Protein AF-A0A1B0AGG6-F1 (afdb_monomer_lite)

Organism: Glossina pallidipes (NCBI:txid7398)

Foldseek 3Di:
DDDDPQVLLLLLLVLCVVPPCLLDPPSPDCPCVLVVSQVSSCVVVVHHGHSVNSNVVSVVVVVVLVCQLVVVDLDDPYLSCLVSSVVVVSVSSNVSSVVVVVVCVVVVPDDDDPDDDDDDDDDDDDDDDDDDDDDDDDDDDDDDDDDDDDPDPPDLCQDPVSVVVVVPDDDPPPVVVVVVPDDDDDDDDDDDDDDDDDDDDDDDDDDDDDDDDDPVVVVVVVVPDDDDDDDDPPPDPPDDDDDDDPDPPDDPPDDDDPVRVVVPDDPDPDPVCVLPAQQEDEDEDQDCVQQVCCCCVLVNKDFQDKHDDVVQQKIKTKIDRDDPVVQDPDRVVSVVVSSSHHYIYIYMYRPPSNVDPPDADDQLPDPVHDHAAAEDADPAQQVSVVSCVVVVWAWPAHQPPDDQHQKTWTAGPRGHIYIYHHPVRRPD

Radius of gyration: 33.26 Å; chains: 1; bounding box: 97×86×109 Å

Structure (mmCIF, N/CA/C/O backbone):
data_AF-A0A1B0AGG6-F1
#
_entry.id   AF-A0A1B0AGG6-F1
#
loop_
_atom_site.group_PDB
_atom_site.id
_atom_site.type_symbol
_atom_site.label_atom_id
_atom_site.label_alt_id
_atom_site.label_comp_id
_atom_site.label_asym_id
_atom_site.label_entity_id
_atom_site.label_seq_id
_atom_site.pdbx_PDB_ins_code
_atom_site.Cartn_x
_atom_site.Cartn_y
_atom_site.Cartn_z
_atom_site.occupancy
_atom_site.B_iso_or_equiv
_atom_site.auth_seq_id
_atom_site.auth_comp_id
_atom_site.auth_asym_id
_atom_site.auth_atom_id
_atom_site.pdbx_PDB_model_num
ATOM 1 N N . MET A 1 1 ? 15.642 47.358 -9.712 1.00 40.03 1 MET A N 1
ATOM 2 C CA . MET A 1 1 ? 15.514 45.887 -9.592 1.00 40.03 1 MET A CA 1
ATOM 3 C C . MET A 1 1 ? 14.879 45.369 -10.872 1.00 40.03 1 MET A C 1
ATOM 5 O O . MET A 1 1 ? 13.995 46.067 -11.358 1.00 40.03 1 MET A O 1
ATOM 9 N N . PRO A 1 2 ? 15.318 44.235 -11.449 1.00 52.66 2 PRO A N 1
ATOM 10 C CA . PRO A 1 2 ? 14.638 43.672 -12.612 1.00 52.66 2 PRO A CA 1
ATOM 11 C C . PRO A 1 2 ? 13.175 43.373 -12.260 1.00 52.66 2 PRO A C 1
ATOM 13 O O . PRO A 1 2 ? 12.877 42.981 -11.128 1.00 52.66 2 PRO A O 1
ATOM 16 N N . ALA A 1 3 ? 12.275 43.624 -13.210 1.00 74.50 3 ALA A N 1
ATOM 17 C CA . ALA A 1 3 ? 10.856 43.334 -13.063 1.00 74.50 3 ALA A CA 1
ATOM 18 C C . ALA A 1 3 ? 10.639 41.835 -12.789 1.00 74.50 3 ALA A C 1
ATOM 20 O O . ALA A 1 3 ? 11.435 40.997 -13.217 1.00 74.50 3 ALA A O 1
ATOM 21 N N . PHE A 1 4 ? 9.586 41.507 -12.039 1.00 83.19 4 PHE A N 1
ATOM 22 C CA . PHE A 1 4 ? 9.207 40.119 -11.801 1.00 83.19 4 PHE A CA 1
ATOM 23 C C . PHE A 1 4 ? 8.742 39.491 -13.122 1.00 83.19 4 PHE A C 1
ATOM 25 O O . PHE A 1 4 ? 7.797 39.975 -13.737 1.00 83.19 4 PHE A O 1
ATOM 32 N N . ASP A 1 5 ? 9.449 38.456 -13.568 1.00 88.94 5 ASP A N 1
ATOM 33 C CA . ASP A 1 5 ? 9.230 37.781 -14.850 1.00 88.94 5 ASP A CA 1
ATOM 34 C C . ASP A 1 5 ? 8.178 36.676 -14.654 1.00 88.94 5 ASP A C 1
ATOM 36 O O . ASP A 1 5 ? 8.517 35.523 -14.390 1.00 88.94 5 ASP A O 1
ATOM 40 N N . GLN A 1 6 ? 6.895 37.061 -14.665 1.00 88.81 6 GLN A N 1
ATOM 41 C CA . GLN A 1 6 ? 5.764 36.153 -14.421 1.00 88.81 6 GLN A CA 1
ATOM 42 C C . GLN A 1 6 ? 5.737 35.008 -15.445 1.00 88.81 6 GLN A C 1
ATOM 44 O O . GLN A 1 6 ? 5.679 33.848 -15.055 1.00 88.81 6 GLN A O 1
ATOM 49 N N . GLU A 1 7 ? 5.895 35.334 -16.729 1.00 91.44 7 GLU A N 1
ATOM 50 C CA . GLU A 1 7 ? 5.899 34.370 -17.835 1.00 91.44 7 GLU A CA 1
ATOM 51 C C . GLU A 1 7 ? 6.987 33.299 -17.661 1.00 91.44 7 GLU A C 1
ATOM 53 O O . GLU A 1 7 ? 6.741 32.110 -17.852 1.00 91.44 7 GLU A O 1
ATOM 58 N N . PHE A 1 8 ? 8.187 33.691 -17.213 1.00 94.56 8 PHE A N 1
ATOM 59 C CA . PHE A 1 8 ? 9.238 32.732 -16.872 1.00 94.56 8 PHE A CA 1
ATOM 60 C C . PHE A 1 8 ? 8.824 31.763 -15.776 1.00 94.56 8 PHE A C 1
ATOM 62 O O . PHE A 1 8 ? 9.141 30.579 -15.861 1.00 94.56 8 PHE A O 1
ATOM 69 N N . HIS A 1 9 ? 8.173 32.264 -14.729 1.00 94.38 9 HIS A N 1
ATOM 70 C CA . HIS A 1 9 ? 7.751 31.435 -13.611 1.00 94.38 9 HIS A CA 1
ATOM 71 C C . HIS A 1 9 ? 6.610 30.494 -13.995 1.00 94.38 9 HIS A C 1
ATOM 73 O O . HIS A 1 9 ? 6.630 29.349 -13.549 1.00 94.38 9 HIS A O 1
ATOM 79 N N . ASP A 1 10 ? 5.696 30.922 -14.861 1.00 93.25 10 ASP A N 1
ATOM 80 C CA . ASP A 1 10 ? 4.604 30.085 -15.364 1.00 93.25 10 ASP A CA 1
ATOM 81 C C . ASP A 1 10 ? 5.150 28.937 -16.228 1.00 93.25 10 ASP A C 1
ATOM 83 O O . ASP A 1 10 ? 4.892 27.764 -15.941 1.00 93.25 10 ASP A O 1
ATOM 87 N N . VAL A 1 11 ? 6.009 29.253 -17.206 1.00 95.31 11 VAL A N 1
ATOM 88 C CA . VAL A 1 11 ? 6.657 28.258 -18.081 1.00 95.31 11 VAL A CA 1
ATOM 89 C C . VAL A 1 11 ? 7.555 27.315 -17.280 1.00 95.31 11 VAL A C 1
ATOM 91 O O . VAL A 1 11 ? 7.462 26.094 -17.416 1.00 95.31 11 VAL A O 1
ATOM 94 N N . LEU A 1 12 ? 8.407 27.856 -16.400 1.00 96.12 12 LEU A N 1
ATOM 95 C CA . LEU A 1 12 ? 9.282 27.040 -15.558 1.00 96.12 12 LEU A CA 1
ATOM 96 C C . LEU A 1 12 ? 8.467 26.132 -14.635 1.00 96.12 12 LEU A C 1
ATOM 98 O O . LEU A 1 12 ? 8.846 24.982 -14.444 1.00 96.12 12 LEU A O 1
ATOM 102 N N . SER A 1 13 ? 7.380 26.632 -14.047 1.00 95.94 13 SER A N 1
ATOM 103 C CA . SER A 1 13 ? 6.543 25.841 -13.148 1.00 95.94 13 SER A CA 1
ATOM 104 C C . SER A 1 13 ? 5.840 24.696 -13.871 1.00 95.94 13 SER A C 1
ATOM 106 O O . SER A 1 13 ? 5.863 23.569 -13.382 1.00 95.94 13 SER A O 1
ATOM 108 N N . ARG A 1 14 ? 5.263 24.950 -15.052 1.00 96.12 14 ARG A N 1
ATOM 109 C CA . ARG A 1 14 ? 4.601 23.905 -15.841 1.00 96.12 14 ARG A CA 1
ATOM 110 C C . ARG A 1 14 ? 5.593 22.832 -16.285 1.00 96.12 14 ARG A C 1
ATOM 112 O O . ARG A 1 14 ? 5.339 21.659 -16.038 1.00 96.12 14 ARG A O 1
ATOM 119 N N . LEU A 1 15 ? 6.739 23.223 -16.851 1.00 96.19 15 LEU A N 1
ATOM 120 C CA . LEU A 1 15 ? 7.756 22.272 -17.317 1.00 96.19 15 LEU A CA 1
ATOM 121 C C . LEU A 1 15 ? 8.426 21.501 -16.171 1.00 96.19 15 LEU A C 1
ATOM 123 O O . LEU A 1 15 ? 8.795 20.350 -16.356 1.00 96.19 15 LEU A O 1
ATOM 127 N N . LEU A 1 16 ? 8.569 22.091 -14.976 1.00 95.50 16 LEU A N 1
ATOM 128 C CA . LEU A 1 16 ? 9.167 21.422 -13.810 1.00 95.50 16 LEU A CA 1
ATOM 129 C C . LEU A 1 16 ? 8.413 20.150 -13.385 1.00 95.50 16 LEU A C 1
ATOM 131 O O . LEU A 1 16 ? 9.027 19.275 -12.769 1.00 95.50 16 LEU A O 1
ATOM 135 N N . ARG A 1 17 ? 7.119 20.025 -13.710 1.00 93.81 17 ARG A N 1
ATOM 136 C CA . ARG A 1 17 ? 6.308 18.832 -13.407 1.00 93.81 17 ARG A CA 1
ATOM 137 C C . ARG A 1 17 ? 6.894 17.559 -14.024 1.00 93.81 17 ARG A C 1
ATOM 139 O O . ARG A 1 17 ? 6.873 16.516 -13.382 1.00 93.81 17 ARG A O 1
ATOM 146 N N . ASP A 1 18 ? 7.531 17.676 -15.186 1.00 94.00 18 ASP A N 1
ATOM 147 C CA . ASP A 1 18 ? 8.141 16.547 -15.899 1.00 94.00 18 ASP A CA 1
ATOM 148 C C . ASP A 1 18 ? 9.527 16.158 -15.345 1.00 94.00 18 ASP A C 1
ATOM 150 O O . ASP A 1 18 ? 10.146 15.199 -15.804 1.00 94.00 18 ASP A O 1
ATOM 154 N N . TYR A 1 19 ? 10.044 16.895 -14.350 1.00 92.00 19 TYR A N 1
ATOM 155 C CA . TYR A 1 19 ? 11.389 16.711 -13.793 1.00 92.00 19 TYR A CA 1
ATOM 156 C C . TYR A 1 19 ? 11.371 16.434 -12.277 1.00 92.00 19 TYR A C 1
ATOM 158 O O . TYR A 1 19 ? 11.959 17.204 -11.507 1.00 92.00 19 TYR A O 1
ATOM 166 N N . PRO A 1 20 ? 10.788 15.312 -11.808 1.00 89.31 20 PRO A N 1
ATOM 167 C CA . PRO A 1 20 ? 10.682 14.991 -10.378 1.00 89.31 20 PRO A CA 1
ATOM 168 C C . PRO A 1 20 ? 12.038 14.883 -9.668 1.00 89.31 20 PRO A C 1
ATOM 170 O O . PRO A 1 20 ? 12.193 15.321 -8.528 1.00 89.31 20 PRO A O 1
ATOM 173 N N . LYS A 1 21 ? 13.081 14.422 -10.372 1.00 87.50 21 LYS A N 1
ATOM 174 C CA . LYS A 1 21 ? 14.466 14.390 -9.858 1.00 87.50 21 LYS A CA 1
ATOM 175 C C . LYS A 1 21 ? 15.012 15.779 -9.505 1.00 87.50 21 LYS A C 1
ATOM 177 O O . LYS A 1 21 ? 15.924 15.900 -8.687 1.00 87.50 21 LYS A O 1
ATOM 182 N N . LEU A 1 22 ? 14.467 16.837 -10.109 1.00 88.31 22 LEU A N 1
ATOM 183 C CA . LEU A 1 22 ? 14.834 18.211 -9.790 1.00 88.31 22 LEU A CA 1
ATOM 184 C C . LEU A 1 22 ? 14.048 18.772 -8.613 1.00 88.31 22 LEU A C 1
ATOM 186 O O . LEU A 1 22 ? 14.459 19.816 -8.123 1.00 88.31 22 LEU A O 1
ATOM 190 N N . TRP A 1 23 ? 12.974 18.137 -8.129 1.00 88.88 23 TRP A N 1
ATOM 191 C CA . TRP A 1 23 ? 12.100 18.705 -7.096 1.00 88.88 23 TRP A CA 1
ATOM 192 C C . TRP A 1 23 ? 12.786 18.863 -5.740 1.00 88.88 23 TRP A C 1
ATOM 194 O O . TRP A 1 23 ? 12.528 19.850 -5.050 1.00 88.88 23 TRP A O 1
ATOM 204 N N . ARG A 1 24 ? 13.697 17.956 -5.363 1.00 81.88 24 ARG A N 1
ATOM 205 C CA . ARG A 1 24 ? 14.401 17.995 -4.070 1.00 81.88 24 ARG A CA 1
ATOM 206 C C . ARG A 1 24 ? 15.924 18.071 -4.265 1.00 81.88 24 ARG A C 1
ATOM 208 O O . ARG A 1 24 ? 16.467 17.377 -5.121 1.00 81.88 24 ARG A O 1
ATOM 215 N N . PRO A 1 25 ? 16.659 18.873 -3.465 1.00 64.25 25 PRO A N 1
ATOM 216 C CA . PRO A 1 25 ? 18.109 19.029 -3.623 1.00 64.25 25 PRO A CA 1
ATOM 217 C C . PRO A 1 25 ? 18.919 17.735 -3.458 1.00 64.25 25 PRO A C 1
ATOM 219 O O . PRO A 1 25 ? 20.012 17.659 -4.006 1.00 64.25 25 PRO A O 1
ATOM 222 N N . ARG A 1 26 ? 18.402 16.749 -2.708 1.00 60.75 26 ARG A N 1
ATOM 223 C CA . ARG A 1 26 ? 19.118 15.526 -2.296 1.00 60.75 26 ARG A CA 1
ATOM 224 C C . ARG A 1 26 ? 18.790 14.274 -3.137 1.00 60.75 26 ARG A C 1
ATOM 226 O O . ARG A 1 26 ? 19.177 13.182 -2.754 1.00 60.75 26 ARG A O 1
ATOM 233 N N . GLY A 1 27 ? 18.095 14.414 -4.270 1.00 52.97 27 GLY A N 1
ATOM 234 C CA . GLY A 1 27 ? 17.582 13.293 -5.082 1.00 52.97 27 GLY A CA 1
ATOM 235 C C . GLY A 1 27 ? 18.577 12.602 -6.033 1.00 52.97 27 GLY A C 1
ATOM 236 O O . GLY A 1 27 ? 18.184 12.239 -7.138 1.00 52.97 27 GLY A O 1
ATOM 237 N N . GLY A 1 28 ? 19.850 12.445 -5.656 1.00 55.69 28 GLY A N 1
ATOM 238 C CA . GLY A 1 28 ? 20.866 11.776 -6.490 1.00 55.69 28 GLY A CA 1
ATOM 239 C C . GLY A 1 28 ? 21.521 12.663 -7.571 1.00 55.69 28 GLY A C 1
ATOM 240 O O . GLY A 1 28 ? 21.377 13.890 -7.536 1.00 55.69 28 GLY A O 1
ATOM 241 N N . PRO A 1 29 ? 22.293 12.083 -8.516 1.00 52.88 29 PRO A N 1
ATOM 242 C CA . PRO A 1 29 ? 23.055 12.838 -9.513 1.00 52.88 29 PRO A CA 1
ATOM 243 C C . PRO A 1 29 ? 22.139 13.645 -10.447 1.00 52.88 29 PRO A C 1
ATOM 245 O O . PRO A 1 29 ? 21.383 13.093 -11.238 1.00 52.88 29 PRO A O 1
ATOM 248 N N . GLN A 1 30 ? 22.234 14.975 -10.392 1.00 66.44 30 GLN A N 1
ATOM 249 C CA . GLN A 1 30 ? 21.437 15.908 -11.212 1.00 66.44 30 GLN A CA 1
ATOM 250 C C . GLN A 1 30 ? 22.134 16.276 -12.538 1.00 66.44 30 GLN A C 1
ATOM 252 O O . GLN A 1 30 ? 21.896 17.355 -13.092 1.00 66.44 30 GLN A O 1
ATOM 257 N N . CYS A 1 31 ? 23.051 15.428 -13.016 1.00 61.78 31 CYS A N 1
ATOM 258 C CA . CYS A 1 31 ? 23.874 15.702 -14.193 1.00 61.78 31 CYS A CA 1
ATOM 259 C C . CYS A 1 31 ? 22.990 15.919 -15.430 1.00 61.78 31 CYS A C 1
ATOM 261 O O . CYS A 1 31 ? 22.188 15.065 -15.784 1.00 61.78 31 CYS A O 1
ATOM 263 N N . GLY A 1 32 ? 23.112 17.085 -16.071 1.00 79.31 32 GLY A N 1
ATOM 264 C CA . GLY A 1 32 ? 22.396 17.425 -17.308 1.00 79.31 32 GLY A CA 1
ATOM 265 C C . GLY A 1 32 ? 20.937 17.880 -17.150 1.00 79.31 32 GLY A C 1
ATOM 266 O O . GLY A 1 32 ? 20.477 18.669 -17.964 1.00 79.31 32 GLY A O 1
ATOM 267 N N . LEU A 1 33 ? 20.223 17.517 -16.080 1.00 88.06 33 LEU A N 1
ATOM 268 C CA . LEU A 1 33 ? 18.780 17.808 -15.961 1.00 88.06 33 LEU A CA 1
ATOM 269 C C . LEU A 1 33 ? 18.439 19.309 -15.914 1.00 88.06 33 LEU A C 1
ATOM 271 O O . LEU A 1 33 ? 17.462 19.750 -16.511 1.00 88.06 33 LEU A O 1
ATOM 275 N N . TYR A 1 34 ? 19.255 20.130 -15.242 1.00 90.00 34 TYR A N 1
ATOM 276 C CA . TYR A 1 34 ? 19.064 21.590 -15.280 1.00 90.00 34 TYR A CA 1
ATOM 277 C C . TYR A 1 34 ? 19.378 22.190 -16.653 1.00 90.00 34 TYR A C 1
ATOM 279 O O . TYR A 1 34 ? 18.872 23.267 -16.961 1.00 90.00 34 TYR A O 1
ATOM 287 N N . GLN A 1 35 ? 20.246 21.539 -17.432 1.00 91.69 35 GLN A N 1
ATOM 288 C CA . GLN A 1 35 ? 20.574 21.947 -18.796 1.00 91.69 35 GLN A CA 1
ATOM 289 C C . GLN A 1 35 ? 19.370 21.684 -19.700 1.00 91.69 35 GLN A C 1
ATOM 291 O O . GLN A 1 35 ? 18.876 22.611 -20.330 1.00 91.69 35 GLN A O 1
ATOM 296 N N . GLU A 1 36 ? 18.833 20.467 -19.647 1.00 94.12 36 GLU A N 1
ATOM 297 C CA . GLU A 1 36 ? 17.669 20.047 -20.426 1.00 94.12 36 GLU A CA 1
ATOM 298 C C . GLU A 1 36 ? 16.425 20.893 -20.109 1.00 94.12 36 GLU A C 1
ATOM 300 O O . GLU A 1 36 ? 15.779 21.429 -21.010 1.00 94.12 36 GLU A O 1
ATOM 305 N N . LEU A 1 37 ? 16.125 21.108 -18.821 1.00 95.44 37 LEU A N 1
ATOM 306 C CA . LEU A 1 37 ? 15.011 21.970 -18.420 1.00 95.44 37 LEU A CA 1
ATOM 307 C C . LEU A 1 37 ? 15.219 23.417 -18.897 1.00 95.44 37 LEU A C 1
ATOM 309 O O . LEU A 1 37 ? 14.274 24.070 -19.333 1.00 95.44 37 LEU A O 1
ATOM 313 N N . ALA A 1 38 ? 16.448 23.934 -18.843 1.00 95.62 38 ALA A N 1
ATOM 314 C CA . ALA A 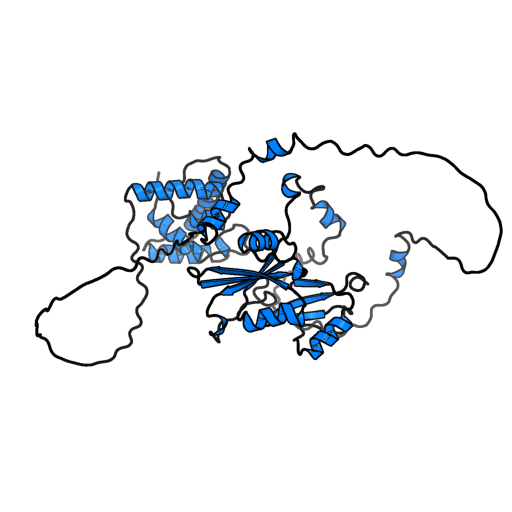1 38 ? 16.742 25.278 -19.334 1.00 95.62 38 ALA A CA 1
ATOM 315 C C . ALA A 1 38 ? 16.611 25.397 -20.858 1.00 95.62 38 ALA A C 1
ATOM 317 O O . ALA A 1 38 ? 16.162 26.438 -21.339 1.00 95.62 38 ALA A O 1
ATOM 318 N N . GLU A 1 39 ? 16.943 24.348 -21.610 1.00 96.25 39 GLU A N 1
ATOM 319 C CA . GLU A 1 39 ? 16.732 24.282 -23.057 1.00 96.25 39 GLU A CA 1
ATOM 320 C C . GLU A 1 39 ? 15.240 24.300 -23.400 1.00 96.25 39 GLU A C 1
ATOM 322 O O . GLU A 1 39 ? 14.829 25.134 -24.207 1.00 96.25 39 GLU A O 1
ATOM 327 N N . LYS A 1 40 ? 14.408 23.494 -22.724 1.00 95.94 40 LYS A N 1
ATOM 328 C CA . LYS A 1 40 ? 12.946 23.510 -22.928 1.00 95.94 40 LYS A CA 1
ATOM 329 C C . LYS A 1 40 ? 12.322 24.860 -22.578 1.00 95.94 40 LYS A C 1
ATOM 331 O O . LYS A 1 40 ? 11.557 25.409 -23.367 1.00 95.94 40 LYS A O 1
ATOM 336 N N . VAL A 1 41 ? 12.708 25.450 -21.442 1.00 95.94 41 VAL A N 1
ATOM 337 C CA . VAL A 1 41 ? 12.257 26.803 -21.068 1.00 95.94 41 VAL A CA 1
ATOM 338 C C . VAL A 1 41 ? 12.710 27.831 -22.113 1.00 95.94 41 VAL A C 1
ATOM 340 O O . VAL A 1 41 ? 11.957 28.744 -22.441 1.00 95.94 41 VAL A O 1
ATOM 343 N N . SER A 1 42 ? 13.921 27.694 -22.665 1.00 96.06 42 SER A N 1
ATOM 344 C CA . SER A 1 42 ? 14.422 28.607 -23.702 1.00 96.06 42 SER A CA 1
ATOM 345 C C . SER A 1 42 ? 13.644 28.501 -25.011 1.00 96.06 42 SER A C 1
ATOM 347 O O . SER A 1 42 ? 13.379 29.524 -25.643 1.00 96.06 42 SER A O 1
ATOM 349 N N . GLN A 1 43 ? 13.298 27.275 -25.415 1.00 95.31 43 GLN A N 1
ATOM 350 C CA . GLN A 1 43 ? 12.511 26.999 -26.616 1.00 95.31 43 GLN A CA 1
ATOM 351 C C . GLN A 1 43 ? 11.121 27.619 -26.506 1.00 95.31 43 GLN A C 1
ATOM 353 O O . GLN A 1 43 ? 10.700 28.338 -27.409 1.00 95.31 43 GLN A O 1
ATOM 358 N N . GLU A 1 44 ? 10.440 27.400 -25.383 1.00 96.12 44 GLU A N 1
ATOM 359 C CA . GLU A 1 44 ? 9.070 27.871 -25.215 1.00 96.12 44 GLU A CA 1
ATOM 360 C C . GLU A 1 44 ? 8.983 29.391 -25.060 1.00 96.12 44 GLU A C 1
ATOM 362 O O . GLU A 1 44 ? 8.139 30.032 -25.677 1.00 96.12 44 GLU A O 1
ATOM 367 N N . MET A 1 45 ? 9.909 29.993 -24.311 1.00 94.19 45 MET A N 1
ATOM 368 C CA . MET A 1 45 ? 9.946 31.449 -24.156 1.00 94.19 45 MET A CA 1
ATOM 369 C C . MET A 1 45 ? 10.566 32.185 -25.353 1.00 94.19 45 MET A C 1
ATOM 371 O O . MET A 1 45 ? 10.689 33.409 -25.315 1.00 94.19 45 MET A O 1
ATOM 375 N N . GLN A 1 46 ? 11.056 31.457 -26.363 1.00 94.69 46 GLN A N 1
ATOM 376 C CA . GLN A 1 46 ? 11.798 32.003 -27.507 1.00 94.69 46 GLN A CA 1
ATOM 377 C C . GLN A 1 46 ? 12.950 32.948 -27.101 1.00 94.69 46 GLN A C 1
ATOM 379 O O . GLN A 1 46 ? 13.305 33.888 -27.814 1.00 94.69 46 GLN A O 1
ATOM 384 N N . ARG A 1 47 ? 13.564 32.705 -25.935 1.00 94.31 47 ARG A N 1
ATOM 385 C CA . ARG A 1 47 ? 14.691 33.487 -25.409 1.00 94.31 47 ARG A CA 1
ATOM 386 C C . ARG A 1 47 ? 15.647 32.600 -24.635 1.00 94.31 47 ARG A C 1
ATOM 388 O O . ARG A 1 47 ? 15.235 31.692 -23.927 1.00 94.31 47 ARG A O 1
ATOM 395 N N . GLN A 1 48 ? 16.935 32.919 -24.696 1.00 93.56 48 GLN A N 1
ATOM 396 C CA . GLN A 1 48 ? 17.962 32.143 -24.002 1.00 93.56 48 GLN A CA 1
ATOM 397 C C . GLN A 1 48 ? 17.789 32.187 -22.472 1.00 93.56 48 GLN A C 1
ATOM 399 O O . GLN A 1 48 ? 17.772 33.255 -21.848 1.00 93.56 48 GLN A O 1
ATOM 404 N N . VAL A 1 49 ? 17.696 31.007 -21.860 1.00 94.62 49 VAL A N 1
ATOM 405 C CA . VAL A 1 49 ? 17.665 30.770 -20.415 1.00 94.62 49 VAL A CA 1
ATOM 406 C C . VAL A 1 49 ? 18.785 29.801 -20.062 1.00 94.62 49 VAL A C 1
ATOM 408 O O . VAL A 1 49 ? 18.851 28.690 -20.563 1.00 94.62 49 VAL A O 1
ATOM 411 N N . SER A 1 50 ? 19.677 30.209 -19.158 1.00 94.56 50 SER A N 1
ATOM 412 C CA . SER A 1 50 ? 20.777 29.346 -18.722 1.00 94.56 50 SER A CA 1
ATOM 413 C C . SER A 1 50 ? 20.350 28.359 -17.633 1.00 94.56 50 SER A C 1
ATOM 415 O O . SER A 1 50 ? 19.552 28.693 -16.751 1.00 94.56 50 SER A O 1
ATOM 417 N N . ALA A 1 51 ? 20.988 27.185 -17.601 1.00 91.38 51 ALA A N 1
ATOM 418 C CA . ALA A 1 51 ? 20.848 26.203 -16.518 1.00 91.38 51 ALA A CA 1
ATOM 419 C C . ALA A 1 51 ? 21.092 26.823 -15.129 1.00 91.38 51 ALA A C 1
ATOM 421 O O . ALA A 1 51 ? 20.387 26.538 -14.160 1.00 91.38 51 ALA A O 1
ATOM 422 N N . LYS A 1 52 ? 22.051 27.757 -15.039 1.00 90.94 52 LYS A N 1
ATOM 423 C CA . LYS A 1 52 ? 22.333 28.528 -13.819 1.00 90.94 52 LYS A CA 1
ATOM 424 C C . LYS A 1 52 ? 21.138 29.389 -13.391 1.00 90.94 52 LYS A C 1
ATOM 426 O O . LYS A 1 52 ? 20.851 29.456 -12.196 1.00 90.94 52 LYS A O 1
ATOM 431 N N . LYS A 1 53 ? 20.430 30.029 -14.335 1.00 92.50 53 LYS A N 1
ATOM 432 C CA . LYS A 1 53 ? 19.218 30.817 -14.048 1.00 92.50 53 LYS A CA 1
ATOM 433 C C . LYS A 1 53 ? 18.106 29.916 -13.509 1.00 92.50 53 LYS A C 1
ATOM 435 O O . LYS A 1 53 ? 17.533 30.257 -12.478 1.00 92.50 53 LYS A O 1
ATOM 440 N N . VAL A 1 54 ? 17.851 28.766 -14.134 1.00 93.44 54 VAL A N 1
ATOM 441 C CA . VAL A 1 54 ? 16.851 27.788 -13.660 1.00 93.44 54 VAL A CA 1
ATOM 442 C C . VAL A 1 54 ? 17.189 27.293 -12.252 1.00 93.44 54 VAL A C 1
ATOM 444 O O . VAL A 1 54 ? 16.378 27.433 -11.338 1.00 93.44 54 VAL A O 1
ATOM 447 N N . LYS A 1 55 ? 18.420 26.815 -12.037 1.00 91.44 55 LYS A N 1
ATOM 448 C CA . LYS A 1 55 ? 18.881 26.300 -10.738 1.00 91.44 55 LYS A CA 1
ATOM 449 C C . LYS A 1 55 ? 18.746 27.328 -9.613 1.00 91.44 55 LYS A C 1
ATOM 451 O O . LYS A 1 55 ? 18.253 27.003 -8.533 1.00 91.44 55 LYS A O 1
ATOM 456 N N . ASN A 1 56 ? 19.161 28.570 -9.858 1.00 91.19 56 ASN A N 1
ATOM 457 C CA . ASN A 1 56 ? 19.075 29.636 -8.859 1.00 91.19 56 ASN A CA 1
ATOM 458 C C . ASN A 1 56 ? 17.623 30.003 -8.527 1.00 91.19 56 ASN A C 1
ATOM 460 O O . ASN A 1 56 ? 17.315 30.227 -7.359 1.00 91.19 56 ASN A O 1
ATOM 464 N N . ASN A 1 57 ? 16.735 30.030 -9.525 1.00 92.56 57 ASN A N 1
ATOM 465 C CA . ASN A 1 57 ? 15.318 30.306 -9.293 1.00 92.56 57 ASN A CA 1
ATOM 466 C C . ASN A 1 57 ? 14.646 29.183 -8.505 1.00 92.56 57 ASN A C 1
ATOM 468 O O . ASN A 1 57 ? 13.974 29.471 -7.524 1.00 92.56 57 ASN A O 1
ATOM 472 N N . LEU A 1 58 ? 14.889 27.916 -8.852 1.00 92.12 58 LEU A N 1
ATOM 473 C CA . LEU A 1 58 ? 14.347 26.780 -8.096 1.00 92.12 58 LEU A CA 1
ATOM 474 C C . LEU A 1 58 ? 14.836 26.769 -6.642 1.00 92.12 58 LEU A C 1
ATOM 476 O O . LEU A 1 58 ? 14.051 26.521 -5.729 1.00 92.12 58 LEU A O 1
ATOM 480 N N . LYS A 1 59 ? 16.111 27.107 -6.406 1.00 90.56 59 LYS A N 1
ATOM 481 C CA . LYS A 1 59 ? 16.649 27.286 -5.049 1.00 90.56 59 LYS A CA 1
ATOM 482 C C . LYS A 1 59 ? 15.912 28.394 -4.287 1.00 90.56 59 LYS A C 1
ATOM 484 O O . LYS A 1 59 ? 15.576 28.210 -3.121 1.00 90.56 59 LYS A O 1
ATOM 489 N N . GLU A 1 60 ? 15.670 29.533 -4.931 1.00 91.00 60 GLU A N 1
ATOM 490 C CA . GLU A 1 60 ? 14.971 30.665 -4.314 1.00 91.00 60 GLU A CA 1
ATOM 491 C C . GLU A 1 60 ? 13.491 30.363 -4.046 1.00 91.00 60 GLU A C 1
ATOM 493 O O . GLU A 1 60 ? 12.986 30.735 -2.990 1.00 91.00 60 GLU A O 1
ATOM 498 N N . ILE A 1 61 ? 12.812 29.658 -4.954 1.00 92.25 61 ILE A N 1
ATOM 499 C CA . ILE A 1 61 ? 11.418 29.228 -4.784 1.00 92.25 61 ILE A CA 1
ATOM 500 C C . ILE A 1 61 ? 11.302 28.302 -3.575 1.00 92.25 61 ILE A C 1
ATOM 502 O O . ILE A 1 61 ? 10.494 28.580 -2.698 1.00 92.25 61 ILE A O 1
ATOM 506 N N . ARG A 1 62 ? 12.159 27.279 -3.457 1.00 90.94 62 ARG A N 1
ATOM 507 C CA . ARG A 1 62 ? 12.166 26.382 -2.284 1.00 90.94 62 ARG A CA 1
ATOM 508 C C . ARG A 1 62 ? 12.357 27.137 -0.981 1.00 90.94 62 ARG A C 1
ATOM 510 O O . ARG A 1 62 ? 11.568 26.973 -0.064 1.00 90.94 62 ARG A O 1
ATOM 517 N N . ARG A 1 63 ? 13.360 28.020 -0.935 1.00 91.06 63 ARG A N 1
ATOM 518 C CA . ARG A 1 63 ? 13.632 28.856 0.241 1.00 91.06 63 ARG A CA 1
ATOM 519 C C . ARG A 1 63 ? 12.424 29.715 0.624 1.00 91.06 63 ARG A C 1
ATOM 521 O O . ARG A 1 63 ? 12.204 29.982 1.799 1.00 91.06 63 ARG A O 1
ATOM 528 N N . ARG A 1 64 ? 11.666 30.201 -0.361 1.00 90.94 64 ARG A N 1
ATOM 529 C CA . ARG A 1 64 ? 10.448 30.986 -0.122 1.00 90.94 64 ARG A CA 1
ATOM 530 C C . ARG A 1 64 ? 9.300 30.127 0.377 1.00 90.94 64 ARG A C 1
ATOM 532 O O . ARG A 1 64 ? 8.662 30.543 1.333 1.00 90.94 64 ARG A O 1
ATOM 539 N N . LEU A 1 65 ? 9.072 28.965 -0.232 1.00 92.12 65 LEU A N 1
ATOM 540 C CA . LEU A 1 65 ? 8.057 28.012 0.215 1.00 92.12 65 LEU A CA 1
ATOM 541 C C . LEU A 1 65 ? 8.316 27.582 1.660 1.00 92.12 65 LEU A C 1
ATOM 543 O O . LEU A 1 65 ? 7.433 27.717 2.489 1.00 92.12 65 LEU A O 1
ATOM 547 N N . GLU A 1 66 ? 9.552 27.216 1.990 1.00 92.00 66 GLU A N 1
ATOM 548 C CA . GLU A 1 66 ? 9.958 26.857 3.352 1.00 92.00 66 GLU A CA 1
ATOM 549 C C . GLU A 1 66 ? 9.715 27.998 4.356 1.00 92.00 66 GLU A C 1
ATOM 551 O O . GLU A 1 66 ? 9.200 27.781 5.447 1.00 92.00 66 GLU A O 1
ATOM 556 N N . ARG A 1 67 ? 10.013 29.248 3.980 1.00 91.06 67 ARG A N 1
ATOM 557 C CA . ARG A 1 67 ? 9.742 30.412 4.840 1.00 91.06 67 ARG A CA 1
ATOM 558 C C . ARG A 1 67 ? 8.260 30.733 5.008 1.00 91.06 67 ARG A C 1
ATOM 560 O O . ARG A 1 67 ? 7.898 31.256 6.059 1.00 91.06 67 ARG A O 1
ATOM 567 N N . LEU A 1 68 ? 7.456 30.532 3.963 1.00 90.38 68 LEU A N 1
ATOM 568 C CA . LEU A 1 68 ? 5.999 30.669 4.033 1.00 90.38 68 LEU A CA 1
ATOM 569 C C . LEU A 1 68 ? 5.430 29.596 4.960 1.00 90.38 68 LEU A C 1
ATOM 571 O O . LEU A 1 68 ? 4.605 29.908 5.807 1.00 90.38 68 LEU A O 1
ATOM 575 N N . ASP A 1 69 ? 5.942 28.372 4.848 1.00 92.19 69 ASP A N 1
ATOM 576 C CA . ASP A 1 69 ? 5.497 27.237 5.647 1.00 92.19 69 ASP A CA 1
ATOM 577 C C . ASP A 1 69 ? 5.845 27.388 7.136 1.00 92.19 69 ASP A C 1
ATOM 579 O O . ASP A 1 69 ? 5.070 27.035 8.012 1.00 92.19 69 ASP A O 1
ATOM 583 N N . GLN A 1 70 ? 6.986 28.014 7.433 1.00 90.81 70 GLN A N 1
ATOM 584 C CA . GLN A 1 70 ? 7.410 28.366 8.794 1.00 90.81 70 GLN A CA 1
ATOM 585 C C . GLN A 1 70 ? 6.730 29.635 9.351 1.00 90.81 70 GLN A C 1
ATOM 587 O O . GLN A 1 70 ? 7.169 30.159 10.376 1.00 90.81 70 GLN A O 1
ATOM 592 N N . GLY A 1 71 ? 5.759 30.229 8.645 1.00 83.94 71 GLY A N 1
ATOM 593 C CA . GLY A 1 71 ? 5.104 31.485 9.048 1.00 83.94 71 GLY A CA 1
ATOM 594 C C . GLY A 1 71 ? 6.032 32.713 9.089 1.00 83.94 71 GLY A C 1
ATOM 595 O O . GLY A 1 71 ? 5.654 33.791 9.541 1.00 83.94 71 GLY A O 1
ATOM 596 N N . SER A 1 72 ? 7.265 32.582 8.590 1.00 77.50 72 SER A N 1
ATOM 597 C CA . SER A 1 72 ? 8.323 33.607 8.614 1.00 77.50 72 SER A CA 1
ATOM 598 C C . SER A 1 72 ? 8.278 34.554 7.402 1.00 77.50 72 SER A C 1
ATOM 600 O O . SER A 1 72 ? 9.187 35.368 7.167 1.00 77.50 72 SER A O 1
ATOM 602 N N . SER A 1 73 ? 7.255 34.412 6.563 1.00 77.44 73 SER A N 1
ATOM 603 C CA . SER A 1 73 ? 6.922 35.283 5.441 1.00 77.44 73 SER A CA 1
ATOM 604 C C . SER A 1 73 ? 5.439 35.131 5.112 1.00 77.44 73 SER A C 1
ATOM 606 O O . SER A 1 73 ? 4.875 34.069 5.326 1.00 77.44 73 SER A O 1
ATOM 608 N N . THR A 1 74 ? 4.820 36.173 4.559 1.00 65.81 74 THR A N 1
ATOM 609 C CA . THR A 1 74 ? 3.392 36.173 4.193 1.00 65.81 74 THR A CA 1
ATOM 610 C C . THR A 1 74 ? 3.153 36.441 2.706 1.00 65.81 74 THR A C 1
ATOM 612 O O . THR A 1 74 ? 2.011 36.586 2.280 1.00 65.81 74 THR A O 1
ATOM 615 N N . GLN A 1 75 ? 4.214 36.564 1.897 1.00 71.19 75 GLN A N 1
ATOM 616 C CA . GLN A 1 75 ? 4.097 37.037 0.515 1.00 71.19 75 GLN A CA 1
ATOM 617 C C . GLN A 1 75 ? 4.884 36.183 -0.485 1.00 71.19 75 GLN A C 1
ATOM 619 O O . GLN A 1 75 ? 6.119 36.162 -0.495 1.00 71.19 75 GLN A O 1
ATOM 624 N N . MET A 1 76 ? 4.141 35.566 -1.405 1.00 79.50 76 MET A N 1
ATOM 625 C CA . MET A 1 76 ? 4.634 34.978 -2.650 1.00 79.50 76 MET A CA 1
ATOM 626 C C . MET A 1 76 ? 4.229 35.879 -3.823 1.00 79.50 76 MET A C 1
ATOM 628 O O . MET A 1 76 ? 3.189 36.528 -3.779 1.00 79.50 76 MET A O 1
ATOM 632 N N . LYS A 1 77 ? 5.058 35.959 -4.869 1.00 79.62 77 LYS A N 1
ATOM 633 C CA . LYS A 1 77 ? 4.793 36.835 -6.030 1.00 79.62 77 LYS A CA 1
ATOM 634 C C . LYS A 1 77 ? 4.023 36.159 -7.164 1.00 79.62 77 LYS A C 1
ATOM 636 O O . LYS A 1 77 ? 3.591 36.845 -8.077 1.00 79.62 77 LYS A O 1
ATOM 641 N N . THR A 1 78 ? 3.893 34.837 -7.127 1.00 83.75 78 THR A N 1
ATOM 642 C CA . THR A 1 78 ? 3.262 34.046 -8.186 1.00 83.75 78 THR A CA 1
ATOM 643 C C . THR A 1 78 ? 2.534 32.845 -7.597 1.00 83.75 78 THR A C 1
ATOM 645 O O . THR A 1 78 ? 3.024 32.225 -6.650 1.00 83.75 78 THR A O 1
ATOM 648 N N . CYS A 1 79 ? 1.386 32.524 -8.186 1.00 88.56 79 CYS A N 1
ATOM 649 C CA . CYS A 1 79 ? 0.600 31.318 -7.954 1.00 88.56 79 CYS A CA 1
ATOM 650 C C . CYS A 1 79 ? 1.164 30.076 -8.655 1.00 88.56 79 CYS A C 1
ATOM 652 O O . CYS A 1 79 ? 0.786 28.960 -8.304 1.00 88.56 79 CYS A O 1
ATOM 654 N N . ALA A 1 80 ? 2.084 30.250 -9.613 1.00 91.81 80 ALA A N 1
ATOM 655 C CA . ALA A 1 80 ? 2.519 29.191 -10.520 1.00 91.81 80 ALA A CA 1
ATOM 656 C C . ALA A 1 80 ? 3.004 27.932 -9.789 1.00 91.81 80 ALA A C 1
ATOM 658 O O . ALA A 1 80 ? 2.838 26.828 -10.296 1.00 91.81 80 ALA A O 1
ATOM 659 N N . TYR A 1 81 ? 3.583 28.081 -8.594 1.00 94.62 81 TYR A N 1
ATOM 660 C CA . TYR A 1 81 ? 4.170 26.993 -7.805 1.00 94.62 81 TYR A CA 1
ATOM 661 C C . TYR A 1 81 ? 3.256 26.453 -6.695 1.00 94.62 81 TYR A C 1
ATOM 663 O O . TYR A 1 81 ? 3.760 25.783 -5.799 1.00 94.62 81 TYR A O 1
ATOM 671 N N . LEU A 1 82 ? 1.943 26.726 -6.720 1.00 93.81 82 LEU A N 1
ATOM 672 C CA . LEU A 1 82 ? 1.010 26.171 -5.727 1.00 93.81 82 LEU A CA 1
ATOM 673 C C . LEU A 1 82 ? 1.062 24.638 -5.721 1.00 93.81 82 LEU A C 1
ATOM 675 O O . LEU A 1 82 ? 1.266 24.038 -4.670 1.00 93.81 82 LEU A O 1
ATOM 679 N N . TRP A 1 83 ? 0.995 24.023 -6.906 1.00 94.69 83 TRP A N 1
ATOM 680 C CA . TRP A 1 83 ? 1.144 22.571 -7.051 1.00 94.69 83 TRP A CA 1
ATOM 681 C C . TRP A 1 83 ? 2.465 22.083 -6.448 1.00 94.69 83 TRP A C 1
ATOM 683 O O . TRP A 1 83 ? 2.515 21.064 -5.780 1.00 94.69 83 TRP A O 1
ATOM 693 N N . TYR A 1 84 ? 3.541 22.848 -6.632 1.00 94.50 84 TYR A N 1
ATOM 694 C CA . TYR A 1 84 ? 4.863 22.466 -6.160 1.00 94.50 84 TYR A CA 1
ATOM 695 C C . TYR A 1 84 ? 4.967 22.543 -4.630 1.00 94.50 84 TYR A C 1
ATOM 697 O O . TYR A 1 84 ? 5.676 21.746 -4.024 1.00 94.50 84 TYR A O 1
ATOM 705 N N . ALA A 1 85 ? 4.242 23.468 -3.994 1.00 93.00 85 ALA A N 1
ATOM 706 C CA . ALA A 1 85 ? 4.108 23.517 -2.541 1.00 93.00 85 ALA A CA 1
ATOM 707 C C . ALA A 1 85 ? 3.334 22.302 -2.003 1.00 93.00 85 ALA A C 1
ATOM 709 O O . ALA A 1 85 ? 3.785 21.684 -1.038 1.00 93.00 85 ALA A O 1
ATOM 710 N N . GLN A 1 86 ? 2.231 21.931 -2.666 1.00 93.00 86 GLN A N 1
ATOM 711 C CA . GLN A 1 86 ? 1.416 20.758 -2.327 1.00 93.00 86 GLN A CA 1
ATOM 712 C C . GLN A 1 86 ? 2.228 19.460 -2.447 1.00 93.00 86 GLN A C 1
ATOM 714 O O . GLN A 1 86 ? 2.311 18.702 -1.486 1.00 93.00 86 GLN A O 1
ATOM 719 N N . GLU A 1 87 ? 2.924 19.262 -3.569 1.00 92.44 87 GLU A N 1
ATOM 720 C CA . GLU A 1 87 ? 3.777 18.085 -3.815 1.00 92.44 87 GLU A CA 1
ATOM 721 C C . GLU A 1 87 ? 4.942 17.957 -2.824 1.00 92.44 87 GLU A C 1
ATOM 723 O O . GLU A 1 87 ? 5.414 16.862 -2.512 1.00 92.44 87 GLU A O 1
ATOM 728 N N . LEU A 1 88 ? 5.460 19.082 -2.321 1.00 89.56 88 LEU A N 1
ATOM 729 C CA . LEU A 1 88 ? 6.545 19.057 -1.343 1.00 89.56 88 LEU A CA 1
ATOM 730 C C . LEU A 1 88 ? 6.068 18.867 0.102 1.00 89.56 88 LEU A C 1
ATOM 732 O O . LEU A 1 88 ? 6.918 18.561 0.944 1.00 89.56 88 LEU A O 1
ATOM 736 N N . GLY A 1 89 ? 4.761 18.979 0.360 1.00 91.19 89 GLY A N 1
ATOM 737 C CA . GLY A 1 89 ? 4.153 18.864 1.686 1.00 91.19 89 GLY A CA 1
ATOM 738 C C . GLY A 1 89 ? 4.196 20.151 2.516 1.00 91.19 89 GLY A C 1
ATOM 739 O O . GLY A 1 89 ? 4.110 20.081 3.736 1.00 91.19 89 GLY A O 1
ATOM 740 N N . TYR A 1 90 ? 4.351 21.322 1.888 1.00 93.31 90 TYR A N 1
ATOM 741 C CA . TYR A 1 90 ? 4.347 22.611 2.590 1.00 93.31 90 TYR A CA 1
ATOM 742 C C . TYR A 1 90 ? 2.908 23.111 2.792 1.00 93.31 90 TYR A C 1
ATOM 744 O O . TYR A 1 90 ? 2.391 23.883 1.979 1.00 93.31 90 TYR A O 1
ATOM 752 N N . VAL A 1 91 ? 2.254 22.628 3.852 1.00 91.19 91 VAL A N 1
ATOM 753 C CA . VAL A 1 91 ? 0.823 22.838 4.140 1.00 91.19 91 VAL A CA 1
ATOM 754 C C . VAL A 1 91 ? 0.477 24.321 4.303 1.00 91.19 91 VAL A C 1
ATOM 756 O O . VAL A 1 91 ? -0.396 24.829 3.597 1.00 91.19 91 VAL A O 1
ATOM 759 N N . GLN A 1 92 ? 1.197 25.045 5.165 1.00 89.25 92 GLN A N 1
ATOM 760 C CA . GLN A 1 92 ? 0.933 26.466 5.416 1.00 89.25 92 GLN A CA 1
ATOM 761 C C . GLN A 1 92 ? 1.285 27.314 4.187 1.00 89.25 92 GLN A C 1
ATOM 763 O O . GLN A 1 92 ? 0.575 28.262 3.843 1.00 89.25 92 GLN A O 1
ATOM 768 N N . ALA A 1 93 ? 2.351 26.958 3.462 1.00 91.00 93 ALA A N 1
ATOM 769 C CA . ALA A 1 93 ? 2.685 27.653 2.220 1.00 91.00 93 ALA A CA 1
ATOM 770 C C . ALA A 1 93 ? 1.604 27.463 1.143 1.00 91.00 93 ALA A C 1
ATOM 772 O O . ALA A 1 93 ? 1.269 28.423 0.446 1.00 91.00 93 ALA A O 1
ATOM 773 N N . ALA A 1 94 ? 1.051 26.253 1.008 1.00 92.00 94 ALA A N 1
ATOM 774 C CA . ALA A 1 94 ? -0.011 25.952 0.053 1.00 92.00 94 ALA A CA 1
ATOM 775 C C . ALA A 1 94 ? -1.305 26.717 0.372 1.00 92.00 94 ALA A C 1
ATOM 777 O O . ALA A 1 94 ? -1.941 27.238 -0.546 1.00 92.00 94 ALA A O 1
ATOM 778 N N . GLU A 1 95 ? -1.662 26.867 1.648 1.00 90.44 95 GLU A N 1
ATOM 779 C CA . GLU A 1 95 ? -2.824 27.653 2.083 1.00 90.44 95 GLU A CA 1
ATOM 780 C C . GLU A 1 95 ? -2.668 29.146 1.738 1.00 90.44 95 GLU A C 1
ATOM 782 O O . GLU A 1 95 ? -3.521 29.750 1.072 1.00 90.44 95 GLU A O 1
ATOM 787 N N . VAL A 1 96 ? -1.519 29.734 2.092 1.00 88.06 96 VAL A N 1
ATOM 788 C CA . VAL A 1 96 ? -1.203 31.137 1.775 1.00 88.06 96 VAL A CA 1
ATOM 789 C C . VAL A 1 96 ? -1.197 31.372 0.261 1.00 88.06 96 VAL A C 1
ATOM 791 O O . VAL A 1 96 ? -1.693 32.395 -0.223 1.00 88.06 96 VAL A O 1
ATOM 794 N N . MET A 1 97 ? -0.653 30.427 -0.508 1.00 90.94 97 MET A N 1
ATOM 795 C CA . MET A 1 97 ? -0.628 30.510 -1.967 1.00 90.94 97 MET A CA 1
ATOM 796 C C . MET A 1 97 ? -2.010 30.312 -2.596 1.00 90.94 97 MET A C 1
ATOM 798 O O . MET A 1 97 ? -2.308 30.995 -3.572 1.00 90.94 97 MET A O 1
ATOM 802 N N . SER A 1 98 ? -2.874 29.467 -2.033 1.00 89.56 98 SER A N 1
ATOM 803 C CA . SER A 1 98 ? -4.255 29.285 -2.511 1.00 89.56 98 SER A CA 1
ATOM 804 C C . SER A 1 98 ? -5.056 30.581 -2.376 1.00 89.56 98 SER A C 1
ATOM 806 O O . SER A 1 98 ? -5.657 31.042 -3.347 1.00 89.56 98 SER A O 1
ATOM 808 N N . THR A 1 99 ? -4.915 31.268 -1.238 1.00 87.44 99 THR A N 1
ATOM 809 C CA . THR A 1 99 ? -5.510 32.599 -1.024 1.00 87.44 99 THR A CA 1
ATOM 810 C C . THR A 1 99 ? -4.998 33.628 -2.045 1.00 87.44 99 THR A C 1
ATOM 812 O O . THR A 1 99 ? -5.734 34.510 -2.494 1.00 87.44 99 THR A O 1
ATOM 815 N N . LEU A 1 100 ? -3.716 33.553 -2.429 1.00 85.50 100 LEU A N 1
ATOM 816 C CA . LEU A 1 100 ? -3.145 34.412 -3.474 1.00 85.50 100 LEU A CA 1
ATOM 817 C C . LEU A 1 100 ? -3.749 34.103 -4.854 1.00 85.50 100 LEU A C 1
ATOM 819 O O . LEU A 1 100 ? -4.080 35.041 -5.579 1.00 85.50 100 LEU A O 1
ATOM 823 N N . CYS A 1 101 ? -3.915 32.823 -5.202 1.00 85.38 101 CYS A N 1
ATOM 824 C CA . CYS A 1 101 ? -4.552 32.394 -6.450 1.00 85.38 101 CYS A CA 1
ATOM 825 C C . CYS A 1 101 ? -5.988 32.922 -6.553 1.00 85.38 101 CYS A C 1
ATOM 827 O O . CYS A 1 101 ? -6.369 33.481 -7.577 1.00 85.38 101 CYS A O 1
ATOM 829 N N . GLU A 1 102 ? -6.774 32.800 -5.485 1.00 86.31 102 GLU A N 1
ATOM 830 C CA . GLU A 1 102 ? -8.157 33.292 -5.426 1.00 86.31 102 GLU A CA 1
ATOM 831 C C . GLU A 1 102 ? -8.236 34.817 -5.583 1.00 86.31 102 GLU A C 1
ATOM 833 O O . GLU A 1 102 ? -9.072 35.348 -6.325 1.00 86.31 102 GLU A O 1
ATOM 838 N N . LYS A 1 103 ? -7.309 35.548 -4.953 1.00 83.56 103 LYS A N 1
ATOM 839 C CA . LYS A 1 103 ? -7.172 37.001 -5.143 1.00 83.56 103 LYS A CA 1
ATOM 840 C C . LYS A 1 103 ? -6.807 37.368 -6.583 1.00 83.56 103 LYS A C 1
ATOM 842 O O . LYS A 1 103 ? -7.308 38.358 -7.100 1.00 83.56 103 LYS A O 1
ATOM 847 N N . GLN A 1 104 ? -5.963 36.587 -7.253 1.00 80.88 104 GLN A N 1
ATOM 848 C CA . GLN A 1 104 ? -5.638 36.818 -8.666 1.00 80.88 104 GLN A CA 1
ATOM 849 C C . GLN A 1 104 ? -6.820 36.508 -9.599 1.00 80.88 104 GLN A C 1
ATOM 851 O O . GLN A 1 104 ? -7.065 37.276 -10.530 1.00 80.88 104 GLN A O 1
ATOM 856 N N . LYS A 1 105 ? -7.597 35.456 -9.302 1.00 79.19 105 LYS A N 1
ATOM 857 C CA . LYS A 1 105 ? -8.832 35.096 -10.022 1.00 79.19 105 LYS A CA 1
ATOM 858 C C . LYS A 1 105 ? -9.897 36.186 -9.926 1.00 79.19 105 LYS A C 1
ATOM 860 O O . LYS A 1 105 ? -10.438 36.621 -10.937 1.00 79.19 105 LYS A O 1
ATOM 865 N N . SER A 1 106 ? -10.147 36.690 -8.718 1.00 77.19 106 SER A N 1
ATOM 866 C CA . SER A 1 106 ? -11.105 37.783 -8.474 1.00 77.19 106 SER A CA 1
ATOM 867 C C . SER A 1 106 ? -10.711 39.123 -9.111 1.00 77.19 106 SER A C 1
ATOM 869 O O . SER A 1 106 ? -11.581 39.952 -9.366 1.00 77.19 106 SER A O 1
ATOM 871 N N . LEU A 1 107 ? -9.427 39.332 -9.418 1.00 72.06 107 LEU A N 1
ATOM 872 C CA . LEU A 1 107 ? -8.926 40.515 -10.128 1.00 72.06 107 LEU A CA 1
ATOM 873 C C . LEU A 1 107 ? -8.974 40.383 -11.665 1.00 72.06 107 LEU A C 1
ATOM 875 O O . LEU A 1 107 ? -8.552 41.309 -12.357 1.00 72.06 107 LEU A O 1
ATOM 879 N N . GLY A 1 108 ? -9.493 39.273 -12.208 1.00 52.97 108 GLY A N 1
ATOM 880 C CA . GLY A 1 108 ? -9.717 39.096 -13.649 1.00 52.97 108 GLY A CA 1
ATOM 881 C C . GLY A 1 108 ? -8.439 38.957 -14.485 1.00 52.97 108 GLY A C 1
ATOM 882 O O . GLY A 1 108 ? -8.426 39.342 -15.651 1.00 52.97 108 GLY A O 1
ATOM 883 N N . LEU A 1 109 ? -7.356 38.437 -13.898 1.00 56.12 109 LEU A N 1
ATOM 884 C CA . LEU A 1 109 ? -6.052 38.251 -14.552 1.00 56.12 109 LEU A CA 1
ATOM 885 C C . LEU A 1 109 ? -5.838 36.825 -15.100 1.00 56.12 109 LEU A C 1
ATOM 887 O O . LEU A 1 109 ? -4.716 36.324 -15.058 1.00 56.12 109 LEU A O 1
ATOM 891 N N . GLU A 1 110 ? -6.870 36.155 -15.617 1.00 50.62 110 GLU A N 1
ATOM 892 C CA . GLU A 1 110 ? -6.677 34.885 -16.335 1.00 50.62 110 GLU A CA 1
ATOM 893 C C . GLU A 1 110 ? -6.570 35.136 -17.848 1.00 50.62 110 GLU A C 1
ATOM 895 O O . GLU A 1 110 ? -7.456 35.727 -18.465 1.00 50.62 110 GLU A O 1
ATOM 900 N N . LYS A 1 111 ? -5.460 34.694 -18.455 1.00 42.00 111 LYS A N 1
ATOM 901 C CA . LYS A 1 111 ? -5.435 34.363 -19.884 1.00 42.00 111 LYS A CA 1
ATOM 902 C C . LYS A 1 111 ? -6.018 32.958 -20.009 1.00 42.00 111 LYS A C 1
ATOM 904 O O . LYS A 1 111 ? -5.539 32.052 -19.337 1.00 42.00 111 LYS A O 1
ATOM 909 N N . GLU A 1 112 ? -7.041 32.810 -20.843 1.00 34.50 112 GLU A N 1
ATOM 910 C CA . GLU A 1 112 ? -7.677 31.531 -21.164 1.00 34.50 112 GLU A CA 1
ATOM 911 C C . GLU A 1 112 ? -6.641 30.511 -21.669 1.00 34.50 112 GLU A C 1
ATOM 913 O O . GLU A 1 112 ? -6.097 30.656 -22.766 1.00 34.50 112 GLU A O 1
ATOM 918 N N . ASP A 1 113 ? -6.402 29.451 -20.896 1.00 35.38 113 ASP A N 1
ATOM 919 C CA . ASP A 1 113 ? -5.797 28.226 -21.412 1.00 35.38 113 ASP A CA 1
ATOM 920 C C . ASP A 1 113 ? -6.871 27.473 -22.206 1.00 35.38 113 ASP A C 1
ATOM 922 O O . ASP A 1 113 ? -7.776 26.836 -21.663 1.00 35.38 113 ASP A O 1
ATOM 926 N N . THR A 1 114 ? -6.781 27.564 -23.531 1.00 30.67 114 THR A N 1
ATOM 927 C CA . THR A 1 114 ? -7.564 26.731 -24.444 1.00 30.67 114 THR A CA 1
ATOM 928 C C . THR A 1 114 ? -7.042 25.299 -24.379 1.00 30.67 114 THR A C 1
ATOM 930 O O . THR A 1 114 ? -6.124 24.897 -25.090 1.00 30.67 114 THR A O 1
ATOM 933 N N . PHE A 1 115 ? -7.659 24.504 -23.511 1.00 30.73 115 PHE A N 1
ATOM 934 C CA . PHE A 1 115 ? -7.591 23.051 -23.547 1.00 30.73 115 PHE A CA 1
ATOM 935 C C . PHE A 1 115 ? -8.215 22.561 -24.864 1.00 30.73 115 PHE A C 1
ATOM 937 O O . PHE A 1 115 ? -9.435 22.548 -25.025 1.00 30.73 115 PHE A O 1
ATOM 944 N N . ARG A 1 116 ? -7.374 22.184 -25.832 1.00 30.20 116 ARG A N 1
ATOM 945 C CA . ARG A 1 116 ? -7.784 21.472 -27.046 1.00 30.20 116 ARG A CA 1
ATOM 946 C C . ARG A 1 116 ? -7.049 20.137 -27.075 1.00 30.20 116 ARG A C 1
ATOM 948 O O . ARG A 1 116 ? -5.851 20.095 -27.338 1.00 30.20 116 ARG A O 1
ATOM 955 N N . MET A 1 117 ? -7.770 19.064 -26.767 1.00 28.77 117 MET A N 1
ATOM 956 C CA . MET A 1 117 ? -7.323 17.702 -27.063 1.00 28.77 117 MET A CA 1
ATOM 957 C C . MET A 1 117 ? -7.436 17.446 -28.579 1.00 28.77 117 MET A C 1
ATOM 959 O O . MET A 1 117 ? -8.273 18.084 -29.228 1.00 28.77 117 MET A O 1
ATOM 963 N N . PRO A 1 118 ? -6.600 16.574 -29.171 1.00 32.03 118 PRO A N 1
ATOM 964 C CA . PRO A 1 118 ? -6.674 16.249 -30.592 1.00 32.03 118 PRO A CA 1
ATOM 965 C C . PRO A 1 118 ? -7.920 15.397 -30.851 1.00 32.03 118 PRO A C 1
ATOM 967 O O . PRO A 1 118 ? -8.125 14.395 -30.173 1.00 32.03 118 PRO A O 1
ATOM 970 N N . GLU A 1 119 ? -8.746 15.789 -31.819 1.00 31.78 119 GLU A N 1
ATOM 971 C CA . GLU A 1 119 ? -9.773 14.900 -32.367 1.00 31.78 119 GLU A CA 1
ATOM 972 C C . GLU A 1 119 ? -9.126 13.967 -33.396 1.00 31.78 119 GLU A C 1
ATOM 974 O O . GLU A 1 119 ? -8.418 14.422 -34.302 1.00 31.78 119 GLU A O 1
ATOM 979 N N . ASP A 1 120 ? -9.380 12.669 -33.242 1.00 31.22 120 ASP A N 1
ATOM 980 C CA . ASP A 1 120 ? -9.036 11.644 -34.217 1.00 31.22 120 ASP A CA 1
ATOM 981 C C . ASP A 1 120 ? -9.780 11.898 -35.534 1.00 31.22 120 ASP A C 1
ATOM 983 O O . ASP A 1 120 ? -11.004 12.029 -35.594 1.00 31.22 120 ASP A O 1
ATOM 987 N N . ASN A 1 121 ? -9.001 11.992 -36.607 1.00 30.17 121 ASN A N 1
ATOM 988 C CA . ASN A 1 121 ? -9.467 12.197 -37.966 1.00 30.17 121 ASN A CA 1
ATOM 989 C C . ASN A 1 121 ? -9.663 10.836 -38.644 1.00 30.17 121 ASN A C 1
ATOM 991 O O . ASN A 1 121 ? -8.754 10.359 -39.320 1.00 30.17 121 ASN A O 1
ATOM 995 N N . ASP A 1 122 ? -10.851 10.251 -38.508 1.00 31.05 122 ASP A N 1
ATOM 996 C CA . ASP A 1 122 ? -11.304 9.184 -39.399 1.00 31.05 122 ASP A CA 1
ATOM 997 C C . ASP A 1 122 ? -12.204 9.783 -40.480 1.00 31.05 122 ASP A C 1
ATOM 999 O O . ASP A 1 122 ? -13.370 10.129 -40.279 1.00 31.05 122 ASP A O 1
ATOM 1003 N N . GLY A 1 123 ? -11.620 9.938 -41.666 1.00 28.50 123 GLY A N 1
ATOM 1004 C CA . GLY A 1 123 ? -12.343 10.344 -42.854 1.00 28.50 123 GLY A CA 1
ATOM 1005 C C . GLY A 1 123 ? -13.292 9.247 -43.324 1.00 28.50 123 GLY A C 1
ATOM 1006 O O . GLY A 1 123 ? -12.882 8.109 -43.523 1.00 28.50 123 GLY A O 1
ATOM 1007 N N . LEU A 1 124 ? -14.529 9.622 -43.648 1.00 27.48 124 LEU A N 1
ATOM 1008 C CA . LEU A 1 124 ? -15.283 8.936 -44.689 1.00 27.48 124 LEU A CA 1
ATOM 1009 C C . LEU A 1 124 ? -16.067 9.951 -45.525 1.00 27.48 124 LEU A C 1
ATOM 1011 O O . LEU A 1 124 ? -16.838 10.768 -45.028 1.00 27.48 124 LEU A O 1
ATOM 1015 N N . SER A 1 125 ? -15.830 9.884 -46.830 1.00 28.75 125 SER A N 1
ATOM 1016 C CA . SER A 1 125 ? -16.518 10.631 -47.873 1.00 28.75 125 SER A CA 1
ATOM 1017 C C . SER A 1 125 ? -18.031 10.407 -47.844 1.00 28.75 125 SER A C 1
ATOM 1019 O O . SER A 1 125 ? -18.467 9.266 -47.728 1.00 28.75 125 SER A O 1
ATOM 1021 N N . THR A 1 126 ? -18.828 11.434 -48.129 1.00 28.31 126 THR A N 1
ATOM 1022 C CA . THR A 1 126 ? -19.722 11.442 -49.303 1.00 28.31 126 THR A CA 1
ATOM 1023 C C . THR A 1 126 ? -20.394 12.803 -49.485 1.00 28.31 126 THR A C 1
ATOM 1025 O O . THR A 1 126 ? -20.566 13.601 -48.572 1.00 28.31 126 THR A O 1
ATOM 1028 N N . SER A 1 127 ? -20.677 13.075 -50.749 1.00 27.02 127 SER A N 1
ATOM 1029 C CA . SER A 1 127 ? -21.157 14.311 -51.342 1.00 27.02 127 SER A CA 1
ATOM 1030 C C . SER A 1 127 ? -22.623 14.649 -51.059 1.00 27.02 127 SER A C 1
ATOM 1032 O O . SER A 1 127 ? -23.459 13.757 -50.976 1.00 27.02 127 SER A O 1
ATOM 1034 N N . ALA A 1 128 ? -22.895 15.949 -51.219 1.00 29.33 128 ALA A N 1
ATOM 1035 C CA . ALA A 1 128 ? -24.082 16.550 -51.836 1.00 29.33 128 ALA A CA 1
ATOM 1036 C C . ALA A 1 128 ? -25.212 17.060 -50.925 1.00 29.33 128 ALA A C 1
ATOM 1038 O O . ALA A 1 128 ? -25.802 16.336 -50.136 1.00 29.33 128 ALA A O 1
ATOM 1039 N N . GLY A 1 129 ? -25.614 18.300 -51.228 1.00 25.33 129 GLY A N 1
ATOM 1040 C CA . GLY A 1 129 ? -27.028 18.604 -51.446 1.00 25.33 129 GLY A CA 1
ATOM 1041 C C . GLY A 1 129 ? -27.734 19.339 -50.319 1.00 25.33 129 GLY A C 1
ATOM 1042 O O . GLY A 1 129 ? -28.232 18.742 -49.377 1.00 25.33 129 GLY A O 1
ATOM 1043 N N . ALA A 1 130 ? -27.835 20.653 -50.477 1.00 24.33 130 ALA A N 1
ATOM 1044 C CA . ALA A 1 130 ? -28.617 21.537 -49.636 1.00 24.33 130 ALA A CA 1
ATOM 1045 C C . ALA A 1 130 ? -30.146 21.329 -49.746 1.00 24.33 130 ALA A C 1
ATOM 1047 O O . ALA A 1 130 ? -30.667 21.000 -50.810 1.00 24.33 130 ALA A O 1
ATOM 1048 N N . ALA A 1 131 ? -30.817 21.792 -48.681 1.00 27.52 131 ALA A N 1
ATOM 1049 C CA . ALA A 1 131 ? -32.099 22.517 -48.678 1.00 27.52 131 ALA A CA 1
ATOM 1050 C C . ALA A 1 131 ? -33.421 21.702 -48.514 1.00 27.52 131 ALA A C 1
ATOM 1052 O O . ALA A 1 131 ? -33.428 20.482 -48.638 1.00 27.52 131 ALA A O 1
ATOM 1053 N N . PRO A 1 132 ? -34.534 22.355 -48.095 1.00 48.25 132 PRO A N 1
ATOM 1054 C CA . PRO A 1 132 ? -35.185 22.045 -46.815 1.00 48.25 132 PRO A CA 1
ATOM 1055 C C . PRO A 1 132 ? -36.707 21.814 -46.940 1.00 48.25 132 PRO A C 1
ATOM 1057 O O . PRO A 1 132 ? -37.322 22.185 -47.936 1.00 48.25 132 PRO A O 1
ATOM 1060 N N . ALA A 1 133 ? -37.372 21.309 -45.896 1.00 25.59 133 ALA A N 1
ATOM 1061 C CA . ALA A 1 133 ? -38.826 21.462 -45.794 1.00 25.59 133 ALA A CA 1
ATOM 1062 C C . ALA A 1 133 ? -39.343 21.396 -44.353 1.00 25.59 133 ALA A C 1
ATOM 1064 O O . ALA A 1 133 ? -39.190 20.413 -43.635 1.00 25.59 133 ALA A O 1
ATOM 1065 N N . GLN A 1 134 ? -40.005 22.488 -43.979 1.00 26.17 134 GLN A N 1
ATOM 1066 C CA . GLN A 1 134 ? -40.928 22.621 -42.860 1.00 26.17 134 GLN A CA 1
ATOM 1067 C C . GLN A 1 134 ? -42.076 21.600 -42.957 1.00 26.17 134 GLN A C 1
ATOM 1069 O O . GLN A 1 134 ? -42.445 21.233 -44.068 1.00 26.17 134 GLN A O 1
ATOM 1074 N N . ILE A 1 135 ? -42.750 21.288 -41.836 1.00 25.14 135 ILE A N 1
ATOM 1075 C CA . ILE A 1 135 ? -44.195 21.561 -41.639 1.00 25.14 135 ILE A CA 1
ATOM 1076 C C . ILE A 1 135 ? -44.738 21.000 -40.303 1.00 25.14 135 ILE A C 1
ATOM 1078 O O . ILE A 1 135 ? -44.736 19.808 -40.036 1.00 25.14 135 ILE A O 1
ATOM 1082 N N . LYS A 1 136 ? -45.277 21.950 -39.523 1.00 26.75 136 LYS A N 1
ATOM 1083 C CA . LYS A 1 136 ? -46.486 21.946 -38.668 1.00 26.75 136 LYS A CA 1
ATOM 1084 C C . LYS A 1 136 ? -46.668 20.909 -37.543 1.00 26.75 136 LYS A C 1
ATOM 1086 O O . LYS A 1 136 ? -47.162 19.809 -37.734 1.00 26.75 136 LYS A O 1
ATOM 1091 N N . ARG A 1 137 ? -46.533 21.454 -36.324 1.00 29.00 137 ARG A N 1
ATOM 1092 C CA . ARG A 1 137 ? -47.564 21.582 -35.265 1.00 29.00 137 ARG A CA 1
ATOM 1093 C C . ARG A 1 137 ? -48.774 20.632 -35.337 1.00 29.00 137 ARG A C 1
ATOM 1095 O O . ARG A 1 137 ? -49.623 20.804 -36.210 1.00 29.00 137 ARG A O 1
ATOM 1102 N N . ARG A 1 138 ? -49.030 19.934 -34.222 1.00 25.11 138 ARG A N 1
ATOM 1103 C CA . ARG A 1 138 ? -50.347 19.967 -33.556 1.00 25.11 138 ARG A CA 1
ATOM 1104 C C . ARG A 1 138 ? -50.257 19.657 -32.055 1.00 25.11 138 ARG A C 1
ATOM 1106 O O . ARG A 1 138 ? -49.549 18.756 -31.634 1.00 25.11 138 ARG A O 1
ATOM 1113 N N . ARG A 1 139 ? -50.972 20.487 -31.289 1.00 27.33 139 ARG A N 1
ATOM 1114 C CA . ARG A 1 139 ? -51.273 20.406 -29.850 1.00 27.33 139 ARG A CA 1
ATOM 1115 C C . ARG A 1 139 ? -52.338 19.343 -29.568 1.00 27.33 139 ARG A C 1
ATOM 1117 O O . ARG A 1 139 ? -53.231 19.196 -30.400 1.00 27.33 139 ARG A O 1
ATOM 1124 N N . ALA A 1 140 ? -52.297 18.820 -28.338 1.00 25.20 140 ALA A N 1
ATOM 1125 C CA . ALA A 1 140 ? -53.385 18.398 -27.427 1.00 25.20 140 ALA A CA 1
ATOM 1126 C C . ALA A 1 140 ? -52.956 17.088 -26.741 1.00 25.20 140 ALA A C 1
ATOM 1128 O O . ALA A 1 140 ? -52.374 16.245 -27.404 1.00 25.20 140 ALA A O 1
ATOM 1129 N N . ALA A 1 141 ? -53.180 16.804 -25.464 1.00 26.44 141 ALA A N 1
ATOM 1130 C CA . ALA A 1 141 ? -53.755 17.502 -24.321 1.00 26.44 141 ALA A CA 1
ATOM 1131 C C . ALA A 1 141 ? -53.244 16.752 -23.068 1.00 26.44 141 ALA A C 1
ATOM 1133 O O . ALA A 1 141 ? -52.924 15.569 -23.154 1.00 26.44 141 ALA A O 1
ATOM 1134 N N . SER A 1 142 ? -53.167 17.433 -21.926 1.00 26.59 142 SER A N 1
ATOM 1135 C CA . SER A 1 142 ? -53.097 16.771 -20.614 1.00 26.59 142 SER A CA 1
ATOM 1136 C C . SER A 1 142 ? -54.494 16.234 -20.260 1.00 26.59 142 SER A C 1
ATOM 1138 O O . SER A 1 142 ? -55.480 16.805 -20.742 1.00 26.59 142 SER A O 1
ATOM 1140 N N . PRO A 1 143 ? -54.601 15.169 -19.451 1.00 34.81 143 PRO A N 1
ATOM 1141 C CA . PRO A 1 143 ? -54.826 15.441 -18.034 1.00 34.81 143 PRO A CA 1
ATOM 1142 C C . PRO A 1 143 ? -54.161 14.456 -17.055 1.00 34.81 143 PRO A C 1
ATOM 1144 O O . PRO A 1 143 ? -53.810 13.330 -17.388 1.00 34.81 143 PRO A O 1
ATOM 1147 N N . GLU A 1 144 ? -54.126 14.945 -15.818 1.00 26.70 144 GLU A N 1
ATOM 1148 C CA . GLU A 1 144 ? -54.170 14.230 -14.542 1.00 26.70 144 GLU A CA 1
ATOM 1149 C C . GLU A 1 144 ? -52.882 13.712 -13.893 1.00 26.70 144 GLU A C 1
ATOM 1151 O O . GLU A 1 144 ? -52.016 13.059 -14.467 1.00 26.70 144 GLU A O 1
ATOM 1156 N N . ALA A 1 145 ? -52.804 14.104 -12.623 1.00 25.42 145 ALA A N 1
ATOM 1157 C CA . ALA A 1 145 ? -51.719 13.962 -11.689 1.00 25.42 145 ALA A CA 1
ATOM 1158 C C . ALA A 1 145 ? -51.800 12.624 -10.956 1.00 25.42 145 ALA A C 1
ATOM 1160 O O . ALA A 1 145 ? -52.870 12.227 -10.499 1.00 25.42 145 ALA A O 1
ATOM 1161 N N . VAL A 1 146 ? -50.639 12.015 -10.723 1.00 23.98 146 VAL A N 1
ATOM 1162 C CA . VAL A 1 146 ? -50.409 11.165 -9.554 1.00 23.98 146 VAL A CA 1
ATOM 1163 C C . VAL A 1 146 ? -49.081 11.589 -8.948 1.00 23.98 146 VAL A C 1
ATOM 1165 O O . VAL A 1 146 ? -48.019 11.464 -9.553 1.00 23.98 146 VAL A O 1
ATOM 1168 N N . SER A 1 147 ? -49.181 12.156 -7.754 1.00 26.62 147 SER A N 1
ATOM 1169 C CA . SER A 1 147 ? -48.073 12.554 -6.903 1.00 26.62 147 SER A CA 1
ATOM 1170 C C . SER A 1 147 ? -47.390 11.309 -6.338 1.00 26.62 147 SER A C 1
ATOM 1172 O O . SER A 1 147 ? -48.016 10.558 -5.593 1.00 26.62 147 SER A O 1
ATOM 1174 N N . ILE A 1 148 ? -46.103 11.124 -6.625 1.00 25.39 148 ILE A N 1
ATOM 1175 C CA . ILE A 1 148 ? -45.213 10.292 -5.810 1.00 25.39 148 ILE A CA 1
ATOM 1176 C C . ILE A 1 148 ? -44.032 11.179 -5.432 1.00 25.39 148 ILE A C 1
ATOM 1178 O O . ILE A 1 148 ? -43.255 11.599 -6.285 1.00 25.39 148 ILE A O 1
ATOM 1182 N N . LYS A 1 149 ? -43.950 11.509 -4.142 1.00 25.94 149 LYS A N 1
ATOM 1183 C CA . LYS A 1 149 ? -42.734 12.033 -3.530 1.00 25.94 149 LYS A CA 1
ATOM 1184 C C . LYS A 1 149 ? -41.714 10.893 -3.517 1.00 25.94 149 LYS A C 1
ATOM 1186 O O . LYS A 1 149 ? -41.978 9.868 -2.897 1.00 25.94 149 LYS A O 1
ATOM 1191 N N . GLN A 1 150 ? -40.583 11.069 -4.187 1.00 26.31 150 GLN A N 1
ATOM 1192 C CA . GLN A 1 150 ? -39.338 10.438 -3.764 1.00 26.31 150 GLN A CA 1
ATOM 1193 C C . GLN A 1 150 ? -38.559 11.522 -3.029 1.00 26.31 150 GLN A C 1
ATOM 1195 O O . GLN A 1 150 ? -38.131 12.506 -3.630 1.00 26.31 150 GLN A O 1
ATOM 1200 N N . GLU A 1 151 ? -38.492 11.378 -1.710 1.00 26.81 151 GLU A N 1
ATOM 1201 C CA . GLU A 1 151 ? -37.468 12.015 -0.893 1.00 26.81 151 GLU A CA 1
ATOM 1202 C C . GLU A 1 151 ? -36.136 11.388 -1.324 1.00 26.81 151 GLU A C 1
ATOM 1204 O O . GLU A 1 151 ? -35.968 10.171 -1.268 1.00 26.81 151 GLU A O 1
ATOM 1209 N N . ALA A 1 152 ? -35.252 12.210 -1.885 1.00 29.66 152 ALA A N 1
ATOM 1210 C CA . ALA A 1 152 ? -33.846 11.878 -2.015 1.00 29.66 152 ALA A CA 1
ATOM 1211 C C . ALA A 1 152 ? -33.197 12.335 -0.709 1.00 29.66 152 ALA A C 1
ATOM 1213 O O . ALA A 1 152 ? -33.069 13.535 -0.465 1.00 29.66 152 ALA A O 1
ATOM 1214 N N . ASP A 1 153 ? -32.886 11.374 0.155 1.00 28.03 153 ASP A N 1
ATOM 1215 C CA . ASP A 1 153 ? -31.994 11.589 1.285 1.00 28.03 153 ASP A CA 1
ATOM 1216 C C . ASP A 1 153 ? -30.576 11.745 0.718 1.00 28.03 153 ASP A C 1
ATOM 1218 O O . ASP A 1 153 ? -29.870 10.766 0.476 1.00 28.03 153 ASP A O 1
ATOM 1222 N N . ASP A 1 154 ? -30.185 12.988 0.439 1.00 30.23 154 ASP A N 1
ATOM 1223 C CA . ASP A 1 154 ? -28.797 13.343 0.154 1.00 30.23 154 ASP A CA 1
ATOM 1224 C C . ASP A 1 154 ? -27.998 13.235 1.466 1.00 30.23 154 ASP A C 1
ATOM 1226 O O . ASP A 1 154 ? -27.914 14.185 2.248 1.00 30.23 154 ASP A O 1
ATOM 1230 N N . ASP A 1 155 ? -27.451 12.046 1.737 1.00 38.47 155 ASP A N 1
ATOM 1231 C CA . ASP A 1 155 ? -26.521 11.815 2.844 1.00 38.47 155 ASP A CA 1
ATOM 1232 C C . ASP A 1 155 ? -25.155 12.447 2.497 1.00 38.47 155 ASP A C 1
ATOM 1234 O O . ASP A 1 155 ? -24.499 12.016 1.533 1.00 38.47 155 ASP A O 1
ATOM 1238 N N . PRO A 1 156 ? -24.689 13.462 3.255 1.00 37.06 156 PRO A N 1
ATOM 1239 C CA . PRO A 1 156 ? -23.450 14.179 2.964 1.00 37.06 156 PRO A CA 1
ATOM 1240 C C . PRO A 1 156 ? -22.190 13.302 3.022 1.00 37.06 156 PRO A C 1
ATOM 1242 O O . PRO A 1 156 ? -21.131 13.772 2.629 1.00 37.06 156 PRO A O 1
ATOM 1245 N N . LEU A 1 157 ? -22.263 12.042 3.465 1.00 41.50 157 LEU A N 1
ATOM 1246 C CA . LEU A 1 157 ? -21.124 11.112 3.527 1.00 41.50 157 LEU A CA 1
ATOM 1247 C C . LEU A 1 157 ? -20.763 10.438 2.189 1.00 41.50 157 LEU A C 1
ATOM 1249 O O . LEU A 1 157 ? -19.775 9.707 2.126 1.00 41.50 157 LEU A O 1
ATOM 1253 N N . THR A 1 158 ? -21.538 10.663 1.126 1.00 38.75 158 THR A N 1
ATOM 1254 C CA . THR A 1 158 ? -21.359 9.993 -0.179 1.00 38.75 158 THR A CA 1
ATOM 1255 C C . THR A 1 158 ? -20.495 10.765 -1.178 1.00 38.75 158 THR A C 1
ATOM 1257 O O . THR A 1 158 ? -20.128 10.223 -2.219 1.00 38.75 158 THR A O 1
ATOM 1260 N N . THR A 1 159 ? -20.121 12.009 -0.870 1.00 39.78 159 THR A N 1
ATOM 1261 C CA . THR A 1 159 ? -19.261 12.831 -1.730 1.00 39.78 159 THR A CA 1
ATOM 1262 C C . THR A 1 159 ? -17.825 12.859 -1.203 1.00 39.78 159 THR A C 1
ATOM 1264 O O . THR A 1 159 ? -17.580 12.861 0.006 1.00 39.78 159 THR A O 1
ATOM 1267 N N . ALA A 1 160 ? -16.845 12.934 -2.110 1.00 37.47 160 ALA A N 1
ATOM 1268 C CA . ALA A 1 160 ? -15.434 13.113 -1.744 1.00 37.47 160 ALA A CA 1
ATOM 1269 C C . ALA A 1 160 ? -15.204 14.377 -0.881 1.00 37.47 160 ALA A C 1
ATOM 1271 O O . ALA A 1 160 ? -14.287 14.417 -0.063 1.00 37.47 160 ALA A O 1
ATOM 1272 N N . GLU A 1 161 ? -16.069 15.387 -1.022 1.00 33.12 161 GLU A N 1
ATOM 1273 C CA . GLU A 1 161 ? -16.085 16.602 -0.199 1.00 33.12 161 GLU A CA 1
ATOM 1274 C C . GLU A 1 161 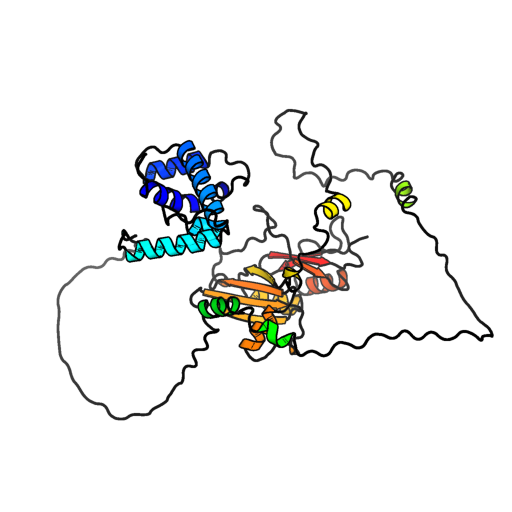? -16.601 16.341 1.228 1.00 33.12 161 GLU A C 1
ATOM 1276 O O . GLU A 1 161 ? -16.041 16.872 2.189 1.00 33.12 161 GLU A O 1
ATOM 1281 N N . GLY A 1 162 ? -17.601 15.471 1.394 1.00 37.53 162 GLY A N 1
ATOM 1282 C CA . GLY A 1 162 ? -18.162 15.095 2.691 1.00 37.53 162 GLY A CA 1
ATOM 1283 C C . GLY A 1 162 ? -17.211 14.309 3.589 1.00 37.53 162 GLY A C 1
ATOM 1284 O O . GLY A 1 162 ? -17.127 14.569 4.791 1.00 37.53 162 GLY A O 1
ATOM 1285 N N . MET A 1 163 ? -16.421 13.400 3.009 1.00 38.09 163 MET A N 1
ATOM 1286 C CA . MET A 1 163 ? -15.372 12.690 3.754 1.00 38.09 163 MET A CA 1
ATOM 1287 C C . MET A 1 163 ? -14.237 13.632 4.183 1.00 38.09 163 MET A C 1
ATOM 1289 O O . MET A 1 163 ? -13.730 13.508 5.298 1.00 38.09 163 MET A O 1
ATOM 1293 N N . ASN A 1 164 ? -13.872 14.613 3.347 1.00 35.44 164 ASN A N 1
ATOM 1294 C CA . ASN A 1 164 ? -12.809 15.570 3.670 1.00 35.44 164 ASN A CA 1
ATOM 1295 C C . ASN A 1 164 ? -13.230 16.552 4.780 1.00 35.44 164 ASN A C 1
ATOM 1297 O O . ASN A 1 164 ? -12.415 16.895 5.638 1.00 35.44 164 ASN A O 1
ATOM 1301 N N . ALA A 1 165 ? -14.511 16.945 4.812 1.00 33.22 165 ALA A N 1
ATOM 1302 C CA . ALA A 1 165 ? -15.085 17.779 5.869 1.00 33.22 165 ALA A CA 1
ATOM 1303 C C . ALA A 1 165 ? -15.217 17.040 7.218 1.00 33.22 165 ALA A C 1
ATOM 1305 O O . ALA A 1 165 ? -14.970 17.635 8.264 1.00 33.22 165 ALA A O 1
ATOM 1306 N N . TYR A 1 166 ? -15.540 15.738 7.218 1.00 35.91 166 TYR A N 1
ATOM 1307 C CA . TYR A 1 166 ? -15.692 14.958 8.458 1.00 35.91 166 TYR A CA 1
ATOM 1308 C C . TYR A 1 166 ? -14.349 14.612 9.127 1.00 35.91 166 TYR A C 1
ATOM 1310 O O . TYR A 1 166 ? -14.268 14.539 10.351 1.00 35.91 166 TYR A O 1
ATOM 1318 N N . ILE A 1 167 ? -13.271 14.462 8.347 1.00 33.66 167 ILE A N 1
ATOM 1319 C CA . ILE A 1 167 ? -11.910 14.234 8.871 1.00 33.66 167 ILE A CA 1
ATOM 1320 C C . ILE A 1 167 ? -11.336 15.498 9.544 1.00 33.66 167 ILE A C 1
ATOM 1322 O O . ILE A 1 167 ? -10.455 15.395 10.395 1.00 33.66 167 ILE A O 1
ATOM 1326 N N . THR A 1 168 ? -11.849 16.690 9.217 1.00 33.09 168 THR A N 1
ATOM 1327 C CA . THR A 1 168 ? -11.315 17.973 9.712 1.00 33.09 168 THR A CA 1
ATOM 1328 C C . THR A 1 168 ? -12.155 18.669 10.790 1.00 33.09 168 THR A C 1
ATOM 1330 O O . THR A 1 168 ? -11.730 19.712 11.284 1.00 33.09 168 THR A O 1
ATOM 1333 N N . SER A 1 169 ? -13.286 18.107 11.240 1.00 33.31 169 SER A N 1
ATOM 1334 C CA . SER A 1 169 ? -14.133 18.729 12.275 1.00 33.31 169 SER A CA 1
ATOM 1335 C C . SER A 1 169 ? -14.286 17.885 13.549 1.00 33.31 169 SER A C 1
ATOM 1337 O O . SER A 1 169 ? -15.383 17.466 13.909 1.00 33.31 169 SER A O 1
ATOM 1339 N N . LEU A 1 170 ? -13.192 17.685 14.282 1.00 29.97 170 LEU A N 1
ATOM 1340 C CA . LEU A 1 170 ? -13.268 17.512 15.734 1.00 29.97 170 LEU A CA 1
ATOM 1341 C C . LEU A 1 170 ? -12.580 18.718 16.364 1.00 29.97 170 LEU A C 1
ATOM 1343 O O . LEU A 1 170 ? -11.357 18.810 16.424 1.00 29.97 170 LEU A O 1
ATOM 1347 N N . THR A 1 171 ? -13.378 19.701 16.769 1.00 37.19 171 THR A N 1
ATOM 1348 C CA . THR A 1 171 ? -12.886 20.839 17.539 1.00 37.19 171 THR A CA 1
ATOM 1349 C C . THR A 1 171 ? -12.591 20.388 18.965 1.00 37.19 171 THR A C 1
ATOM 1351 O O . THR A 1 171 ? -13.424 19.745 19.599 1.00 37.19 171 THR A O 1
ATOM 1354 N N . ASN A 1 172 ? -11.433 20.790 19.491 1.00 39.78 172 ASN A N 1
ATOM 1355 C CA . ASN A 1 172 ? -10.942 20.495 20.845 1.00 39.78 172 ASN A CA 1
ATOM 1356 C C . ASN A 1 172 ? -11.869 20.927 22.009 1.00 39.78 172 ASN A C 1
ATOM 1358 O O . ASN A 1 172 ? -11.497 20.753 23.161 1.00 39.78 172 ASN A O 1
ATOM 1362 N N . SER A 1 173 ? -13.062 21.473 21.756 1.00 34.28 173 SER A N 1
ATOM 1363 C CA . SER A 1 173 ? -13.969 21.978 22.795 1.00 34.28 173 SER A CA 1
ATOM 1364 C C . SER A 1 173 ? -14.995 20.967 23.324 1.00 34.28 173 SER A C 1
ATOM 1366 O O . SER A 1 173 ? -15.676 21.285 24.288 1.00 34.28 173 SER A O 1
ATOM 1368 N N . GLU A 1 174 ? -15.121 19.768 22.744 1.00 35.88 174 GLU A N 1
ATOM 1369 C CA . GLU A 1 174 ? -16.046 18.722 23.244 1.00 35.88 174 GLU A CA 1
ATOM 1370 C C . GLU A 1 174 ? -15.318 17.550 23.934 1.00 35.88 174 GLU A C 1
ATOM 1372 O O . GLU A 1 174 ? -15.923 16.784 24.682 1.00 35.88 174 GLU A O 1
ATOM 1377 N N . ALA A 1 175 ? -13.996 17.439 23.753 1.00 34.25 175 ALA A N 1
ATOM 1378 C CA . ALA A 1 175 ? -13.164 16.439 24.425 1.00 34.25 175 ALA A CA 1
ATOM 1379 C C . ALA A 1 175 ? -12.874 16.785 25.902 1.00 34.25 175 ALA A C 1
ATOM 1381 O O . ALA A 1 175 ? -12.593 15.890 26.698 1.00 34.25 175 ALA A O 1
ATOM 1382 N N . GLU A 1 176 ? -12.977 18.061 26.293 1.00 36.31 176 GLU A N 1
ATOM 1383 C CA . GLU A 1 176 ? -12.722 18.503 27.672 1.00 36.31 176 GLU A CA 1
ATOM 1384 C C . GLU A 1 176 ? -13.911 18.237 28.620 1.00 36.31 176 GLU A C 1
ATOM 1386 O O . GLU A 1 176 ? -13.694 17.957 29.796 1.00 36.31 176 GLU A O 1
ATOM 1391 N N . GLU A 1 177 ? -15.157 18.190 28.127 1.00 32.41 177 GLU A N 1
ATOM 1392 C CA . GLU A 1 177 ? -16.347 17.968 28.976 1.00 32.41 177 GLU A CA 1
ATOM 1393 C C . GLU A 1 177 ? -16.578 16.480 29.338 1.00 32.41 177 GLU A C 1
ATOM 1395 O O . GLU A 1 177 ? -17.270 16.159 30.307 1.00 32.41 177 GLU A O 1
ATOM 1400 N N . LEU A 1 178 ? -15.945 15.546 28.615 1.00 32.50 178 LEU A N 1
ATOM 1401 C CA . LEU A 1 178 ? -16.004 14.102 28.899 1.00 32.50 178 LEU A CA 1
ATOM 1402 C C . LEU A 1 178 ? -14.921 13.622 29.885 1.00 32.50 178 LEU A C 1
ATOM 1404 O O . L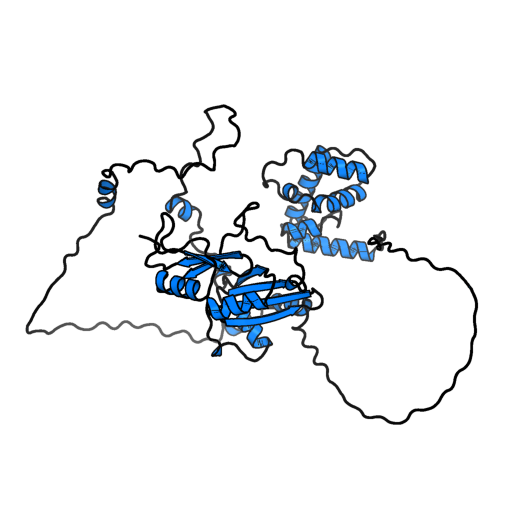EU A 1 178 ? -15.078 12.559 30.490 1.00 32.50 178 LEU A O 1
ATOM 1408 N N . CYS A 1 179 ? -13.864 14.411 30.106 1.00 31.17 179 CYS A N 1
ATOM 1409 C CA . CYS A 1 179 ? -12.810 14.104 31.081 1.00 31.17 179 CYS A CA 1
ATOM 1410 C C . CYS A 1 179 ? -13.190 14.449 32.534 1.00 31.17 179 CYS A C 1
ATOM 1412 O O . CYS A 1 179 ? -12.609 13.883 33.455 1.00 31.17 179 CYS A O 1
ATOM 1414 N N . GLU A 1 180 ? -14.190 15.305 32.775 1.00 32.41 180 GLU A N 1
ATOM 1415 C CA . GLU A 1 180 ? -14.571 15.746 34.133 1.00 32.41 180 GLU A CA 1
ATOM 1416 C C . GLU A 1 180 ? -15.623 14.865 34.844 1.00 32.41 180 GLU A C 1
ATOM 1418 O O . GLU A 1 180 ? -16.028 15.173 35.966 1.00 32.41 180 GLU A O 1
ATOM 1423 N N . LYS A 1 181 ? -16.081 13.754 34.242 1.00 32.97 181 LYS A N 1
ATOM 1424 C CA . LYS A 1 181 ? -17.151 12.907 34.825 1.00 32.97 181 LYS A CA 1
ATOM 1425 C C . LYS A 1 181 ? -16.856 11.408 34.936 1.00 32.97 181 LYS A C 1
ATOM 1427 O O . LYS A 1 181 ? -17.785 10.634 35.169 1.00 32.97 181 LYS A O 1
ATOM 1432 N N . SER A 1 182 ? -15.600 10.980 34.839 1.00 26.69 182 SER A N 1
ATOM 1433 C CA . SER A 1 182 ? -15.243 9.581 35.131 1.00 26.69 182 SER A CA 1
ATOM 1434 C C . SER A 1 182 ? -14.779 9.426 36.587 1.00 26.69 182 SER A C 1
ATOM 1436 O O . SER A 1 182 ? -13.878 10.153 36.996 1.00 26.69 182 SER A O 1
ATOM 1438 N N . PRO A 1 183 ? -15.372 8.522 37.393 1.00 30.12 183 PRO A N 1
ATOM 1439 C CA . PRO A 1 183 ? -14.886 8.244 38.740 1.00 30.12 183 PRO A CA 1
ATOM 1440 C C . PRO A 1 183 ? -13.554 7.482 38.687 1.00 30.12 183 PRO A C 1
ATOM 1442 O O . PRO A 1 183 ? -13.394 6.565 37.878 1.00 30.12 183 PRO A O 1
ATOM 1445 N N . ASP A 1 184 ? -12.620 7.863 39.561 1.00 31.19 184 ASP A N 1
ATOM 1446 C CA . ASP A 1 184 ? -11.297 7.245 39.683 1.00 31.19 184 ASP A CA 1
ATOM 1447 C C . ASP A 1 184 ? -11.376 5.714 39.875 1.00 31.19 184 ASP A C 1
ATOM 1449 O O . ASP A 1 184 ? -12.257 5.217 40.589 1.00 31.19 184 ASP A O 1
ATOM 1453 N N . PRO A 1 185 ? -10.446 4.937 39.285 1.00 31.11 185 PRO A N 1
ATOM 1454 C CA . PRO A 1 185 ? -10.355 3.504 39.533 1.00 31.11 185 PRO A CA 1
ATOM 1455 C C . PRO A 1 185 ? -9.860 3.229 40.967 1.00 31.11 185 PRO A C 1
ATOM 1457 O O . PRO A 1 185 ? -9.009 3.962 41.476 1.00 31.11 185 PRO A O 1
ATOM 1460 N N . PRO A 1 186 ? -10.346 2.169 41.642 1.00 29.03 186 PRO A N 1
ATOM 1461 C CA . PRO A 1 186 ? -9.970 1.906 43.024 1.00 29.03 186 PRO A CA 1
ATOM 1462 C C . PRO A 1 186 ? -8.511 1.442 43.133 1.00 29.03 186 PRO A C 1
ATOM 1464 O O . PRO A 1 186 ? -8.047 0.592 42.371 1.00 29.03 186 PRO A O 1
ATOM 1467 N N . GLU A 1 187 ? -7.814 1.988 44.131 1.00 29.81 187 GLU A N 1
ATOM 1468 C CA . GLU A 1 187 ? -6.460 1.604 44.532 1.00 29.81 187 GLU A CA 1
ATOM 1469 C C . GLU A 1 187 ? -6.365 0.098 44.831 1.00 29.81 187 GLU A C 1
ATOM 1471 O O . GLU A 1 187 ? -7.113 -0.455 45.642 1.00 29.81 187 GLU A O 1
ATOM 1476 N N . ALA A 1 188 ? -5.400 -0.576 44.202 1.00 27.50 188 ALA A N 1
ATOM 1477 C CA . ALA A 1 188 ? -5.070 -1.962 44.503 1.00 27.50 188 ALA A CA 1
ATOM 1478 C C . ALA A 1 188 ? -4.363 -2.056 45.868 1.00 27.50 188 ALA A C 1
ATOM 1480 O O . ALA A 1 188 ? -3.157 -1.834 45.992 1.00 27.50 188 ALA A O 1
ATOM 1481 N N . VAL A 1 189 ? -5.127 -2.414 46.899 1.00 26.03 189 VAL A N 1
ATOM 1482 C CA . VAL A 1 189 ? -4.619 -2.771 48.228 1.00 26.03 189 VAL A CA 1
ATOM 1483 C C . VAL A 1 189 ? -3.966 -4.156 48.168 1.00 26.03 189 VAL A C 1
ATOM 1485 O O . VAL A 1 189 ? -4.636 -5.169 47.983 1.00 26.03 189 VAL A O 1
ATOM 1488 N N . TYR A 1 190 ? -2.649 -4.211 48.367 1.00 25.56 190 TYR A N 1
ATOM 1489 C CA . TYR A 1 190 ? -1.924 -5.447 48.670 1.00 25.56 190 TYR A CA 1
ATOM 1490 C C . TYR A 1 190 ? -2.164 -5.853 50.133 1.00 25.56 190 TYR A C 1
ATOM 1492 O O . TYR A 1 190 ? -1.765 -5.129 51.046 1.00 25.56 190 TYR A O 1
ATOM 1500 N N . SER A 1 191 ? -2.728 -7.041 50.374 1.00 26.30 191 SER A N 1
ATOM 1501 C CA . SER A 1 191 ? -2.700 -7.692 51.692 1.00 26.30 191 SER A CA 1
ATOM 1502 C C . SER A 1 191 ? -1.663 -8.819 51.722 1.00 26.30 191 SER A C 1
ATOM 1504 O O . SER A 1 191 ? -1.758 -9.787 50.969 1.00 26.30 191 SER A O 1
ATOM 1506 N N . LYS A 1 192 ? -0.682 -8.693 52.623 1.00 32.59 192 LYS A N 1
ATOM 1507 C CA . LYS A 1 192 ? 0.173 -9.788 53.108 1.00 32.59 192 LYS A CA 1
ATOM 1508 C C . LYS A 1 192 ? -0.591 -10.652 54.122 1.00 32.59 192 LYS A C 1
ATOM 1510 O O . LYS A 1 192 ? -1.416 -10.092 54.834 1.00 32.59 192 LYS A O 1
ATOM 1515 N N . GLN A 1 193 ? -0.195 -11.931 54.214 1.00 26.95 193 GLN A N 1
ATOM 1516 C CA . GLN A 1 193 ? -0.331 -12.947 55.294 1.00 26.95 193 GLN A CA 1
ATOM 1517 C C . GLN A 1 193 ? -0.785 -14.287 54.676 1.00 26.95 193 GLN A C 1
ATOM 1519 O O . GLN A 1 193 ? -1.662 -14.288 53.826 1.00 26.95 193 GLN A O 1
ATOM 1524 N N . ASP A 1 194 ? -0.272 -15.472 55.003 1.00 25.44 194 ASP A N 1
ATOM 1525 C CA . ASP A 1 194 ? 0.798 -15.908 55.900 1.00 25.44 194 ASP A CA 1
ATOM 1526 C C . ASP A 1 194 ? 1.232 -17.334 55.496 1.00 25.44 194 ASP A C 1
ATOM 1528 O O . ASP A 1 194 ? 0.550 -18.038 54.752 1.00 25.44 194 ASP A O 1
ATOM 1532 N N . ALA A 1 195 ? 2.406 -17.722 55.983 1.00 26.58 195 ALA A N 1
ATOM 1533 C CA . ALA A 1 195 ? 3.129 -18.950 55.691 1.00 26.58 195 ALA A CA 1
ATOM 1534 C C . ALA A 1 195 ? 2.628 -20.213 56.432 1.00 26.58 195 ALA A C 1
ATOM 1536 O O . ALA A 1 195 ? 1.981 -20.131 57.471 1.00 26.58 195 ALA A O 1
ATOM 1537 N N . ASN A 1 196 ? 3.144 -21.356 55.952 1.00 25.19 196 ASN A N 1
ATOM 1538 C CA . ASN A 1 196 ? 3.338 -22.656 56.619 1.00 25.19 196 ASN A CA 1
ATOM 1539 C C . ASN A 1 196 ? 2.116 -23.563 56.855 1.00 25.19 196 ASN A C 1
ATOM 1541 O O . ASN A 1 196 ? 1.201 -23.229 57.594 1.00 25.19 196 ASN A O 1
ATOM 1545 N N . VAL A 1 197 ? 2.181 -24.793 56.325 1.00 26.84 197 VAL A N 1
ATOM 1546 C CA . VAL A 1 197 ? 2.617 -26.025 57.031 1.00 26.84 197 VAL A CA 1
ATOM 1547 C C . VAL A 1 197 ? 2.507 -27.209 56.037 1.00 26.84 197 VAL A C 1
ATOM 1549 O O . VAL A 1 197 ? 1.425 -27.503 55.541 1.00 26.84 197 VAL A O 1
ATOM 1552 N N . GLY A 1 198 ? 3.630 -27.872 55.712 1.00 21.16 198 GLY A N 1
ATOM 1553 C CA . GLY A 1 198 ? 3.654 -29.212 55.074 1.00 21.16 198 GLY A CA 1
ATOM 1554 C C . GLY A 1 198 ? 3.494 -30.334 56.123 1.00 21.16 198 GLY A C 1
ATOM 1555 O O . GLY A 1 198 ? 3.059 -30.028 57.229 1.00 21.16 198 GLY A O 1
ATOM 1556 N N . PRO A 1 199 ? 3.942 -31.593 55.915 1.00 43.06 199 PRO A N 1
ATOM 1557 C CA . PRO A 1 199 ? 4.392 -32.281 54.694 1.00 43.06 199 PRO A CA 1
ATOM 1558 C C . PRO A 1 199 ? 3.752 -33.693 54.519 1.00 43.06 199 PRO A C 1
ATOM 1560 O O . PRO A 1 199 ? 3.060 -34.164 55.412 1.00 43.06 199 PRO A O 1
ATOM 1563 N N . PHE A 1 200 ? 3.994 -34.372 53.385 1.00 22.03 200 PHE A N 1
ATOM 1564 C CA . PHE A 1 200 ? 4.497 -35.767 53.256 1.00 22.03 200 PHE A CA 1
ATOM 1565 C C . PHE A 1 200 ? 4.282 -36.320 51.822 1.00 22.03 200 PHE A C 1
ATOM 1567 O O . PHE A 1 200 ? 3.147 -36.484 51.395 1.00 22.03 200 PHE A O 1
ATOM 1574 N N . THR A 1 201 ? 5.411 -36.587 51.133 1.00 24.55 201 THR A N 1
ATOM 1575 C CA . THR A 1 201 ? 5.800 -37.797 50.344 1.00 24.55 201 THR A CA 1
ATOM 1576 C C . THR A 1 201 ? 4.802 -38.434 49.360 1.00 24.55 201 THR A C 1
ATOM 1578 O O . THR A 1 201 ? 3.656 -38.654 49.710 1.00 24.55 201 THR A O 1
ATOM 1581 N N . THR A 1 202 ? 5.134 -38.944 48.170 1.00 24.91 202 THR A N 1
ATOM 1582 C CA . THR A 1 202 ? 6.367 -39.235 47.403 1.00 24.91 202 THR A CA 1
ATOM 1583 C C . THR A 1 202 ? 5.881 -39.795 46.056 1.00 24.91 202 THR A C 1
ATOM 1585 O O . THR A 1 202 ? 4.909 -40.549 46.078 1.00 24.91 202 THR A O 1
ATOM 1588 N N . ALA A 1 203 ? 6.576 -39.502 44.949 1.00 24.11 203 ALA A N 1
ATOM 1589 C CA . ALA A 1 203 ? 7.063 -40.465 43.938 1.00 24.11 203 ALA A CA 1
ATOM 1590 C C . ALA A 1 203 ? 7.170 -39.835 42.529 1.00 24.11 203 ALA A C 1
ATOM 1592 O O . ALA A 1 203 ? 6.159 -39.572 41.892 1.00 24.11 203 ALA A O 1
ATOM 1593 N N . GLU A 1 204 ? 8.429 -39.628 42.109 1.00 24.56 204 GLU A N 1
ATOM 1594 C CA . GLU A 1 204 ? 9.027 -39.993 40.802 1.00 24.56 204 GLU A CA 1
ATOM 1595 C C . GLU A 1 204 ? 8.408 -39.407 39.503 1.00 24.56 204 GLU A C 1
ATOM 1597 O O . GLU A 1 204 ? 7.264 -39.674 39.171 1.00 24.56 204 GLU A O 1
ATOM 1602 N N . GLY A 1 205 ? 9.122 -38.653 38.653 1.00 24.22 205 GLY A N 1
ATOM 1603 C CA . GLY A 1 205 ? 10.544 -38.315 38.639 1.00 24.22 205 GLY A CA 1
ATOM 1604 C C . GLY A 1 205 ? 10.961 -37.359 37.501 1.00 24.22 205 GLY A C 1
ATOM 1605 O O . GLY A 1 205 ? 10.179 -37.063 36.600 1.00 24.22 205 GLY A O 1
ATOM 1606 N N . MET A 1 206 ? 12.241 -36.963 37.585 1.00 25.09 206 MET A N 1
ATOM 1607 C CA . MET A 1 206 ? 13.121 -36.280 36.612 1.00 25.09 206 MET A CA 1
ATOM 1608 C C . MET A 1 206 ? 13.074 -34.737 36.509 1.00 25.09 206 MET A C 1
ATOM 1610 O O . MET A 1 206 ? 12.521 -34.162 35.577 1.00 25.09 206 MET A O 1
ATOM 1614 N N . ASP A 1 207 ? 13.798 -34.111 37.451 1.00 23.91 207 ASP A N 1
ATOM 1615 C CA . ASP A 1 207 ? 14.510 -32.820 37.347 1.00 23.91 207 ASP A CA 1
ATOM 1616 C C . ASP A 1 207 ? 15.525 -32.844 36.179 1.00 23.91 207 ASP A C 1
ATOM 1618 O O . ASP A 1 207 ? 16.186 -33.856 35.946 1.00 23.91 207 ASP A O 1
ATOM 1622 N N . ALA A 1 208 ? 15.560 -31.849 35.288 1.00 27.62 208 ALA A N 1
ATOM 1623 C CA . ALA A 1 208 ? 16.145 -30.507 35.418 1.00 27.62 208 ALA A CA 1
ATOM 1624 C C . ALA A 1 208 ? 17.686 -30.493 35.464 1.00 27.62 208 ALA A C 1
ATOM 1626 O O . ALA A 1 208 ? 18.310 -30.897 36.439 1.00 27.62 208 ALA A O 1
ATOM 1627 N N . CYS A 1 209 ? 18.294 -29.915 34.424 1.00 24.03 209 CYS A N 1
ATOM 1628 C CA . CYS A 1 209 ? 19.595 -29.270 34.547 1.00 24.03 209 CYS A CA 1
ATOM 1629 C C . CYS A 1 209 ? 19.575 -27.962 33.750 1.00 24.03 209 CYS A C 1
ATOM 1631 O O . CYS A 1 209 ? 19.751 -27.925 32.536 1.00 24.03 209 CYS A O 1
ATOM 1633 N N . THR A 1 210 ? 19.298 -26.886 34.475 1.00 28.88 210 THR A N 1
ATOM 1634 C CA . THR A 1 210 ? 19.596 -25.504 34.113 1.00 28.88 210 THR A CA 1
ATOM 1635 C C . THR A 1 210 ? 21.099 -25.255 34.213 1.00 28.88 210 THR A C 1
ATOM 1637 O O . THR A 1 210 ? 21.669 -25.356 35.297 1.00 28.88 210 THR A O 1
ATOM 1640 N N . THR A 1 211 ? 21.707 -24.839 33.109 1.00 29.39 211 THR A N 1
ATOM 1641 C CA . THR A 1 211 ? 22.918 -24.003 33.042 1.00 29.39 211 THR A CA 1
ATOM 1642 C C . THR A 1 211 ? 22.643 -23.072 31.855 1.00 29.39 211 THR A C 1
ATOM 1644 O O . THR A 1 211 ? 22.444 -23.562 30.753 1.00 29.39 211 THR A O 1
ATOM 1647 N N . GLY A 1 212 ? 22.391 -21.772 32.000 1.00 27.89 212 GLY A N 1
ATOM 1648 C CA . GLY A 1 212 ? 23.287 -20.805 32.620 1.00 27.89 212 GLY A CA 1
ATOM 1649 C C . GLY A 1 212 ? 24.414 -20.464 31.645 1.00 27.89 212 GLY A C 1
ATOM 1650 O O . GLY A 1 212 ? 25.552 -20.762 31.962 1.00 27.89 212 GLY A O 1
ATOM 1651 N N . TRP A 1 213 ? 24.095 -19.934 30.458 1.00 26.83 213 TRP A N 1
ATOM 1652 C CA . TRP A 1 213 ? 25.101 -19.451 29.506 1.00 26.83 213 TRP A CA 1
ATOM 1653 C C . TRP A 1 213 ? 25.211 -17.937 29.653 1.00 26.83 213 TRP A C 1
ATOM 1655 O O . TRP A 1 213 ? 24.219 -17.217 29.526 1.00 26.83 213 TRP A O 1
ATOM 1665 N N . THR A 1 214 ? 26.410 -17.452 29.949 1.00 40.38 214 THR A N 1
ATOM 1666 C CA . THR A 1 214 ? 26.751 -16.036 29.800 1.00 40.38 214 THR A CA 1
ATOM 1667 C C . THR A 1 214 ? 27.139 -15.768 28.346 1.00 40.38 214 THR A C 1
ATOM 1669 O O . THR A 1 214 ? 27.728 -16.632 27.701 1.00 40.38 214 THR A O 1
ATOM 1672 N N . ASN A 1 215 ? 26.869 -14.559 27.836 1.00 39.25 215 ASN A N 1
ATOM 1673 C CA . ASN A 1 215 ? 27.166 -14.149 26.450 1.00 39.25 215 ASN A CA 1
ATOM 1674 C C . ASN A 1 215 ? 28.634 -14.345 26.007 1.00 39.25 215 ASN A C 1
ATOM 1676 O O . ASN A 1 215 ? 28.914 -14.265 24.820 1.00 39.25 215 ASN A O 1
ATOM 1680 N N . SER A 1 216 ? 29.563 -14.638 26.918 1.00 38.22 216 SER A N 1
ATOM 1681 C CA . SER A 1 216 ? 30.968 -14.908 26.604 1.00 38.22 216 SER A CA 1
ATOM 1682 C C . SER A 1 216 ? 31.263 -16.328 26.095 1.00 38.22 216 SER A C 1
ATOM 1684 O O . SER A 1 216 ? 32.347 -16.547 25.573 1.00 38.22 216 SER A O 1
ATOM 1686 N N . GLU A 1 217 ? 30.353 -17.300 26.238 1.00 37.00 217 GLU A N 1
ATOM 1687 C CA . GLU A 1 217 ? 30.606 -18.704 25.837 1.00 37.00 217 GLU A CA 1
ATOM 1688 C C . GLU A 1 217 ? 30.016 -19.062 24.458 1.00 37.00 217 GLU A C 1
ATOM 1690 O O . GLU A 1 217 ? 30.424 -20.044 23.839 1.00 37.00 217 GLU A O 1
ATOM 1695 N N . ALA A 1 218 ? 29.100 -18.242 23.931 1.00 38.91 218 ALA A N 1
ATOM 1696 C CA . ALA A 1 218 ? 28.560 -18.397 22.577 1.00 38.91 218 ALA A CA 1
ATOM 1697 C C . ALA A 1 218 ? 29.520 -17.874 21.486 1.00 38.91 218 ALA A C 1
ATOM 1699 O O . ALA A 1 218 ? 29.494 -18.368 20.360 1.00 38.91 218 ALA A O 1
ATOM 1700 N N . GLU A 1 219 ? 30.399 -16.920 21.816 1.00 37.84 219 GLU A N 1
ATOM 1701 C CA . GLU A 1 219 ? 31.343 -16.325 20.857 1.00 37.84 219 GLU A CA 1
ATOM 1702 C C . GLU A 1 219 ? 32.550 -17.238 20.554 1.00 37.84 219 GLU A C 1
ATOM 1704 O O . GLU A 1 219 ? 33.045 -17.236 19.430 1.00 37.84 219 GLU A O 1
ATOM 1709 N N . GLU A 1 220 ? 32.969 -18.112 21.480 1.00 35.47 220 GLU A N 1
ATOM 1710 C CA . GLU A 1 220 ? 34.140 -18.992 21.279 1.00 35.47 220 GLU A CA 1
ATOM 1711 C C . GLU A 1 220 ? 33.841 -20.238 20.407 1.00 35.47 220 GLU A C 1
ATOM 1713 O O . GLU A 1 220 ? 34.754 -20.889 19.889 1.00 35.47 220 GLU A O 1
ATOM 1718 N N . LEU A 1 221 ? 32.562 -20.574 20.189 1.00 34.03 221 LEU A N 1
ATOM 1719 C CA . LEU A 1 221 ? 32.140 -21.704 19.343 1.00 34.03 221 LEU A CA 1
ATOM 1720 C C . LEU A 1 221 ? 31.939 -21.327 17.863 1.00 34.03 221 LEU A C 1
ATOM 1722 O O . LEU A 1 221 ? 32.023 -22.206 17.003 1.00 34.03 221 LEU A O 1
ATOM 1726 N N . CYS A 1 222 ? 31.753 -20.040 17.548 1.00 36.47 222 CYS A N 1
ATOM 1727 C CA . CYS A 1 222 ? 31.704 -19.547 16.165 1.00 36.47 222 CYS A CA 1
ATOM 1728 C C . CYS A 1 222 ? 33.089 -19.489 15.495 1.00 36.47 222 CYS A C 1
ATOM 1730 O O . CYS A 1 222 ? 33.174 -19.550 14.273 1.00 36.47 222 CYS A O 1
ATOM 1732 N N . GLU A 1 223 ? 34.183 -19.441 16.262 1.00 35.09 223 GLU A N 1
ATOM 1733 C CA . GLU A 1 223 ? 35.547 -19.287 15.723 1.00 35.09 223 GLU A CA 1
ATOM 1734 C C . GLU A 1 223 ? 36.216 -20.598 15.253 1.00 35.09 223 GLU A C 1
ATOM 1736 O O . GLU A 1 223 ? 37.355 -20.577 14.786 1.00 35.09 223 GLU A O 1
ATOM 1741 N N . LYS A 1 224 ? 35.549 -21.759 15.363 1.00 33.47 224 LYS A N 1
ATOM 1742 C CA . LYS A 1 224 ? 36.172 -23.077 15.090 1.00 33.47 224 LYS A CA 1
ATOM 1743 C C . LYS A 1 224 ? 35.469 -23.961 14.056 1.00 33.47 224 LYS A C 1
ATOM 1745 O O . LYS A 1 224 ? 35.753 -25.158 14.004 1.00 33.47 224 LYS A O 1
ATOM 1750 N N . SER A 1 225 ? 34.614 -23.406 13.199 1.00 28.47 225 SER A N 1
ATOM 1751 C CA . SER A 1 225 ? 34.066 -24.163 12.061 1.00 28.47 225 SER A CA 1
ATOM 1752 C C . SER A 1 225 ? 34.833 -23.846 10.771 1.00 28.47 225 SER A C 1
ATOM 1754 O O . SER A 1 225 ? 34.950 -22.674 10.429 1.00 28.47 225 SER A O 1
ATOM 1756 N N . PRO A 1 226 ? 35.382 -24.845 10.052 1.00 34.03 226 PRO A N 1
ATOM 1757 C CA . PRO A 1 226 ? 36.025 -24.612 8.763 1.00 34.03 226 PRO A CA 1
ATOM 1758 C C . PRO A 1 226 ? 34.977 -24.286 7.689 1.00 34.03 226 PRO A C 1
ATOM 1760 O O . PRO A 1 226 ? 33.964 -24.981 7.584 1.00 34.03 226 PRO A O 1
ATOM 1763 N N . ASP A 1 227 ? 35.243 -23.252 6.891 1.00 33.75 227 ASP A N 1
ATOM 1764 C CA . ASP A 1 227 ? 34.364 -22.806 5.807 1.00 33.75 227 ASP A CA 1
ATOM 1765 C C . ASP A 1 227 ? 34.104 -23.929 4.777 1.00 33.75 227 ASP A C 1
ATOM 1767 O O . ASP A 1 227 ? 35.052 -24.588 4.328 1.00 33.75 227 ASP A O 1
ATOM 1771 N N . PRO A 1 228 ? 32.842 -24.169 4.369 1.00 36.16 228 PRO A N 1
ATOM 1772 C CA . PRO A 1 228 ? 32.531 -25.070 3.266 1.00 36.16 228 PRO A CA 1
ATOM 1773 C C . PRO A 1 228 ? 32.910 -24.437 1.910 1.00 36.16 228 PRO A C 1
ATOM 1775 O O . PRO A 1 228 ? 32.915 -23.212 1.778 1.00 36.16 228 PRO A O 1
ATOM 1778 N N . PRO A 1 229 ? 33.227 -25.253 0.888 1.00 33.84 229 PRO A N 1
ATOM 1779 C CA . PRO A 1 229 ? 33.729 -24.764 -0.393 1.00 33.84 229 PRO A CA 1
ATOM 1780 C C . PRO A 1 229 ? 32.676 -23.934 -1.147 1.00 33.84 229 PRO A C 1
ATOM 1782 O O . PRO A 1 229 ? 31.487 -24.248 -1.133 1.00 33.84 229 PRO A O 1
ATOM 1785 N N . GLU A 1 230 ? 33.136 -22.865 -1.801 1.00 34.97 230 GLU A N 1
ATOM 1786 C CA . GLU A 1 230 ? 32.322 -21.922 -2.574 1.00 34.97 230 GLU A CA 1
ATOM 1787 C C . GLU A 1 230 ? 31.634 -22.591 -3.781 1.00 34.97 230 GLU A C 1
ATOM 1789 O O . GLU A 1 230 ? 32.236 -22.758 -4.841 1.00 34.97 230 GLU A O 1
ATOM 1794 N N . ASP A 1 231 ? 30.344 -22.914 -3.652 1.00 36.34 231 ASP A N 1
ATOM 1795 C CA . ASP A 1 231 ? 29.510 -23.359 -4.775 1.00 36.34 231 ASP A CA 1
ATOM 1796 C C . ASP A 1 231 ? 28.836 -22.167 -5.495 1.00 36.34 231 ASP A C 1
ATOM 1798 O O . ASP A 1 231 ? 27.845 -21.581 -5.053 1.00 36.34 231 ASP A O 1
ATOM 1802 N N . GLU A 1 232 ? 29.457 -21.790 -6.613 1.00 35.53 232 GLU A N 1
ATOM 1803 C CA . GLU A 1 232 ? 28.956 -21.341 -7.929 1.00 35.53 232 GLU A CA 1
ATOM 1804 C C . GLU A 1 232 ? 27.532 -20.741 -8.131 1.00 35.53 232 GLU A C 1
ATOM 1806 O O . GLU A 1 232 ? 26.948 -20.913 -9.198 1.00 35.53 232 GLU A O 1
ATOM 1811 N N . TYR A 1 233 ? 26.976 -19.962 -7.194 1.00 35.47 233 TYR A N 1
ATOM 1812 C CA . TYR A 1 233 ? 25.737 -19.173 -7.423 1.00 35.47 233 TYR A CA 1
ATOM 1813 C C . TYR A 1 233 ? 25.906 -17.642 -7.370 1.00 35.47 233 TYR A C 1
ATOM 1815 O O . TYR A 1 233 ? 24.925 -16.907 -7.466 1.00 35.47 233 TYR A O 1
ATOM 1823 N N . ILE A 1 234 ? 27.144 -17.137 -7.304 1.00 36.81 234 ILE A N 1
ATOM 1824 C CA . ILE A 1 234 ? 27.464 -15.704 -7.457 1.00 36.81 234 ILE A CA 1
ATOM 1825 C C . ILE A 1 234 ? 28.072 -15.467 -8.846 1.00 36.81 234 ILE A C 1
ATOM 1827 O O . ILE A 1 234 ? 29.251 -15.163 -8.993 1.00 36.81 234 ILE A O 1
ATOM 1831 N N . LYS A 1 235 ? 27.278 -15.647 -9.903 1.00 32.00 235 LYS A N 1
ATOM 1832 C CA . LYS A 1 235 ? 27.618 -15.167 -11.253 1.00 32.00 235 LYS A CA 1
ATOM 1833 C C . LYS A 1 235 ? 26.365 -14.677 -11.968 1.00 32.00 235 LYS A C 1
ATOM 1835 O O . LYS A 1 235 ? 25.902 -15.303 -12.913 1.00 32.00 235 LYS A O 1
ATOM 1840 N N . GLN A 1 236 ? 25.827 -13.547 -11.516 1.00 32.66 236 GLN A N 1
ATOM 1841 C CA . GLN A 1 236 ? 24.991 -12.686 -12.365 1.00 32.66 236 GLN A CA 1
ATOM 1842 C C . GLN A 1 236 ? 24.985 -11.196 -11.963 1.00 32.66 236 GLN A C 1
ATOM 1844 O O . GLN A 1 236 ? 24.183 -10.438 -12.491 1.00 32.66 236 GLN A O 1
ATOM 1849 N N . GLU A 1 237 ? 25.924 -10.745 -11.118 1.00 37.59 237 GLU A N 1
ATOM 1850 C CA . GLU A 1 237 ? 26.121 -9.317 -10.788 1.00 37.59 237 GLU A CA 1
ATOM 1851 C C . GLU A 1 237 ? 27.562 -8.831 -11.032 1.00 37.59 237 GLU A C 1
ATOM 1853 O O . GLU A 1 237 ? 28.119 -8.036 -10.281 1.00 37.59 237 GLU A O 1
ATOM 1858 N N . ALA A 1 238 ? 28.205 -9.300 -12.098 1.00 35.03 238 ALA A N 1
ATOM 1859 C CA . ALA A 1 238 ? 29.533 -8.816 -12.466 1.00 35.03 238 ALA A CA 1
ATOM 1860 C C . ALA A 1 238 ? 29.639 -8.615 -13.976 1.00 35.03 238 ALA A C 1
ATOM 1862 O O . ALA A 1 238 ? 30.361 -9.335 -14.653 1.00 35.03 238 ALA A O 1
ATOM 1863 N N . ASP A 1 239 ? 28.904 -7.634 -14.502 1.00 31.19 239 ASP A N 1
ATOM 1864 C CA . ASP A 1 239 ? 29.253 -7.030 -15.789 1.00 31.19 239 ASP A CA 1
ATOM 1865 C C . ASP A 1 239 ? 28.809 -5.559 -15.837 1.00 31.19 239 ASP A C 1
ATOM 1867 O O . ASP A 1 239 ? 27.904 -5.143 -16.556 1.00 31.19 239 ASP A O 1
ATOM 1871 N N . ALA A 1 240 ? 29.463 -4.745 -15.008 1.00 36.22 240 ALA A N 1
ATOM 1872 C CA . ALA A 1 240 ? 29.455 -3.294 -15.133 1.00 36.22 240 ALA A CA 1
ATOM 1873 C C . ALA A 1 240 ? 30.887 -2.767 -14.959 1.00 36.22 240 ALA A C 1
ATOM 1875 O O . ALA A 1 240 ? 31.328 -2.441 -13.863 1.00 36.22 240 ALA A O 1
ATOM 1876 N N . GLY A 1 241 ? 31.619 -2.737 -16.075 1.00 30.69 241 GLY A N 1
ATOM 1877 C CA . GLY A 1 241 ? 32.662 -1.757 -16.396 1.00 30.69 241 GLY A CA 1
ATOM 1878 C C . GLY A 1 241 ? 33.676 -1.385 -15.309 1.00 30.69 241 GLY A C 1
ATOM 1879 O O . GLY A 1 241 ? 33.510 -0.407 -14.588 1.00 30.69 241 GLY A O 1
ATOM 1880 N N . SER A 1 242 ? 34.811 -2.083 -15.321 1.00 37.81 242 SER A N 1
ATOM 1881 C CA . SER A 1 242 ? 36.074 -1.678 -14.694 1.00 37.81 242 SER A CA 1
ATOM 1882 C C . SER A 1 242 ? 36.501 -0.249 -15.078 1.00 37.81 242 SER A C 1
ATOM 1884 O O . SER A 1 242 ? 36.841 -0.009 -16.236 1.00 37.81 242 SER A O 1
ATOM 1886 N N . LEU A 1 243 ? 36.607 0.651 -14.091 1.00 30.52 243 LEU A N 1
ATOM 1887 C CA . LEU A 1 243 ? 37.404 1.889 -14.138 1.00 30.52 243 LEU A CA 1
ATOM 1888 C C . LEU A 1 243 ? 37.960 2.229 -12.734 1.00 30.52 243 LEU A C 1
ATOM 1890 O O . LEU A 1 243 ? 37.333 2.896 -11.923 1.00 30.52 243 LEU A O 1
ATOM 1894 N N . THR A 1 244 ? 39.157 1.701 -12.467 1.00 34.56 244 THR A N 1
ATOM 1895 C CA . THR A 1 244 ? 40.287 2.267 -11.695 1.00 34.56 244 THR A CA 1
ATOM 1896 C C . THR A 1 244 ? 40.027 3.370 -10.644 1.00 34.56 244 THR A C 1
ATOM 1898 O O . THR A 1 244 ? 39.829 4.532 -10.991 1.00 34.56 244 THR A O 1
ATOM 1901 N N . THR A 1 245 ? 40.221 3.067 -9.355 1.00 32.41 245 THR A N 1
ATOM 1902 C CA . THR A 1 245 ? 41.362 3.484 -8.490 1.00 32.41 245 THR A CA 1
ATOM 1903 C C . THR A 1 245 ? 41.057 3.136 -7.023 1.00 32.41 245 THR A C 1
ATOM 1905 O O . THR A 1 245 ? 39.957 3.343 -6.523 1.00 32.41 245 THR A O 1
ATOM 1908 N N . ALA A 1 246 ? 42.036 2.533 -6.349 1.00 41.41 246 ALA A N 1
ATOM 1909 C CA . ALA A 1 246 ? 41.875 1.697 -5.160 1.00 41.41 246 ALA A CA 1
ATOM 1910 C C . ALA A 1 246 ? 41.876 2.438 -3.800 1.00 41.41 246 ALA A C 1
ATOM 1912 O O . ALA A 1 246 ? 42.439 1.928 -2.840 1.00 41.41 246 ALA A O 1
ATOM 1913 N N . GLU A 1 247 ? 41.242 3.609 -3.675 1.00 36.03 247 GLU A N 1
ATOM 1914 C CA . GLU A 1 247 ? 41.242 4.365 -2.398 1.00 36.03 247 GLU A CA 1
ATOM 1915 C C . GLU A 1 247 ? 39.853 4.826 -1.907 1.00 36.03 247 GLU A C 1
ATOM 1917 O O . GLU A 1 247 ? 39.757 5.641 -0.995 1.00 36.03 247 GLU A O 1
ATOM 1922 N N . GLY A 1 248 ? 38.753 4.292 -2.454 1.00 35.69 248 GLY A N 1
ATOM 1923 C CA . GLY A 1 248 ? 37.393 4.756 -2.114 1.00 35.69 248 GLY A CA 1
ATOM 1924 C C . GLY A 1 248 ? 36.341 3.687 -1.810 1.00 35.69 248 GLY A C 1
ATOM 1925 O O . GLY A 1 248 ? 35.172 4.029 -1.659 1.00 35.69 248 GLY A O 1
ATOM 1926 N N . MET A 1 249 ? 36.706 2.406 -1.735 1.00 40.25 249 MET A N 1
ATOM 1927 C CA . MET A 1 249 ? 35.754 1.299 -1.567 1.00 40.25 249 MET A CA 1
ATOM 1928 C C . MET A 1 249 ? 36.036 0.529 -0.277 1.00 40.25 249 MET A C 1
ATOM 1930 O O . MET A 1 249 ? 36.709 -0.492 -0.325 1.00 40.25 249 MET A O 1
ATOM 1934 N N . ASN A 1 250 ? 35.568 1.028 0.877 1.00 42.97 250 ASN A N 1
ATOM 1935 C CA . ASN A 1 250 ? 35.431 0.195 2.087 1.00 42.97 250 ASN A CA 1
ATOM 1936 C C . ASN A 1 250 ? 34.585 0.815 3.223 1.00 42.97 250 ASN A C 1
ATOM 1938 O O . ASN A 1 250 ? 34.905 0.647 4.393 1.00 42.97 250 ASN A O 1
ATOM 1942 N N . ALA A 1 251 ? 33.509 1.549 2.913 1.00 41.38 251 ALA A N 1
ATOM 1943 C CA . ALA A 1 251 ? 32.677 2.178 3.955 1.00 41.38 251 ALA A CA 1
ATOM 1944 C C . ALA A 1 251 ? 31.286 1.546 4.165 1.00 41.38 251 ALA A C 1
ATOM 1946 O O . ALA A 1 251 ? 30.576 1.976 5.066 1.00 41.38 251 ALA A O 1
ATOM 1947 N N . TYR A 1 252 ? 30.875 0.550 3.369 1.00 44.31 252 TYR A N 1
ATOM 1948 C CA . TYR A 1 252 ? 29.502 0.009 3.422 1.00 44.31 252 TYR A CA 1
ATOM 1949 C C . TYR A 1 252 ? 29.431 -1.521 3.307 1.00 44.31 252 TYR A C 1
ATOM 1951 O O . TYR A 1 252 ? 28.506 -2.055 2.704 1.00 44.31 252 TYR A O 1
ATOM 1959 N N . THR A 1 253 ? 30.420 -2.247 3.828 1.00 58.91 253 THR A N 1
ATOM 1960 C CA . THR A 1 253 ? 30.464 -3.720 3.735 1.00 58.91 253 THR A CA 1
ATOM 1961 C C . THR A 1 253 ? 29.714 -4.440 4.857 1.00 58.91 253 THR A C 1
ATOM 1963 O O . THR A 1 253 ? 29.547 -5.654 4.783 1.00 58.91 253 THR A O 1
ATOM 1966 N N . THR A 1 254 ? 29.211 -3.725 5.866 1.00 79.19 254 THR A N 1
ATOM 1967 C CA . THR A 1 254 ? 28.456 -4.306 6.984 1.00 79.19 254 THR A CA 1
ATOM 1968 C C . THR A 1 254 ? 27.199 -3.490 7.271 1.00 79.19 254 THR A C 1
ATOM 1970 O O . THR A 1 254 ? 27.237 -2.259 7.273 1.00 79.19 254 THR A O 1
ATOM 1973 N N . GLY A 1 255 ? 26.078 -4.180 7.503 1.00 80.94 255 GLY A N 1
ATOM 1974 C CA . GLY A 1 255 ? 24.851 -3.556 8.000 1.00 80.94 255 GLY A CA 1
ATOM 1975 C C . GLY A 1 255 ? 25.062 -2.926 9.379 1.00 80.94 255 GLY A C 1
ATOM 1976 O O . GLY A 1 255 ? 26.030 -3.240 10.070 1.00 80.94 255 GLY A O 1
ATOM 1977 N N . TRP A 1 256 ? 24.160 -2.026 9.764 1.00 89.00 256 TRP A N 1
ATOM 1978 C CA . TRP A 1 256 ? 24.216 -1.372 11.070 1.00 89.00 256 TRP A CA 1
ATOM 1979 C C . TRP A 1 256 ? 23.937 -2.381 12.183 1.00 89.00 256 TRP A C 1
ATOM 1981 O O . TRP A 1 256 ? 23.120 -3.291 12.026 1.00 89.00 256 TRP A O 1
ATOM 1991 N N . THR A 1 257 ? 24.597 -2.205 13.320 1.00 91.94 257 THR A N 1
ATOM 1992 C CA . THR A 1 257 ? 24.343 -2.992 14.524 1.00 91.94 257 THR A CA 1
ATOM 1993 C C . THR A 1 257 ? 22.999 -2.622 15.155 1.00 91.94 257 THR A C 1
ATOM 1995 O O . THR A 1 257 ? 22.473 -1.522 14.974 1.00 91.94 257 THR A O 1
ATOM 1998 N N . ASN A 1 258 ? 22.464 -3.523 15.982 1.00 90.81 258 ASN A N 1
ATOM 1999 C CA . ASN A 1 258 ? 21.246 -3.251 16.751 1.00 90.81 258 ASN A CA 1
ATOM 2000 C C . ASN A 1 258 ? 21.402 -2.044 17.695 1.00 90.81 258 ASN A C 1
ATOM 2002 O O . ASN A 1 258 ? 20.427 -1.334 17.930 1.00 90.81 258 ASN A O 1
ATOM 2006 N N . SER A 1 259 ? 22.611 -1.799 18.220 1.00 93.25 259 SER A N 1
ATOM 2007 C CA . SER A 1 259 ? 22.883 -0.628 19.068 1.00 93.25 259 SER A CA 1
ATOM 2008 C C . SER A 1 259 ? 22.797 0.660 18.261 1.00 93.25 259 SER A C 1
ATOM 2010 O O . SER A 1 259 ? 22.066 1.562 18.648 1.00 93.25 259 SER A O 1
ATOM 2012 N N . GLU A 1 260 ? 23.463 0.720 17.104 1.00 93.56 260 GLU A N 1
ATOM 2013 C CA . GLU A 1 260 ? 23.432 1.897 16.225 1.00 93.56 260 GLU A CA 1
ATOM 2014 C C . GLU A 1 260 ? 22.008 2.215 15.756 1.00 93.56 260 GLU A C 1
ATOM 2016 O O . GLU A 1 260 ? 21.600 3.375 15.745 1.00 93.56 260 GLU A O 1
ATOM 2021 N N . ALA A 1 261 ? 21.224 1.188 15.413 1.00 92.69 261 ALA A N 1
ATOM 2022 C CA . ALA A 1 261 ? 19.815 1.365 15.078 1.00 92.69 261 ALA A CA 1
ATOM 2023 C C . ALA A 1 261 ? 19.006 1.899 16.274 1.00 92.69 261 ALA A C 1
ATOM 2025 O O . ALA A 1 261 ? 18.195 2.809 16.114 1.00 92.69 261 ALA A O 1
ATOM 2026 N N . GLY A 1 262 ? 19.243 1.365 17.476 1.00 91.94 262 GLY A N 1
ATOM 2027 C CA . GLY A 1 262 ? 18.577 1.807 18.702 1.00 91.94 262 GLY A CA 1
ATOM 2028 C C . GLY A 1 262 ? 18.933 3.237 19.113 1.00 91.94 262 GLY A C 1
ATOM 2029 O O . GLY A 1 262 ? 18.065 3.965 19.583 1.00 91.94 262 GLY A O 1
ATOM 2030 N N . GLU A 1 263 ? 20.178 3.663 18.902 1.00 94.19 263 GLU A N 1
ATOM 2031 C CA . GLU A 1 263 ? 20.663 5.012 19.225 1.00 94.19 263 GLU A CA 1
ATO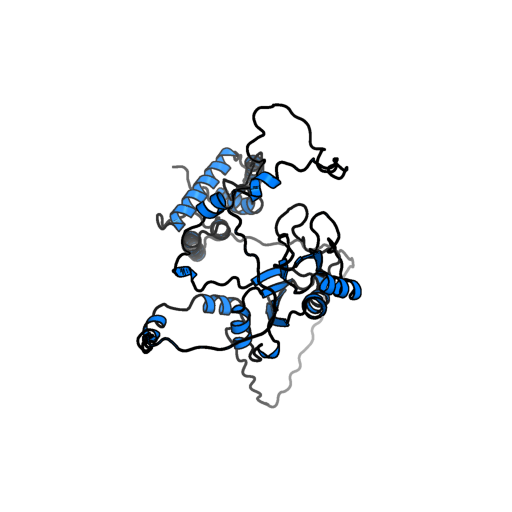M 2032 C C . GLU A 1 263 ? 20.050 6.106 18.340 1.00 94.19 263 GLU A C 1
ATOM 2034 O O . GLU A 1 263 ? 19.966 7.258 18.767 1.00 94.19 263 GLU A O 1
ATOM 2039 N N . LEU A 1 264 ? 19.592 5.765 17.131 1.00 92.81 264 LEU A N 1
ATOM 2040 C CA . LEU A 1 264 ? 18.840 6.689 16.277 1.00 92.81 264 LEU A CA 1
ATOM 2041 C C . LEU A 1 264 ? 17.383 6.878 16.707 1.00 92.81 264 LEU A C 1
ATOM 2043 O O . LEU A 1 264 ? 16.745 7.846 16.286 1.00 92.81 264 LEU A O 1
ATOM 2047 N N . CYS A 1 265 ? 16.830 5.937 17.468 1.00 92.25 265 CYS A N 1
ATOM 2048 C CA . CYS A 1 265 ? 15.435 5.979 17.863 1.00 92.25 265 CYS A CA 1
ATOM 2049 C C . CYS A 1 265 ? 15.236 6.972 19.009 1.00 92.25 265 CYS A C 1
ATOM 2051 O O . CYS A 1 265 ? 15.948 6.948 20.015 1.00 92.25 265 CYS A O 1
ATOM 2053 N N . GLU A 1 266 ? 14.198 7.800 18.898 1.00 92.56 266 GLU A N 1
ATOM 2054 C CA . GLU A 1 266 ? 13.710 8.557 20.045 1.00 92.56 266 GLU A CA 1
ATOM 2055 C C . GLU A 1 266 ? 13.328 7.589 21.168 1.00 92.56 266 GLU A C 1
ATOM 2057 O O . GLU A 1 266 ? 12.675 6.566 20.944 1.00 92.56 266 GLU A O 1
ATOM 2062 N N . LYS A 1 267 ? 13.735 7.911 22.400 1.00 89.88 267 LYS A N 1
ATOM 2063 C CA . LYS A 1 267 ? 13.576 7.003 23.547 1.00 89.88 267 LYS A CA 1
ATOM 2064 C C . LYS A 1 267 ? 12.112 6.655 23.828 1.00 89.88 267 LYS A C 1
ATOM 2066 O O . LYS A 1 267 ? 11.821 5.568 24.322 1.00 89.88 267 LYS A O 1
ATOM 2071 N N . TYR A 1 268 ? 11.210 7.588 23.536 1.00 91.88 268 TYR A N 1
ATOM 2072 C CA . TYR A 1 268 ? 9.772 7.414 23.665 1.00 91.88 268 TYR A CA 1
ATOM 2073 C C . TYR A 1 268 ? 9.082 8.038 22.450 1.00 91.88 268 TYR A C 1
ATOM 2075 O O . TYR A 1 268 ? 9.495 9.120 22.027 1.00 91.88 268 TYR A O 1
ATOM 2083 N N . PRO A 1 269 ? 8.023 7.411 21.910 1.00 93.56 269 PRO A N 1
ATOM 2084 C CA . PRO A 1 269 ? 7.152 8.069 20.945 1.00 93.56 269 PRO A CA 1
ATOM 2085 C C . PRO A 1 269 ? 6.579 9.369 21.522 1.00 93.56 269 PRO A C 1
ATOM 2087 O O . PRO A 1 269 ? 6.300 9.449 22.722 1.00 93.56 269 PRO A O 1
ATOM 2090 N N . ASP A 1 270 ? 6.371 10.373 20.670 1.00 96.00 270 ASP A N 1
ATOM 2091 C CA . ASP A 1 270 ? 5.716 11.614 21.082 1.00 96.00 270 ASP A CA 1
ATOM 2092 C C . ASP A 1 270 ? 4.296 11.304 21.610 1.00 96.00 270 ASP A C 1
ATOM 2094 O O . ASP A 1 270 ? 3.529 10.633 20.905 1.00 96.00 270 ASP A O 1
ATOM 2098 N N . PRO A 1 271 ? 3.907 11.776 22.815 1.00 97.06 271 PRO A N 1
ATOM 2099 C CA . PRO A 1 271 ? 2.602 11.477 23.406 1.00 97.06 271 PRO A CA 1
ATOM 2100 C C . PRO A 1 271 ? 1.401 11.839 22.524 1.00 97.06 271 PRO A C 1
ATOM 2102 O O . PRO A 1 271 ? 0.352 11.207 22.649 1.00 97.06 271 PRO A O 1
ATOM 2105 N N . SER A 1 272 ? 1.540 12.817 21.623 1.00 97.62 272 SER A N 1
ATOM 2106 C CA . SER A 1 272 ? 0.484 13.201 20.674 1.00 97.62 272 SER A CA 1
ATOM 2107 C C . SER A 1 272 ? 0.148 12.104 19.656 1.00 97.62 272 SER A C 1
ATOM 2109 O O . SER A 1 272 ? -0.937 12.109 19.083 1.00 97.62 272 SER A O 1
ATOM 2111 N N . THR A 1 273 ? 1.040 11.128 19.468 1.00 97.25 273 THR A N 1
ATOM 2112 C CA . THR A 1 273 ? 0.871 10.013 18.520 1.00 97.25 273 THR A CA 1
ATOM 2113 C C . THR A 1 273 ? 0.375 8.724 19.178 1.00 97.25 273 THR A C 1
ATOM 2115 O O . THR A 1 273 ? 0.229 7.710 18.500 1.00 97.25 273 THR A O 1
ATOM 2118 N N . LYS A 1 274 ? 0.087 8.741 20.491 1.00 97.12 274 LYS A N 1
ATOM 2119 C CA . LYS A 1 274 ? -0.240 7.537 21.282 1.00 97.12 274 LYS A CA 1
ATOM 2120 C C . LYS A 1 274 ? -1.423 6.720 20.743 1.00 97.12 274 LYS A C 1
ATOM 2122 O O . LYS A 1 274 ? -1.472 5.514 20.966 1.00 97.12 274 LYS A O 1
ATOM 2127 N N . ASP A 1 275 ? -2.352 7.375 20.045 1.00 97.31 275 ASP A N 1
ATOM 2128 C CA . ASP A 1 275 ? -3.566 6.757 19.499 1.00 97.31 275 ASP A CA 1
ATOM 2129 C C . ASP A 1 275 ? -3.475 6.499 17.980 1.00 97.31 275 ASP A C 1
ATOM 2131 O O . ASP A 1 275 ? -4.439 6.029 17.374 1.00 97.31 275 ASP A O 1
ATOM 2135 N N . PHE A 1 276 ? -2.334 6.787 17.338 1.00 98.25 276 PHE A N 1
ATOM 2136 C CA . PHE A 1 276 ? -2.139 6.488 15.917 1.00 98.25 276 PHE A CA 1
ATOM 2137 C C . PHE A 1 276 ? -2.084 4.975 15.692 1.00 98.25 276 PHE A C 1
ATOM 2139 O O . PHE A 1 276 ? -1.528 4.216 16.489 1.00 98.25 276 PHE A O 1
ATOM 2146 N N . ILE A 1 277 ? -2.636 4.526 14.563 1.00 97.69 277 ILE A N 1
ATOM 2147 C CA . ILE A 1 277 ? -2.630 3.116 14.172 1.00 97.69 277 ILE A CA 1
ATOM 2148 C C . ILE A 1 277 ? -2.090 2.945 12.755 1.00 97.69 277 ILE A C 1
ATOM 2150 O O . ILE A 1 277 ? -2.369 3.744 11.864 1.00 97.69 277 ILE A O 1
ATOM 2154 N N . PHE A 1 278 ? -1.358 1.855 12.528 1.00 98.06 278 PHE A N 1
ATOM 2155 C CA . PHE A 1 278 ? -1.067 1.393 11.176 1.00 98.06 278 PHE A CA 1
ATOM 2156 C C . PHE A 1 278 ? -2.319 0.709 10.612 1.00 98.06 278 PHE A C 1
ATOM 2158 O O . PHE A 1 278 ? -2.603 -0.455 10.914 1.00 98.06 278 PHE A O 1
ATOM 2165 N N . GLN A 1 279 ? -3.119 1.485 9.882 1.00 98.44 279 GLN A N 1
ATOM 2166 C CA . GLN A 1 279 ? -4.475 1.103 9.491 1.00 98.44 279 GLN A CA 1
ATOM 2167 C C . GLN A 1 279 ? -4.487 0.216 8.244 1.00 98.44 279 GLN A C 1
ATOM 2169 O O . GLN A 1 279 ? -4.982 -0.909 8.311 1.00 98.44 279 GLN A O 1
ATOM 2174 N N . HIS A 1 280 ? -3.924 0.685 7.129 1.00 98.50 280 HIS A N 1
ATOM 2175 C CA . HIS A 1 280 ? -3.932 -0.048 5.867 1.00 98.50 280 HIS A CA 1
ATOM 2176 C C . HIS A 1 280 ? -2.586 -0.018 5.144 1.00 98.50 280 HIS A C 1
ATOM 2178 O O . HIS A 1 280 ? -1.783 0.901 5.291 1.00 98.50 280 HIS A O 1
ATOM 2184 N N . THR A 1 281 ? -2.380 -1.032 4.309 1.00 98.75 281 THR A N 1
ATOM 2185 C CA . THR A 1 281 ? -1.453 -0.996 3.174 1.00 98.75 281 THR A CA 1
ATOM 2186 C C . THR A 1 281 ? -2.275 -0.998 1.895 1.00 98.75 281 THR A C 1
ATOM 2188 O O . THR A 1 281 ? -3.112 -1.880 1.711 1.00 98.75 281 THR A O 1
ATOM 2191 N N . MET A 1 282 ? -2.043 -0.024 1.018 1.00 98.62 282 MET A N 1
ATOM 2192 C CA . MET A 1 282 ? -2.758 0.091 -0.250 1.00 98.62 282 MET A CA 1
ATOM 2193 C C . MET A 1 282 ? -1.896 -0.397 -1.413 1.00 98.62 282 MET A C 1
ATOM 2195 O O . MET A 1 282 ? -0.726 -0.023 -1.531 1.00 98.62 282 MET A O 1
ATOM 2199 N N . TYR A 1 283 ? -2.489 -1.186 -2.304 1.00 97.25 283 TYR A N 1
ATOM 2200 C CA . TYR A 1 283 ? -1.962 -1.390 -3.652 1.00 97.25 283 TYR A CA 1
ATOM 2201 C C . TYR A 1 283 ? -3.092 -1.572 -4.663 1.00 97.25 283 TYR A C 1
ATOM 2203 O O . TYR A 1 283 ? -4.241 -1.873 -4.336 1.00 97.25 283 TYR A O 1
ATOM 2211 N N . ARG A 1 284 ? -2.766 -1.305 -5.929 1.00 98.81 284 ARG A N 1
ATOM 2212 C CA . ARG A 1 284 ? -3.738 -1.342 -7.021 1.00 98.81 284 ARG A CA 1
ATOM 2213 C C . ARG A 1 284 ? -3.869 -2.760 -7.555 1.00 98.81 284 ARG A C 1
ATOM 2215 O O . ARG A 1 284 ? -2.868 -3.448 -7.697 1.00 98.81 284 ARG A O 1
ATOM 2222 N N . ILE A 1 285 ? -5.087 -3.148 -7.904 1.00 98.75 285 ILE A N 1
ATOM 2223 C CA . ILE A 1 285 ? -5.401 -4.446 -8.507 1.00 98.75 285 ILE A CA 1
ATOM 2224 C C . ILE A 1 285 ? -6.043 -4.259 -9.876 1.00 98.75 285 ILE A C 1
ATOM 2226 O O . ILE A 1 285 ? -6.785 -3.296 -10.109 1.00 98.75 285 ILE A O 1
ATOM 2230 N N . LYS A 1 286 ? -5.745 -5.170 -10.801 1.00 98.69 286 LYS A N 1
ATOM 2231 C CA . LYS A 1 286 ? -6.261 -5.128 -12.171 1.00 98.69 286 LYS A CA 1
ATOM 2232 C C . LYS A 1 286 ? -7.692 -5.625 -12.255 1.00 98.69 286 LYS A C 1
ATOM 2234 O O . LYS A 1 286 ? -8.504 -5.035 -12.954 1.00 98.69 286 LYS A O 1
ATOM 2239 N N . ASP A 1 287 ? -7.999 -6.733 -11.586 1.00 98.69 287 ASP A N 1
ATOM 2240 C CA . ASP A 1 287 ? -9.305 -7.381 -11.701 1.00 98.69 287 ASP A CA 1
ATOM 2241 C C . ASP A 1 287 ? -9.821 -7.856 -10.333 1.00 98.69 287 ASP A C 1
ATOM 2243 O O . ASP A 1 287 ? -9.415 -8.926 -9.862 1.00 98.69 287 ASP A O 1
ATOM 2247 N N . PRO A 1 288 ? -10.771 -7.135 -9.703 1.00 98.62 288 PRO A N 1
ATOM 2248 C CA . PRO A 1 288 ? -11.317 -7.525 -8.403 1.00 98.62 288 PRO A CA 1
ATOM 2249 C C . PRO A 1 288 ? -11.999 -8.896 -8.427 1.00 98.62 288 PRO A C 1
ATOM 2251 O O . PRO A 1 288 ? -12.078 -9.557 -7.392 1.00 98.62 288 PRO A O 1
ATOM 2254 N N . ARG A 1 289 ? -12.432 -9.389 -9.596 1.00 98.62 289 ARG A N 1
ATOM 2255 C CA . ARG A 1 289 ? -13.022 -10.731 -9.733 1.00 98.62 289 ARG A CA 1
ATOM 2256 C C . ARG A 1 289 ? -11.989 -11.840 -9.534 1.00 98.62 289 ARG A C 1
ATOM 2258 O O . ARG A 1 289 ? -12.381 -12.970 -9.265 1.00 98.62 289 ARG A O 1
ATOM 2265 N N . LYS A 1 290 ? -10.693 -11.537 -9.664 1.00 98.44 290 LYS A N 1
ATOM 2266 C CA . LYS A 1 290 ? -9.584 -12.459 -9.372 1.00 98.44 290 LYS A CA 1
ATOM 2267 C C . LYS A 1 290 ? -9.002 -12.202 -7.988 1.00 98.44 290 LYS A C 1
ATOM 2269 O O . LYS A 1 290 ? -8.790 -13.152 -7.236 1.00 98.44 290 LYS A O 1
ATOM 2274 N N . SER A 1 291 ? -8.794 -10.935 -7.634 1.00 98.75 291 SER A N 1
ATOM 2275 C CA . SER A 1 291 ? -8.167 -10.563 -6.364 1.00 98.75 291 SER A CA 1
ATOM 2276 C C . SER A 1 291 ? -9.062 -10.913 -5.172 1.00 98.75 291 SER A C 1
ATOM 2278 O O . SER A 1 291 ? -8.597 -11.567 -4.243 1.00 98.75 291 SER A O 1
ATOM 2280 N N . LEU A 1 292 ? -10.364 -10.595 -5.194 1.00 98.75 292 LEU A N 1
ATOM 2281 C CA . LEU A 1 292 ? -11.231 -10.860 -4.036 1.00 98.75 292 LEU A CA 1
ATOM 2282 C C . LEU A 1 292 ? -11.336 -12.358 -3.690 1.00 98.75 292 LEU A C 1
ATOM 2284 O O . LEU A 1 292 ? -11.153 -12.686 -2.515 1.00 98.75 292 LEU A O 1
ATOM 2288 N N . PRO A 1 293 ? -11.551 -13.295 -4.641 1.00 98.69 293 PRO A N 1
ATOM 2289 C CA . PRO A 1 293 ? -11.506 -14.728 -4.334 1.00 98.69 293 PRO A CA 1
ATOM 2290 C C . PRO A 1 293 ? -10.142 -15.215 -3.844 1.00 98.69 293 PRO A C 1
ATOM 2292 O O . PRO A 1 293 ? -10.090 -16.138 -3.035 1.00 98.69 293 PRO A O 1
ATOM 2295 N N . PHE A 1 294 ? -9.042 -14.606 -4.293 1.00 98.81 294 PHE A N 1
ATOM 2296 C CA . PHE A 1 294 ? -7.714 -14.930 -3.781 1.00 98.81 294 PHE A CA 1
ATOM 2297 C C . PHE A 1 294 ? -7.581 -14.526 -2.304 1.00 98.81 294 PHE A C 1
ATOM 2299 O O . PHE A 1 294 ? -7.358 -15.382 -1.448 1.00 98.81 294 PHE A O 1
ATOM 2306 N N . TYR A 1 295 ? -7.811 -13.257 -1.962 1.00 98.75 295 TYR A N 1
ATOM 2307 C CA . TYR A 1 295 ? -7.662 -12.794 -0.576 1.00 98.75 295 TYR A CA 1
ATOM 2308 C C . TYR A 1 295 ? -8.665 -13.449 0.380 1.00 98.75 295 TYR A C 1
ATOM 2310 O O . TYR A 1 295 ? -8.314 -13.762 1.514 1.00 98.75 295 TYR A O 1
ATOM 2318 N N . THR A 1 296 ? -9.887 -13.734 -0.075 1.00 98.25 296 THR A N 1
ATOM 2319 C CA . THR A 1 296 ? -10.899 -14.401 0.762 1.00 98.25 296 THR A CA 1
ATOM 2320 C C . THR A 1 296 ? -10.731 -15.919 0.804 1.00 98.25 296 THR A C 1
ATOM 2322 O O . THR A 1 296 ? -10.608 -16.503 1.874 1.00 98.25 296 THR A O 1
ATOM 2325 N N . GLY A 1 297 ? -10.695 -16.587 -0.348 1.00 97.56 297 GLY A N 1
ATOM 2326 C CA . GLY A 1 297 ? -10.690 -18.046 -0.443 1.00 97.56 297 GLY A CA 1
ATOM 2327 C C . GLY A 1 297 ? -9.311 -18.674 -0.260 1.00 97.56 297 GLY A C 1
ATOM 2328 O O . GLY A 1 297 ? -9.192 -19.724 0.377 1.00 97.56 297 GLY A O 1
ATOM 2329 N N . VAL A 1 298 ? -8.252 -18.053 -0.786 1.00 98.50 298 VAL A N 1
ATOM 2330 C CA . VAL A 1 298 ? -6.880 -18.562 -0.629 1.00 98.50 298 VAL A CA 1
ATOM 2331 C C . VAL A 1 298 ? -6.308 -18.116 0.708 1.00 98.50 298 VAL A C 1
ATOM 2333 O O . VAL A 1 298 ? -5.858 -18.972 1.465 1.00 98.50 298 VAL A O 1
ATOM 2336 N N . LEU A 1 299 ? -6.359 -16.826 1.037 1.00 98.56 299 LEU A N 1
ATOM 2337 C CA . LEU A 1 299 ? -5.726 -16.312 2.257 1.00 98.56 299 LEU A CA 1
ATOM 2338 C C . LEU A 1 299 ? -6.639 -16.295 3.487 1.00 98.56 299 LEU A C 1
ATOM 2340 O O . LEU A 1 299 ? -6.126 -16.272 4.597 1.00 98.56 299 LEU A O 1
ATOM 2344 N N . GLY A 1 300 ? -7.961 -16.390 3.329 1.00 98.44 300 GLY A N 1
ATOM 2345 C CA . GLY A 1 300 ? -8.885 -16.436 4.469 1.00 98.44 300 GLY A CA 1
ATOM 2346 C C . GLY A 1 300 ? -9.233 -15.067 5.057 1.00 98.44 300 GLY A C 1
ATOM 2347 O O . GLY A 1 300 ? -9.684 -15.003 6.197 1.00 98.44 300 GLY A O 1
ATOM 2348 N N . MET A 1 301 ? -9.020 -13.976 4.317 1.00 98.62 301 MET A N 1
ATOM 2349 C CA . MET A 1 301 ? -9.431 -12.635 4.741 1.00 98.62 301 MET A CA 1
ATOM 2350 C C . MET A 1 301 ? -10.935 -12.408 4.546 1.00 98.62 301 MET A C 1
ATOM 2352 O O . MET A 1 301 ? -11.593 -13.055 3.730 1.00 98.62 301 MET A O 1
ATOM 2356 N N . THR A 1 302 ? -11.466 -11.411 5.243 1.00 98.69 302 THR A N 1
ATOM 2357 C CA . THR A 1 302 ? -12.847 -10.937 5.130 1.00 98.69 302 THR A CA 1
ATOM 2358 C C . THR A 1 302 ? -12.882 -9.609 4.369 1.00 98.69 302 THR A C 1
ATOM 2360 O O . THR A 1 302 ? -12.034 -8.745 4.593 1.00 98.69 302 THR A O 1
ATOM 2363 N N . LEU A 1 303 ? -13.872 -9.422 3.485 1.00 98.50 303 LEU A N 1
ATOM 2364 C CA . LEU A 1 303 ? -14.173 -8.111 2.893 1.00 98.50 303 LEU A CA 1
ATOM 2365 C C . LEU A 1 303 ? -14.856 -7.227 3.942 1.00 98.50 303 LEU A C 1
ATOM 2367 O O . LEU A 1 303 ? -16.031 -7.417 4.267 1.00 98.50 303 LEU A O 1
ATOM 2371 N N . LEU A 1 304 ? -14.120 -6.244 4.444 1.00 98.56 304 LEU A N 1
ATOM 2372 C CA . LEU A 1 304 ? -14.552 -5.351 5.512 1.00 98.56 304 LEU A CA 1
ATOM 2373 C C . LEU A 1 304 ? -15.409 -4.218 4.971 1.00 98.56 304 LEU A C 1
ATOM 2375 O O . LEU A 1 304 ? -16.471 -3.961 5.523 1.00 98.56 304 LEU A O 1
ATOM 2379 N N . GLN A 1 305 ? -15.008 -3.588 3.865 1.00 98.25 305 GLN A N 1
ATOM 2380 C CA . GLN A 1 305 ? -15.774 -2.509 3.241 1.00 98.25 305 GLN A CA 1
ATOM 2381 C C . GLN A 1 305 ? -15.498 -2.414 1.741 1.00 98.25 305 GLN A C 1
ATOM 2383 O O . GLN A 1 305 ? -14.377 -2.654 1.294 1.00 98.25 305 GLN A O 1
ATOM 2388 N N . LYS A 1 306 ? -16.526 -2.038 0.975 1.00 98.12 306 LYS A N 1
ATOM 2389 C CA . LYS A 1 306 ? -16.403 -1.651 -0.433 1.00 98.12 306 LYS A CA 1
ATOM 2390 C C . LYS A 1 306 ? -16.902 -0.224 -0.600 1.00 98.12 306 LYS A C 1
ATOM 2392 O O . LYS A 1 306 ? -18.008 0.079 -0.167 1.00 98.12 306 LYS A O 1
ATOM 2397 N N . LEU A 1 307 ? -16.105 0.614 -1.252 1.00 97.50 307 LEU A N 1
ATOM 2398 C CA . LEU A 1 307 ? -16.459 1.994 -1.583 1.00 97.50 307 LEU A CA 1
ATOM 2399 C C . LEU A 1 307 ? -16.326 2.198 -3.091 1.00 97.50 307 LEU A C 1
ATOM 2401 O O . LEU A 1 307 ? -15.380 1.694 -3.694 1.00 97.50 307 LEU A O 1
ATOM 2405 N N . ASP A 1 308 ? -17.261 2.931 -3.688 1.00 98.31 308 ASP A N 1
ATOM 2406 C CA . ASP A 1 308 ? -17.240 3.295 -5.104 1.00 98.31 308 ASP A CA 1
ATOM 2407 C C . ASP A 1 308 ? -17.156 4.808 -5.248 1.00 98.31 308 ASP A C 1
ATOM 2409 O O . ASP A 1 308 ? -17.859 5.534 -4.550 1.00 98.31 308 ASP A O 1
ATOM 2413 N N . PHE A 1 309 ? -16.341 5.264 -6.196 1.00 97.44 309 PHE A N 1
ATOM 2414 C CA . PHE A 1 309 ? -16.170 6.677 -6.520 1.00 97.44 309 PHE A CA 1
ATOM 2415 C C . PHE A 1 309 ? -16.441 6.880 -8.017 1.00 97.44 309 PHE A C 1
ATOM 2417 O O . PHE A 1 309 ? -15.500 6.878 -8.818 1.00 97.44 309 PHE A O 1
ATOM 2424 N N . PRO A 1 310 ? -17.718 7.000 -8.436 1.00 97.69 310 PRO A N 1
ATOM 2425 C CA . PRO A 1 310 ? -18.091 7.007 -9.849 1.00 97.69 310 PRO A CA 1
ATOM 2426 C C . PRO A 1 310 ? -17.516 8.172 -10.650 1.00 97.69 310 PRO A C 1
ATOM 2428 O O . PRO A 1 310 ? -17.119 7.968 -11.800 1.00 97.69 310 PRO A O 1
ATOM 2431 N N . GLU A 1 311 ? -17.417 9.370 -10.065 1.00 96.81 311 GLU A N 1
ATOM 2432 C CA . GLU A 1 311 ? -16.848 10.530 -10.762 1.00 96.81 311 GLU A CA 1
ATOM 2433 C C . GLU A 1 311 ? -15.364 10.318 -11.086 1.00 96.81 311 GLU A C 1
ATOM 2435 O O . GLU A 1 311 ? -14.891 10.718 -12.150 1.00 96.81 311 GLU A O 1
ATOM 2440 N N . ALA A 1 312 ? -14.643 9.642 -10.187 1.00 96.31 312 ALA A N 1
ATOM 2441 C CA . ALA A 1 312 ? -13.220 9.343 -10.321 1.00 96.31 312 ALA A CA 1
ATOM 2442 C C . ALA A 1 312 ? -12.930 7.958 -10.933 1.00 96.31 312 ALA A C 1
ATOM 2444 O O . ALA A 1 312 ? -11.775 7.643 -11.214 1.00 96.31 312 ALA A O 1
ATOM 2445 N N . LYS A 1 313 ? -13.969 7.150 -11.178 1.00 97.88 313 LYS A N 1
ATOM 2446 C CA . LYS A 1 313 ? -13.919 5.822 -11.809 1.00 97.88 313 LYS A CA 1
ATOM 2447 C C . LYS A 1 313 ? -12.981 4.827 -11.115 1.00 97.88 313 LYS A C 1
ATOM 2449 O O . LYS A 1 313 ? -12.184 4.150 -11.772 1.00 97.88 313 LYS A O 1
ATOM 2454 N N . PHE A 1 314 ? -13.097 4.705 -9.796 1.00 98.31 314 PHE A N 1
ATOM 2455 C CA . PHE A 1 314 ? -12.421 3.646 -9.051 1.00 98.31 314 PHE A CA 1
ATOM 2456 C C . PHE A 1 314 ? -13.273 3.098 -7.903 1.00 98.31 314 PHE A C 1
ATOM 2458 O O . PHE A 1 314 ? -14.217 3.737 -7.435 1.00 98.31 314 PHE A O 1
ATOM 2465 N N . SER A 1 315 ? -12.917 1.900 -7.446 1.00 98.81 315 SER A N 1
ATOM 2466 C CA . SER A 1 315 ? -13.469 1.268 -6.246 1.00 98.81 315 SER A CA 1
ATOM 2467 C C . SER A 1 315 ? -12.353 0.898 -5.277 1.00 98.81 315 SER A C 1
ATOM 2469 O O . SER A 1 315 ? -11.253 0.535 -5.701 1.00 98.81 315 SER A O 1
ATOM 2471 N N . LEU A 1 316 ? -12.655 0.934 -3.983 1.00 98.81 316 LEU A N 1
ATOM 2472 C CA . LEU A 1 316 ? -11.782 0.468 -2.907 1.00 98.81 316 LEU A CA 1
ATOM 2473 C C . LEU A 1 316 ? -12.385 -0.770 -2.251 1.00 98.81 316 LEU A C 1
ATOM 2475 O O . LEU A 1 316 ? -13.587 -0.802 -1.976 1.00 98.81 316 LEU A O 1
ATOM 2479 N N . TYR A 1 317 ? -11.547 -1.762 -1.965 1.00 98.81 317 TYR A N 1
ATOM 2480 C CA . TYR A 1 317 ? -11.924 -2.971 -1.239 1.00 98.81 317 TYR A CA 1
ATOM 2481 C C . TYR A 1 317 ? -10.995 -3.144 -0.041 1.00 98.81 317 TYR A C 1
ATOM 2483 O O . TYR A 1 317 ? -9.817 -3.452 -0.203 1.00 98.81 317 TYR A O 1
ATOM 2491 N N . PHE A 1 318 ? -11.531 -2.949 1.160 1.00 98.69 318 PHE A N 1
ATOM 2492 C CA . PHE A 1 318 ? -10.794 -3.126 2.406 1.00 98.69 318 PHE A CA 1
ATOM 2493 C C . PHE A 1 318 ? -10.906 -4.574 2.868 1.00 98.69 318 PHE A C 1
ATOM 2495 O O . PHE A 1 318 ? -12.008 -5.062 3.125 1.00 98.69 318 PHE A O 1
ATOM 2502 N N . MET A 1 319 ? -9.768 -5.250 2.987 1.00 98.56 319 MET A N 1
ATOM 2503 C CA . MET A 1 319 ? -9.644 -6.653 3.377 1.00 98.56 319 MET A CA 1
ATOM 2504 C C . MET A 1 319 ? -8.891 -6.772 4.705 1.00 98.56 319 MET A C 1
ATOM 2506 O O . MET A 1 319 ? -7.964 -6.007 4.964 1.00 98.56 319 MET A O 1
ATOM 2510 N N . GLY A 1 320 ? -9.238 -7.750 5.539 1.00 98.19 320 GLY A N 1
ATOM 2511 C CA . GLY A 1 320 ? -8.491 -8.023 6.770 1.00 98.19 320 GLY A CA 1
ATOM 2512 C C . GLY A 1 320 ? -8.893 -9.328 7.450 1.00 98.19 320 GLY A C 1
ATOM 2513 O O . GLY A 1 320 ? -9.883 -9.955 7.073 1.00 98.19 320 GLY A O 1
ATOM 2514 N N . TYR A 1 321 ? -8.123 -9.742 8.456 1.00 98.44 321 TYR A N 1
ATOM 2515 C CA . TYR A 1 321 ? -8.424 -10.918 9.279 1.00 98.44 321 TYR A CA 1
ATOM 2516 C C . TYR A 1 321 ? -9.345 -10.549 10.445 1.00 98.44 321 TYR A C 1
ATOM 2518 O O . TYR A 1 321 ? -8.921 -10.476 11.593 1.00 98.44 321 TYR A O 1
ATOM 2526 N N . GLU A 1 322 ? -10.613 -10.312 10.126 1.00 98.12 322 GLU A N 1
ATOM 2527 C CA . GLU A 1 322 ? -11.678 -10.028 11.094 1.00 98.12 322 GLU A CA 1
ATOM 2528 C C . GLU A 1 322 ? -12.800 -11.063 10.960 1.00 98.12 322 GLU A C 1
ATOM 2530 O O . GLU A 1 322 ? -13.003 -11.641 9.881 1.00 98.12 322 GLU A O 1
ATOM 2535 N N . ASN A 1 323 ? -13.572 -11.274 12.028 1.00 96.38 323 ASN A N 1
ATOM 2536 C CA . ASN A 1 323 ? -14.750 -12.130 11.941 1.00 96.38 323 ASN A CA 1
ATOM 2537 C C . ASN A 1 323 ? -15.823 -11.452 11.090 1.00 96.38 323 ASN A C 1
ATOM 2539 O O . ASN A 1 323 ? -16.215 -10.313 11.335 1.00 96.38 323 ASN A O 1
ATOM 2543 N N . SER A 1 324 ? -16.365 -12.190 10.124 1.00 94.44 324 SER A N 1
ATOM 2544 C CA . SER A 1 324 ? -17.451 -11.692 9.271 1.00 94.44 324 SER A CA 1
ATOM 2545 C C . SER A 1 324 ? -18.714 -11.291 10.047 1.00 94.44 324 SER A C 1
ATOM 2547 O O . SER A 1 324 ? -19.452 -10.432 9.576 1.00 94.44 324 SER A O 1
ATOM 2549 N N . SER A 1 325 ? -18.946 -11.863 11.235 1.00 96.44 325 SER A N 1
ATOM 2550 C CA . SER A 1 325 ? -20.054 -11.499 12.130 1.00 96.44 325 SER A CA 1
ATOM 2551 C C . SER A 1 325 ? -19.921 -10.115 12.757 1.00 96.44 325 SER A C 1
ATOM 2553 O O . SER A 1 325 ? -20.927 -9.551 13.178 1.00 96.44 325 SER A O 1
ATOM 2555 N N . ASP A 1 326 ? -18.698 -9.590 12.839 1.00 97.38 326 ASP A N 1
ATOM 2556 C CA . ASP A 1 326 ? -18.402 -8.329 13.522 1.00 97.38 326 ASP A CA 1
ATOM 2557 C C . ASP A 1 326 ? -18.503 -7.137 12.560 1.00 97.38 326 ASP A C 1
ATOM 2559 O O . ASP A 1 326 ? -18.477 -5.987 12.993 1.00 97.38 326 ASP A O 1
ATOM 2563 N N . VAL A 1 327 ? -18.640 -7.410 11.256 1.00 97.62 327 VAL A N 1
ATOM 2564 C CA . VAL A 1 327 ? -18.811 -6.400 10.211 1.00 97.62 327 VAL A CA 1
ATOM 2565 C C . VAL A 1 327 ? -20.220 -5.801 10.321 1.00 97.62 327 VAL A C 1
ATOM 2567 O O . VAL A 1 327 ? -21.199 -6.523 10.109 1.00 97.62 327 VAL A O 1
ATOM 2570 N N . PRO A 1 328 ? -20.362 -4.493 10.609 1.00 97.88 328 PRO A N 1
ATOM 2571 C CA . PRO A 1 328 ? -21.676 -3.866 10.708 1.00 97.88 328 PRO A CA 1
ATOM 2572 C C . PRO A 1 328 ? -22.447 -3.917 9.383 1.00 97.88 328 PRO A C 1
ATOM 2574 O O . PRO A 1 328 ? -21.861 -3.867 8.299 1.00 97.88 328 PRO A O 1
ATOM 2577 N N . ASN A 1 329 ? -23.777 -3.988 9.470 1.00 95.12 329 ASN A N 1
ATOM 2578 C CA . ASN A 1 329 ? -24.650 -3.961 8.291 1.00 95.12 329 ASN A CA 1
ATOM 2579 C C . ASN A 1 329 ? -24.965 -2.536 7.824 1.00 95.12 329 ASN A C 1
ATOM 2581 O O . ASN A 1 329 ? -25.168 -2.325 6.629 1.00 95.12 329 ASN A O 1
ATOM 2585 N N . ASP A 1 330 ? -25.020 -1.575 8.751 1.00 96.81 330 ASP A N 1
ATOM 2586 C CA . ASP A 1 330 ? -25.201 -0.167 8.408 1.00 96.81 330 ASP A CA 1
ATOM 2587 C C . ASP A 1 330 ? -23.956 0.376 7.697 1.00 96.81 330 ASP A C 1
ATOM 2589 O O . ASP A 1 330 ? -22.829 0.136 8.127 1.00 96.81 330 ASP A O 1
ATOM 2593 N N . SER A 1 331 ? -24.151 1.114 6.605 1.00 92.56 331 SER A N 1
ATOM 2594 C CA . SER A 1 331 ? -23.052 1.571 5.745 1.00 92.56 331 SER A CA 1
ATOM 2595 C C . SER A 1 331 ? -22.111 2.558 6.448 1.00 92.56 331 SER A C 1
ATOM 2597 O O . SER A 1 331 ? -20.883 2.481 6.295 1.00 92.56 331 SER A O 1
ATOM 2599 N N . SER A 1 332 ? -22.668 3.474 7.246 1.00 93.56 332 SER A N 1
ATOM 2600 C CA . SER A 1 332 ? -21.903 4.506 7.952 1.00 93.56 332 SER A CA 1
ATOM 2601 C C . SER A 1 332 ? -21.099 3.888 9.094 1.00 93.56 332 SER A C 1
ATOM 2603 O O . SER A 1 332 ? -19.888 4.113 9.211 1.00 93.56 332 SER A O 1
ATOM 2605 N N . GLU A 1 333 ? -21.739 3.029 9.887 1.00 97.00 333 GLU A N 1
ATOM 2606 C CA . GLU A 1 333 ? -21.078 2.274 10.953 1.00 97.00 333 GLU A CA 1
ATOM 2607 C C . GLU A 1 333 ? -20.004 1.342 10.399 1.00 97.00 333 GLU A C 1
ATOM 2609 O O . GLU A 1 333 ? -18.892 1.305 10.927 1.00 97.00 333 GLU A O 1
ATOM 2614 N N . ARG A 1 334 ? -20.292 0.638 9.300 1.00 97.94 334 ARG A N 1
ATOM 2615 C CA . ARG A 1 334 ? -19.346 -0.268 8.644 1.00 97.94 334 ARG A CA 1
ATOM 2616 C C . ARG A 1 334 ? -18.104 0.466 8.161 1.00 97.94 334 ARG A C 1
ATOM 2618 O O . ARG A 1 334 ? -16.998 -0.030 8.362 1.00 97.94 334 ARG A O 1
ATOM 2625 N N . THR A 1 335 ? -18.268 1.657 7.585 1.00 96.00 335 THR A N 1
ATOM 2626 C CA . THR A 1 335 ? -17.139 2.489 7.143 1.00 96.00 335 THR A CA 1
ATOM 2627 C C . THR A 1 335 ? -16.273 2.907 8.328 1.00 96.00 335 THR A C 1
ATOM 2629 O O . THR A 1 335 ? -15.067 2.664 8.317 1.00 96.00 335 THR A O 1
ATOM 2632 N N . LYS A 1 336 ? -16.874 3.460 9.390 1.00 96.69 336 LYS A N 1
ATOM 2633 C CA . LYS A 1 336 ? -16.141 3.856 10.608 1.00 96.69 336 LYS A CA 1
ATOM 2634 C C . LYS A 1 336 ? -15.427 2.668 11.250 1.00 96.69 336 LYS A C 1
ATOM 2636 O O . LYS A 1 336 ? -14.264 2.767 11.635 1.00 96.69 336 LYS A O 1
ATOM 2641 N N . TRP A 1 337 ? -16.111 1.531 11.334 1.00 98.31 337 TRP A N 1
ATOM 2642 C CA . TRP A 1 337 ? -15.565 0.305 11.895 1.00 98.31 337 TRP A CA 1
ATOM 2643 C C . TRP A 1 337 ? -14.374 -0.208 11.079 1.00 98.31 337 TRP A C 1
ATOM 2645 O O . TRP A 1 337 ? -13.301 -0.407 11.653 1.00 98.31 337 TRP A O 1
ATOM 2655 N N . ALA A 1 338 ? -14.515 -0.335 9.755 1.00 97.88 338 ALA A N 1
ATOM 2656 C CA . ALA A 1 338 ? -13.455 -0.820 8.869 1.00 97.88 338 ALA A CA 1
ATOM 2657 C C . ALA A 1 338 ? -12.214 0.087 8.911 1.00 97.88 338 ALA A C 1
ATOM 2659 O O . ALA A 1 338 ? -11.100 -0.412 9.060 1.00 97.88 338 ALA A O 1
ATOM 2660 N N . MET A 1 339 ? -12.408 1.412 8.898 1.00 97.31 339 MET A N 1
ATOM 2661 C CA . MET A 1 339 ? -11.325 2.407 8.969 1.00 97.31 339 MET A CA 1
ATOM 2662 C C . MET A 1 339 ? -10.638 2.477 10.344 1.00 97.31 339 MET A C 1
ATOM 2664 O O . MET A 1 339 ? -9.612 3.131 10.489 1.00 97.31 339 MET A O 1
ATOM 2668 N N . SER A 1 340 ? -11.172 1.790 11.360 1.00 97.31 340 SER A N 1
ATOM 2669 C CA . SER A 1 340 ? -10.546 1.665 12.686 1.00 97.31 340 SER A CA 1
ATOM 2670 C C . SER A 1 340 ? -9.774 0.355 12.882 1.00 97.31 340 SER A C 1
ATOM 2672 O O . SER A 1 340 ? -9.151 0.156 13.927 1.00 97.31 340 SER A O 1
ATOM 2674 N N . ARG A 1 341 ? -9.836 -0.575 11.917 1.00 98.38 341 ARG A N 1
ATOM 2675 C CA . ARG A 1 341 ? -9.117 -1.855 11.995 1.00 98.38 341 ARG A CA 1
ATOM 2676 C C . ARG A 1 341 ? -7.640 -1.653 11.673 1.00 98.38 341 ARG A C 1
ATOM 2678 O O . ARG A 1 341 ? -7.293 -0.878 10.784 1.00 98.38 341 ARG A O 1
ATOM 2685 N N . LYS A 1 342 ? -6.769 -2.356 12.395 1.00 98.44 342 LYS A N 1
ATOM 2686 C CA . LYS A 1 342 ? -5.321 -2.365 12.142 1.00 98.44 342 LYS A CA 1
ATOM 2687 C C . LYS A 1 342 ? -4.993 -3.322 10.996 1.00 98.44 342 LYS A C 1
ATOM 2689 O O . LYS A 1 342 ? -5.708 -4.299 10.801 1.00 98.44 342 LYS A O 1
ATOM 2694 N N . ALA A 1 343 ? -3.871 -3.086 10.319 1.00 98.12 343 ALA A N 1
ATOM 2695 C CA . ALA A 1 343 ? -3.265 -4.028 9.370 1.00 98.12 343 ALA A CA 1
ATOM 2696 C C . ALA A 1 343 ? -4.218 -4.548 8.271 1.00 98.12 343 ALA A C 1
ATOM 2698 O O . ALA A 1 343 ? -4.175 -5.718 7.889 1.00 98.12 343 ALA A O 1
ATOM 2699 N N . THR A 1 344 ? -5.086 -3.677 7.763 1.00 98.56 344 THR A N 1
ATOM 2700 C CA . THR A 1 344 ? -5.948 -3.983 6.619 1.00 98.56 344 THR A CA 1
ATOM 2701 C C . THR A 1 344 ? -5.190 -3.838 5.299 1.00 98.56 344 THR A C 1
ATOM 2703 O O . THR A 1 344 ? -4.128 -3.214 5.220 1.00 98.56 344 THR A O 1
ATOM 2706 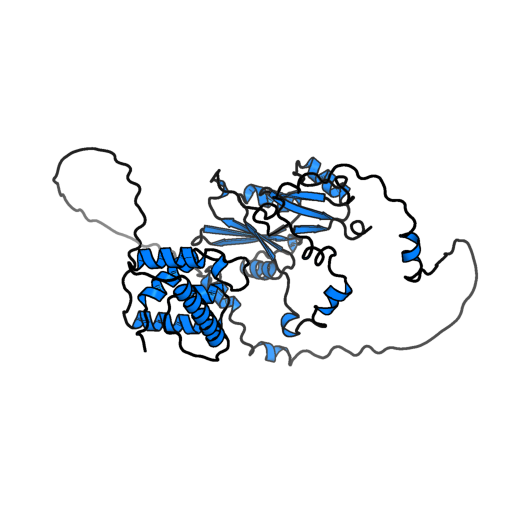N N . ILE A 1 345 ? -5.742 -4.420 4.242 1.00 98.69 345 ILE A N 1
ATOM 2707 C CA . ILE A 1 345 ? -5.283 -4.218 2.871 1.00 98.69 345 ILE A CA 1
ATOM 2708 C C . ILE A 1 345 ? -6.359 -3.436 2.132 1.00 98.69 345 ILE A C 1
ATOM 2710 O O . ILE A 1 345 ? -7.502 -3.882 2.053 1.00 98.69 345 ILE A O 1
ATOM 2714 N N . GLU A 1 346 ? -5.985 -2.294 1.571 1.00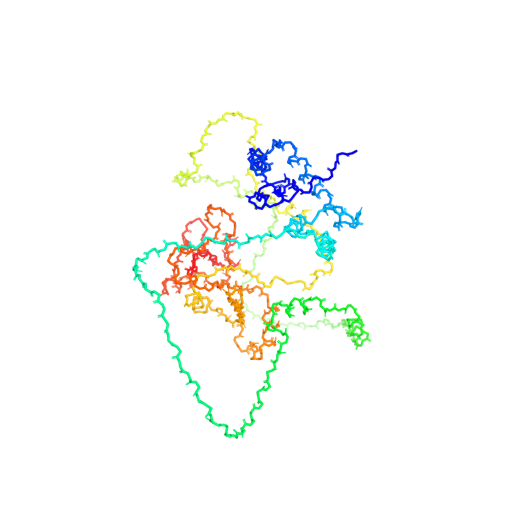 98.81 346 GLU A N 1
ATOM 2715 C CA . GLU A 1 346 ? -6.823 -1.538 0.648 1.00 98.81 346 GLU A CA 1
ATOM 2716 C C . GLU A 1 346 ? -6.460 -1.933 -0.786 1.00 98.81 346 GLU A C 1
ATOM 2718 O O . GLU A 1 346 ? -5.389 -1.597 -1.294 1.00 98.81 346 GLU A O 1
ATOM 2723 N N . LEU A 1 347 ? -7.357 -2.660 -1.450 1.00 98.88 347 LEU A N 1
ATOM 2724 C CA . LEU A 1 347 ? -7.218 -2.988 -2.864 1.00 98.88 347 LEU A CA 1
ATOM 2725 C C . LEU A 1 347 ? -7.954 -1.936 -3.691 1.00 98.88 347 LEU A C 1
ATOM 2727 O O . LEU A 1 347 ? -9.180 -1.828 -3.618 1.00 98.88 347 LEU A O 1
ATOM 2731 N N . THR A 1 348 ? -7.224 -1.180 -4.505 1.00 98.81 348 THR A N 1
ATOM 2732 C CA . THR A 1 348 ? -7.823 -0.156 -5.373 1.00 98.81 348 THR A CA 1
ATOM 2733 C C . THR A 1 348 ? -7.970 -0.671 -6.792 1.00 98.81 348 THR A C 1
ATOM 2735 O O . THR A 1 348 ? -6.990 -1.018 -7.453 1.00 98.81 348 THR A O 1
ATOM 2738 N N . HIS A 1 349 ? -9.196 -0.652 -7.297 1.00 98.88 349 HIS A N 1
ATOM 2739 C CA . HIS A 1 349 ? -9.517 -1.010 -8.672 1.00 98.88 349 HIS A CA 1
ATOM 2740 C C . HIS A 1 349 ? -9.855 0.246 -9.470 1.00 98.88 349 HIS A C 1
ATOM 2742 O O . HIS A 1 349 ? -10.885 0.872 -9.232 1.00 98.88 349 HIS A O 1
ATOM 2748 N N . ASN A 1 350 ? -9.011 0.592 -10.442 1.00 98.69 350 ASN A N 1
ATOM 2749 C CA . ASN A 1 350 ? -9.355 1.600 -11.446 1.00 98.69 350 ASN A CA 1
ATOM 2750 C C . ASN A 1 350 ? -10.217 0.941 -12.526 1.00 98.69 350 ASN A C 1
ATOM 2752 O O . ASN A 1 350 ? -9.816 -0.074 -13.107 1.00 98.69 350 ASN A O 1
ATOM 2756 N N . TRP A 1 351 ? -11.394 1.497 -12.795 1.00 98.50 351 TRP A N 1
ATOM 2757 C CA . TRP A 1 351 ? -12.382 0.841 -13.649 1.00 98.50 351 TRP A CA 1
ATOM 2758 C C . TRP A 1 351 ? -11.898 0.703 -15.093 1.00 98.50 351 TRP A C 1
ATOM 2760 O O . TRP A 1 351 ? -11.356 1.643 -15.674 1.00 98.50 351 TRP A O 1
ATOM 2770 N N . GLY A 1 352 ? -12.119 -0.474 -15.682 1.00 98.19 352 GLY A N 1
ATOM 2771 C CA . GLY A 1 352 ? -11.728 -0.798 -17.054 1.00 98.19 352 GLY A CA 1
ATOM 2772 C C . GLY A 1 352 ? -10.348 -1.445 -17.172 1.00 98.19 352 GLY A C 1
ATOM 2773 O O . GLY A 1 352 ? -10.064 -2.058 -18.202 1.00 98.19 352 GLY A O 1
ATOM 2774 N N . THR A 1 353 ? -9.514 -1.394 -16.126 1.00 98.44 353 THR A N 1
ATOM 2775 C CA . THR A 1 353 ? -8.187 -2.036 -16.144 1.00 98.44 353 THR A CA 1
ATOM 2776 C C . THR A 1 353 ? -8.266 -3.548 -16.346 1.00 98.44 353 THR A C 1
ATOM 2778 O O . THR A 1 353 ? -7.389 -4.124 -16.981 1.00 98.44 353 THR A O 1
ATOM 2781 N N . GLU A 1 354 ? -9.346 -4.196 -15.924 1.00 98.19 354 GLU A N 1
ATOM 2782 C CA . GLU A 1 354 ? -9.616 -5.617 -16.133 1.00 98.19 354 GLU A CA 1
ATOM 2783 C C . GLU A 1 354 ? -9.866 -5.996 -17.602 1.00 98.19 354 GLU A C 1
ATOM 2785 O O . GLU A 1 354 ? -9.742 -7.169 -17.957 1.00 98.19 354 GLU A O 1
ATOM 2790 N N . SER A 1 355 ? -10.235 -5.023 -18.441 1.00 98.06 355 SER A N 1
ATOM 2791 C CA . SER A 1 355 ? -10.558 -5.226 -19.862 1.00 98.06 355 SER A CA 1
ATOM 2792 C C . SER A 1 355 ? -9.427 -4.803 -20.803 1.00 98.06 355 SER A C 1
ATOM 2794 O O . SER A 1 355 ? -9.432 -5.189 -21.969 1.00 98.06 355 SER A O 1
ATOM 2796 N N . ASP A 1 356 ? -8.458 -4.034 -20.310 1.00 97.38 356 ASP A N 1
ATOM 2797 C CA . ASP A 1 356 ? -7.275 -3.618 -21.063 1.00 97.38 356 ASP A CA 1
ATOM 2798 C C . ASP A 1 356 ? -6.202 -4.729 -21.017 1.00 97.38 356 ASP A C 1
ATOM 2800 O O . ASP A 1 356 ? -5.715 -5.047 -19.931 1.00 97.38 356 ASP A O 1
ATOM 2804 N N . PRO A 1 357 ? -5.812 -5.358 -22.139 1.00 95.00 357 PRO A N 1
ATOM 2805 C CA . PRO A 1 357 ? -4.818 -6.435 -22.136 1.00 95.00 357 PRO A CA 1
ATOM 2806 C C . PRO A 1 357 ? -3.386 -5.967 -21.825 1.00 95.00 357 PRO A C 1
ATOM 2808 O O . PRO A 1 357 ? -2.580 -6.772 -21.347 1.00 95.00 357 PRO A O 1
ATOM 2811 N N . ASP A 1 358 ? -3.073 -4.694 -22.065 1.00 95.88 358 ASP A N 1
ATOM 2812 C CA . ASP A 1 358 ? -1.726 -4.133 -21.926 1.00 95.88 358 ASP A CA 1
ATOM 2813 C C . ASP A 1 358 ? -1.492 -3.539 -20.535 1.00 95.88 358 ASP A C 1
ATOM 2815 O O . ASP A 1 358 ? -0.354 -3.460 -20.062 1.00 95.88 358 ASP A O 1
ATOM 2819 N N . GLN A 1 359 ? -2.567 -3.178 -19.833 1.00 96.31 359 GLN A N 1
ATOM 2820 C CA . GLN A 1 359 ? -2.471 -2.664 -18.474 1.00 96.31 359 GLN A CA 1
ATOM 2821 C C . GLN A 1 359 ? -1.937 -3.735 -17.510 1.00 96.31 359 GLN A C 1
ATOM 2823 O O . GLN A 1 359 ? -2.495 -4.829 -17.389 1.00 96.31 359 GLN A O 1
ATOM 2828 N N . LYS A 1 360 ? -0.873 -3.399 -16.774 1.00 94.81 360 LYS A N 1
ATOM 2829 C CA . LYS A 1 360 ? -0.322 -4.191 -15.666 1.00 94.81 360 LYS A CA 1
ATOM 2830 C C . LYS A 1 360 ? 0.189 -3.253 -14.582 1.00 94.81 360 LYS A C 1
ATOM 2832 O O . LYS A 1 360 ? 0.692 -2.172 -14.892 1.00 94.81 360 LYS A O 1
ATOM 2837 N N . TYR A 1 361 ? 0.091 -3.668 -13.325 1.00 97.44 361 TYR A N 1
ATOM 2838 C CA . TYR A 1 361 ? 0.752 -2.966 -12.230 1.00 97.44 361 TYR A CA 1
ATOM 2839 C C . TYR A 1 361 ? 2.166 -3.510 -12.019 1.00 97.44 361 TYR A C 1
ATOM 2841 O O . TYR A 1 361 ? 2.454 -4.673 -12.293 1.00 97.44 361 TYR A O 1
ATOM 2849 N N . HIS A 1 362 ? 3.066 -2.636 -11.573 1.00 96.50 362 HIS A N 1
ATOM 2850 C CA . HIS A 1 362 ? 4.428 -3.007 -11.203 1.00 96.50 362 HIS A CA 1
ATOM 2851 C C . HIS A 1 362 ? 4.461 -3.349 -9.712 1.00 96.50 362 HIS A C 1
ATOM 2853 O O . HIS A 1 362 ? 3.860 -2.648 -8.894 1.00 96.50 362 HIS A O 1
ATOM 2859 N N . THR A 1 363 ? 5.133 -4.445 -9.366 1.00 96.44 363 THR A N 1
ATOM 2860 C CA . THR A 1 363 ? 5.104 -5.004 -8.007 1.00 96.44 363 THR A CA 1
ATOM 2861 C C . THR A 1 363 ? 6.170 -4.412 -7.090 1.00 96.44 363 THR A C 1
ATOM 2863 O O . THR A 1 363 ? 6.137 -4.673 -5.897 1.00 96.44 363 THR A O 1
ATOM 2866 N N . GLY A 1 364 ? 7.129 -3.664 -7.644 1.00 96.50 364 GLY A N 1
ATOM 2867 C CA . GLY A 1 364 ? 8.288 -3.096 -6.950 1.00 96.50 364 GLY A CA 1
ATOM 2868 C C . GLY A 1 364 ? 9.494 -4.038 -6.800 1.00 96.50 364 GLY A C 1
ATOM 2869 O O . GLY A 1 364 ? 10.561 -3.581 -6.396 1.00 96.50 364 GLY A O 1
ATOM 2870 N N . ASN A 1 365 ? 9.371 -5.310 -7.210 1.00 95.69 365 ASN A N 1
ATOM 2871 C CA . ASN A 1 365 ? 10.425 -6.345 -7.121 1.00 95.69 365 ASN A CA 1
ATOM 2872 C C . ASN A 1 365 ? 11.270 -6.494 -8.404 1.00 95.69 365 ASN A C 1
ATOM 2874 O O . ASN A 1 365 ? 11.835 -7.553 -8.674 1.00 95.69 365 ASN A O 1
ATOM 2878 N N . ALA A 1 366 ? 11.306 -5.452 -9.228 1.00 93.81 366 ALA A N 1
ATOM 2879 C CA . ALA A 1 366 ? 12.173 -5.310 -10.393 1.00 93.81 366 ALA A CA 1
ATOM 2880 C C . ALA A 1 366 ? 12.440 -3.814 -10.606 1.00 93.81 366 ALA A C 1
ATOM 2882 O O . ALA A 1 366 ? 11.747 -2.991 -10.019 1.00 93.81 366 ALA A O 1
ATOM 2883 N N . ASP A 1 367 ? 13.391 -3.439 -11.462 1.00 91.44 367 ASP A N 1
ATOM 2884 C CA . ASP A 1 367 ? 13.646 -2.024 -11.769 1.00 91.44 367 ASP A CA 1
ATOM 2885 C C . ASP A 1 367 ? 12.368 -1.332 -12.318 1.00 91.44 367 ASP A C 1
ATOM 2887 O O . ASP A 1 367 ? 11.712 -1.895 -13.205 1.00 91.44 367 ASP A O 1
ATOM 2891 N N . PRO A 1 368 ? 11.952 -0.152 -11.810 1.00 93.75 368 PRO A N 1
ATOM 2892 C CA . PRO A 1 368 ? 12.449 0.540 -10.616 1.00 93.75 368 PRO A CA 1
ATOM 2893 C C . PRO A 1 368 ? 12.010 -0.130 -9.309 1.00 93.75 368 PRO A C 1
ATOM 2895 O O . PRO A 1 368 ? 10.819 -0.312 -9.053 1.00 93.75 368 PRO A O 1
ATOM 2898 N N . TRP A 1 369 ? 12.987 -0.440 -8.456 1.00 92.38 369 TRP A N 1
ATOM 2899 C CA . TRP A 1 369 ? 12.754 -1.071 -7.156 1.00 92.38 369 TRP A CA 1
ATOM 2900 C C . TRP A 1 369 ? 12.007 -0.139 -6.192 1.00 92.38 369 TRP A C 1
ATOM 2902 O O . TRP A 1 369 ? 12.223 1.077 -6.193 1.00 92.38 369 TRP A O 1
ATOM 2912 N N . GLY A 1 370 ? 11.148 -0.707 -5.344 1.00 96.38 370 GLY A N 1
ATOM 2913 C CA . GLY A 1 370 ? 10.342 0.057 -4.391 1.00 96.38 370 GLY A CA 1
ATOM 2914 C C . GLY A 1 370 ? 9.681 -0.825 -3.336 1.00 96.38 370 GLY A C 1
ATOM 2915 O O . GLY A 1 370 ? 10.363 -1.397 -2.492 1.00 96.38 370 GLY A O 1
ATOM 2916 N N . PHE A 1 371 ? 8.348 -0.905 -3.363 1.00 97.75 371 PHE A N 1
ATOM 2917 C CA . PHE A 1 371 ? 7.596 -1.837 -2.519 1.00 97.75 371 PHE A CA 1
ATOM 2918 C C . PHE A 1 371 ? 8.095 -3.279 -2.716 1.00 97.75 371 PHE A C 1
ATOM 2920 O O . PHE A 1 371 ? 8.381 -3.681 -3.838 1.00 97.75 371 PHE A O 1
ATOM 2927 N N . GLY A 1 372 ? 8.202 -4.043 -1.628 1.00 97.25 372 GLY A N 1
ATOM 2928 C CA . GLY A 1 372 ? 8.656 -5.433 -1.676 1.00 97.25 372 GLY A CA 1
ATOM 2929 C C . GLY A 1 372 ? 7.491 -6.416 -1.622 1.00 97.25 372 GLY A C 1
ATOM 2930 O O . GLY A 1 372 ? 7.157 -7.084 -2.598 1.00 97.25 372 GLY A O 1
ATOM 2931 N N . HIS A 1 373 ? 6.880 -6.532 -0.449 1.00 98.38 373 HIS A N 1
ATOM 2932 C CA . HIS A 1 373 ? 5.833 -7.510 -0.176 1.00 98.38 373 HIS A CA 1
ATOM 2933 C C . HIS A 1 373 ? 5.039 -7.129 1.073 1.00 98.38 373 HIS A C 1
ATOM 2935 O O . HIS A 1 373 ? 5.462 -6.291 1.871 1.00 98.38 373 HIS A O 1
ATOM 2941 N N . ILE A 1 374 ? 3.899 -7.791 1.253 1.00 98.56 374 ILE A N 1
ATOM 2942 C CA . ILE A 1 374 ? 3.259 -7.944 2.565 1.00 98.56 374 ILE A CA 1
ATOM 2943 C C . ILE A 1 374 ? 3.659 -9.293 3.172 1.00 98.56 374 ILE A C 1
ATOM 2945 O O . ILE A 1 374 ? 4.024 -10.210 2.438 1.00 98.56 374 ILE A O 1
ATOM 2949 N N . GLY A 1 375 ? 3.558 -9.436 4.493 1.00 98.25 375 GLY A N 1
ATOM 2950 C CA . GLY A 1 375 ? 3.865 -10.685 5.190 1.00 98.25 375 GLY A CA 1
ATOM 2951 C C . GLY A 1 375 ? 2.681 -11.219 5.984 1.00 98.25 375 GLY A C 1
ATOM 2952 O O . GLY A 1 375 ? 2.025 -10.472 6.711 1.00 98.25 375 GLY A O 1
ATOM 2953 N N . ILE A 1 376 ? 2.420 -12.519 5.858 1.00 98.31 376 ILE A N 1
ATOM 2954 C CA . ILE A 1 376 ? 1.384 -13.244 6.590 1.00 98.31 376 ILE A CA 1
ATOM 2955 C C . ILE A 1 376 ? 2.044 -14.278 7.497 1.00 98.31 376 ILE A C 1
ATOM 2957 O O . ILE A 1 376 ? 2.669 -15.239 7.038 1.00 98.31 376 ILE A O 1
ATOM 2961 N N . MET A 1 377 ? 1.850 -14.100 8.803 1.00 97.56 377 MET A N 1
ATOM 2962 C CA . MET A 1 377 ? 2.247 -15.097 9.784 1.00 97.56 377 MET A CA 1
ATOM 2963 C C . MET A 1 377 ? 1.234 -16.243 9.795 1.00 97.56 377 MET A C 1
ATOM 2965 O O . MET A 1 377 ? 0.032 -16.020 9.953 1.00 97.56 377 MET A O 1
ATOM 2969 N N . VAL A 1 378 ? 1.722 -17.474 9.682 1.00 97.75 378 VAL A N 1
ATOM 2970 C CA . VAL A 1 378 ? 0.912 -18.692 9.750 1.00 97.75 378 VAL A CA 1
ATOM 2971 C C . VAL A 1 378 ? 1.420 -19.628 10.851 1.00 97.75 378 VAL A C 1
ATOM 2973 O O . VAL A 1 378 ? 2.612 -19.625 11.159 1.00 97.75 378 VAL A O 1
ATOM 2976 N N . PRO A 1 379 ? 0.554 -20.472 11.439 1.00 96.88 379 PRO A N 1
ATOM 2977 C CA . PRO A 1 379 ? 0.985 -21.447 12.443 1.00 96.88 379 PRO A CA 1
ATOM 2978 C C . PRO A 1 379 ? 1.938 -22.517 11.892 1.00 96.88 379 PRO A C 1
ATOM 2980 O O . PRO A 1 379 ? 2.790 -23.014 12.619 1.00 96.88 379 PRO A O 1
ATOM 2983 N N . ASP A 1 380 ? 1.804 -22.876 10.614 1.00 96.88 380 ASP A N 1
ATOM 2984 C CA . ASP A 1 380 ? 2.640 -23.871 9.940 1.00 96.88 380 ASP A CA 1
ATOM 2985 C C . ASP A 1 380 ? 2.812 -23.483 8.465 1.00 96.88 380 ASP A C 1
ATOM 2987 O O . ASP A 1 380 ? 1.862 -23.522 7.675 1.00 96.88 380 ASP A O 1
ATOM 2991 N N . VAL A 1 381 ? 4.039 -23.098 8.103 1.00 97.38 381 VAL A N 1
ATOM 2992 C CA . VAL A 1 381 ? 4.393 -22.650 6.749 1.00 97.38 381 VAL A CA 1
ATOM 2993 C C . VAL A 1 381 ? 4.263 -23.787 5.737 1.00 97.38 381 VAL A C 1
ATOM 2995 O O . VAL A 1 381 ? 3.766 -23.564 4.633 1.00 97.38 381 VAL A O 1
ATOM 2998 N N . TYR A 1 382 ? 4.640 -25.015 6.096 1.00 96.69 382 TYR A N 1
ATOM 2999 C CA . TYR A 1 382 ? 4.587 -26.161 5.187 1.00 96.69 382 TYR A CA 1
ATOM 3000 C C . TYR A 1 382 ? 3.147 -26.592 4.924 1.00 96.69 382 TYR A C 1
ATOM 3002 O O . TYR A 1 382 ? 2.772 -26.822 3.772 1.00 96.69 382 TYR A O 1
ATOM 3010 N N . ALA A 1 383 ? 2.313 -26.653 5.966 1.00 98.12 383 ALA A N 1
ATOM 3011 C CA . ALA A 1 383 ? 0.895 -26.970 5.808 1.00 98.12 383 ALA A CA 1
ATOM 3012 C C . ALA A 1 383 ? 0.161 -25.903 4.979 1.00 98.12 383 ALA A C 1
ATOM 3014 O O . ALA A 1 383 ? -0.615 -26.249 4.082 1.00 98.12 383 ALA A O 1
ATOM 3015 N N . ALA A 1 384 ? 0.441 -24.617 5.228 1.00 98.31 384 ALA A N 1
ATOM 3016 C CA . ALA A 1 384 ? -0.109 -23.516 4.440 1.00 98.31 384 ALA A CA 1
ATOM 3017 C C . ALA A 1 384 ? 0.324 -23.608 2.968 1.00 98.31 384 ALA A C 1
ATOM 3019 O O . ALA A 1 384 ? -0.525 -23.597 2.076 1.00 98.31 384 ALA A O 1
ATOM 3020 N N . CYS A 1 385 ? 1.621 -23.801 2.704 1.00 98.00 385 CYS A N 1
ATOM 3021 C CA . CYS A 1 385 ? 2.144 -23.902 1.341 1.00 98.00 385 CYS A CA 1
ATOM 3022 C C . CYS A 1 385 ? 1.602 -25.122 0.595 1.00 98.00 385 CYS A C 1
ATOM 3024 O O . CYS A 1 385 ? 1.199 -24.988 -0.556 1.00 98.00 385 CYS A O 1
ATOM 3026 N N . LYS A 1 386 ? 1.475 -26.280 1.251 1.00 98.44 386 LYS A N 1
ATOM 3027 C CA . LYS A 1 386 ? 0.834 -27.461 0.655 1.00 98.44 386 LYS A CA 1
ATOM 3028 C C . LYS A 1 386 ? -0.610 -27.175 0.237 1.00 98.44 386 LYS A C 1
ATOM 3030 O O . LYS A 1 386 ? -1.060 -27.628 -0.814 1.00 98.44 386 LYS A O 1
ATOM 3035 N N . ARG A 1 387 ? -1.359 -26.417 1.045 1.00 98.50 387 ARG A N 1
ATOM 3036 C CA . ARG A 1 387 ? -2.708 -25.972 0.672 1.00 98.50 387 ARG A CA 1
ATOM 3037 C C . ARG A 1 387 ? -2.668 -25.023 -0.527 1.00 98.50 387 ARG A C 1
ATOM 3039 O O . ARG A 1 387 ? -3.480 -25.193 -1.430 1.00 98.50 387 ARG A O 1
ATOM 3046 N N . PHE A 1 388 ? -1.750 -24.059 -0.550 1.00 98.56 388 PHE A N 1
ATOM 3047 C CA . PHE A 1 388 ? -1.592 -23.127 -1.671 1.00 98.56 388 PHE A CA 1
ATOM 3048 C C . PHE A 1 388 ? -1.245 -23.852 -2.980 1.00 98.56 388 PHE A C 1
ATOM 3050 O O . PHE A 1 388 ? -1.872 -23.584 -4.000 1.00 98.56 388 PHE A O 1
ATOM 3057 N N . GLU A 1 389 ? -0.349 -24.840 -2.944 1.00 97.69 389 GLU A N 1
ATOM 3058 C CA . GLU A 1 389 ? -0.034 -25.691 -4.099 1.00 97.69 389 GLU A CA 1
ATOM 3059 C C . GLU A 1 389 ? -1.266 -26.445 -4.613 1.00 97.69 389 GLU A C 1
ATOM 3061 O O . GLU A 1 389 ? -1.543 -26.433 -5.811 1.00 97.69 389 GLU A O 1
ATOM 3066 N N . ASN A 1 390 ? -2.055 -27.046 -3.715 1.00 98.38 390 ASN A N 1
ATOM 3067 C CA . ASN A 1 390 ? -3.288 -27.748 -4.092 1.00 98.38 390 ASN A CA 1
ATOM 3068 C C . ASN A 1 390 ? -4.341 -26.821 -4.722 1.00 98.38 390 ASN A C 1
ATOM 3070 O O . ASN A 1 390 ? -5.191 -27.284 -5.479 1.00 98.38 390 ASN A O 1
ATOM 3074 N N . LEU A 1 391 ? -4.300 -25.527 -4.396 1.00 98.12 391 LEU A N 1
ATOM 3075 C CA . LEU A 1 391 ? -5.163 -24.496 -4.975 1.00 98.12 391 LEU A CA 1
ATOM 3076 C C . LEU A 1 391 ? -4.577 -23.876 -6.254 1.00 98.12 391 LEU A C 1
ATOM 3078 O O . LEU A 1 391 ? -5.218 -23.009 -6.842 1.00 98.12 391 LEU A O 1
ATOM 3082 N N . GLY A 1 392 ? -3.393 -24.315 -6.696 1.00 97.88 392 GLY A N 1
ATOM 3083 C CA . GLY A 1 392 ? -2.734 -23.811 -7.900 1.00 97.88 392 GLY A CA 1
ATOM 3084 C C . GLY A 1 392 ? -2.168 -22.397 -7.752 1.00 97.88 392 GLY A C 1
ATOM 3085 O O . GLY A 1 392 ? -2.134 -21.658 -8.729 1.00 97.88 392 GLY A O 1
ATOM 3086 N N . VAL A 1 393 ? -1.772 -22.001 -6.540 1.00 98.31 393 VAL A N 1
ATOM 3087 C CA . VAL A 1 393 ? -1.150 -20.694 -6.278 1.00 98.31 393 VAL A CA 1
ATOM 3088 C C . VAL A 1 393 ? 0.290 -20.678 -6.788 1.00 98.31 393 VAL A C 1
ATOM 3090 O O . VAL A 1 393 ? 1.049 -21.621 -6.556 1.00 98.31 393 VAL A O 1
ATOM 3093 N N . ASP A 1 394 ? 0.681 -19.577 -7.427 1.00 97.94 394 ASP A N 1
ATOM 3094 C CA . ASP A 1 394 ? 2.043 -19.370 -7.909 1.00 97.94 394 ASP A CA 1
ATOM 3095 C C . ASP A 1 394 ? 3.009 -19.013 -6.771 1.00 97.94 394 ASP A C 1
ATOM 3097 O O . ASP A 1 394 ? 2.726 -18.163 -5.923 1.00 97.94 394 ASP A O 1
ATOM 3101 N N . PHE A 1 395 ? 4.199 -19.615 -6.802 1.00 98.06 395 PHE A N 1
ATOM 3102 C CA . PHE A 1 395 ? 5.282 -19.351 -5.856 1.00 98.06 395 PHE A CA 1
ATOM 3103 C C . PHE A 1 395 ? 6.405 -18.544 -6.511 1.00 98.06 395 PHE A C 1
ATOM 3105 O O . PHE A 1 395 ? 6.776 -18.772 -7.662 1.00 98.06 395 PHE A O 1
ATOM 3112 N N . ILE A 1 396 ? 6.973 -17.614 -5.747 1.00 97.12 396 ILE A N 1
ATOM 3113 C CA . ILE A 1 396 ? 8.304 -17.045 -5.995 1.00 97.12 396 ILE A CA 1
ATOM 3114 C C . ILE A 1 396 ? 9.376 -17.945 -5.383 1.00 97.12 396 ILE A C 1
ATOM 3116 O O . ILE A 1 396 ? 10.414 -18.173 -5.997 1.00 97.12 396 ILE A O 1
ATOM 3120 N N . LYS A 1 397 ? 9.112 -18.439 -4.169 1.00 95.31 397 LYS A N 1
ATOM 3121 C CA . LYS A 1 397 ? 10.015 -19.292 -3.398 1.00 95.31 397 LYS A CA 1
ATOM 3122 C C . LYS A 1 397 ? 9.194 -20.236 -2.530 1.00 95.31 397 LYS A C 1
ATOM 3124 O O . LYS A 1 397 ? 8.365 -19.779 -1.742 1.00 95.31 397 LYS A O 1
ATOM 3129 N N . LYS A 1 398 ? 9.455 -21.536 -2.615 1.00 95.12 398 LYS A N 1
ATOM 3130 C CA . LYS A 1 398 ? 8.866 -22.545 -1.721 1.00 95.12 398 LYS A CA 1
ATOM 3131 C C . LYS A 1 398 ? 9.589 -22.615 -0.363 1.00 95.12 398 LYS A C 1
ATOM 3133 O O . LYS A 1 398 ? 10.744 -22.184 -0.265 1.00 95.12 398 LYS A O 1
ATOM 3138 N N . PRO A 1 399 ? 8.962 -23.202 0.679 1.00 93.06 399 PRO A N 1
ATOM 3139 C CA . PRO A 1 399 ? 9.546 -23.290 2.024 1.00 93.06 399 PRO A CA 1
ATOM 3140 C C . PRO A 1 399 ? 10.962 -23.878 2.063 1.00 93.06 399 PRO A C 1
ATOM 3142 O O . PRO A 1 399 ? 11.801 -23.403 2.826 1.00 93.06 399 PRO A O 1
ATOM 3145 N N . ASP A 1 400 ? 11.233 -24.868 1.208 1.00 91.56 400 ASP A N 1
ATOM 3146 C CA . ASP A 1 400 ? 12.505 -25.597 1.157 1.00 91.56 400 ASP A CA 1
ATOM 3147 C C . ASP A 1 400 ? 13.494 -25.076 0.108 1.00 91.56 400 ASP A C 1
ATOM 3149 O O . ASP A 1 400 ? 14.594 -25.612 -0.027 1.00 91.56 400 ASP A O 1
ATOM 3153 N N . GLU A 1 401 ? 13.151 -24.037 -0.649 1.00 87.00 401 GLU A N 1
ATOM 3154 C CA . GLU A 1 401 ? 14.042 -23.467 -1.664 1.00 87.00 401 GLU A CA 1
ATOM 3155 C C . GLU A 1 401 ? 14.995 -22.431 -1.052 1.00 87.00 401 GLU A C 1
ATOM 3157 O O . GLU A 1 401 ? 14.649 -21.733 -0.105 1.00 87.00 401 GLU A O 1
ATOM 3162 N N . GLY A 1 402 ? 16.212 -22.307 -1.587 1.00 83.50 402 GLY A N 1
ATOM 3163 C CA . GLY A 1 402 ? 17.209 -21.345 -1.097 1.00 83.50 402 GLY A CA 1
ATOM 3164 C C . GLY A 1 402 ? 17.829 -21.697 0.264 1.00 83.50 402 GLY A C 1
ATOM 3165 O O . GLY A 1 402 ? 17.689 -22.817 0.766 1.00 83.50 402 GLY A O 1
ATOM 3166 N N . ARG A 1 403 ? 18.568 -20.734 0.837 1.00 82.56 403 ARG A N 1
ATOM 3167 C CA . ARG A 1 403 ? 19.302 -20.900 2.107 1.00 82.56 403 ARG A CA 1
ATOM 3168 C C . ARG A 1 403 ? 18.377 -20.890 3.326 1.00 82.56 403 ARG A C 1
ATOM 3170 O O . ARG A 1 403 ? 18.533 -21.727 4.204 1.00 82.56 403 ARG A O 1
ATOM 3177 N N . ILE A 1 404 ? 17.403 -19.980 3.348 1.00 83.94 404 ILE A N 1
ATOM 3178 C CA . ILE A 1 404 ? 16.456 -19.835 4.459 1.00 83.94 404 ILE A CA 1
ATOM 3179 C C . ILE A 1 404 ? 15.317 -20.842 4.274 1.00 83.94 404 ILE A C 1
ATOM 3181 O O . ILE A 1 404 ? 14.519 -20.722 3.335 1.00 83.94 404 ILE A O 1
ATOM 3185 N N . LYS A 1 405 ? 15.273 -21.846 5.155 1.00 88.69 405 LYS A N 1
ATOM 3186 C CA . LYS A 1 405 ? 14.225 -22.874 5.202 1.00 88.69 405 LYS A CA 1
ATOM 3187 C C . LYS A 1 405 ? 13.044 -22.408 6.049 1.00 88.69 405 LYS A C 1
ATOM 3189 O O . LYS A 1 405 ? 13.193 -21.540 6.900 1.00 88.69 405 LYS A O 1
ATOM 3194 N N . GLY A 1 406 ? 11.870 -22.994 5.821 1.00 89.50 406 GLY A N 1
ATOM 3195 C CA . GLY A 1 406 ? 10.665 -22.668 6.593 1.00 89.50 406 GLY A CA 1
ATOM 3196 C C . GLY A 1 406 ? 10.072 -21.289 6.286 1.00 89.50 406 GLY A C 1
ATOM 3197 O O . GLY A 1 406 ? 9.274 -20.793 7.073 1.00 89.50 406 GLY A O 1
ATOM 3198 N N . LEU A 1 407 ? 10.436 -20.696 5.143 1.00 94.88 407 LEU A N 1
ATOM 3199 C CA . LEU A 1 407 ? 9.949 -19.402 4.664 1.00 94.88 407 LEU A CA 1
ATOM 3200 C C . LEU A 1 407 ? 9.544 -19.501 3.192 1.00 94.88 407 LEU A C 1
ATOM 3202 O O . LEU A 1 407 ? 10.315 -20.030 2.387 1.00 94.88 407 LEU A O 1
ATOM 3206 N N . ALA A 1 408 ? 8.390 -18.957 2.814 1.00 97.25 408 ALA A N 1
ATOM 3207 C CA . ALA A 1 408 ? 7.925 -18.963 1.428 1.00 97.25 408 ALA A CA 1
ATOM 3208 C C . ALA A 1 408 ? 7.473 -17.583 0.942 1.00 97.25 408 ALA A C 1
ATOM 3210 O O . ALA A 1 408 ? 7.121 -16.715 1.733 1.00 97.25 408 ALA A O 1
ATOM 3211 N N . PHE A 1 409 ? 7.442 -17.420 -0.380 1.00 98.31 409 PHE A N 1
ATOM 3212 C CA . PHE A 1 409 ? 6.843 -16.276 -1.060 1.00 98.31 409 PHE A CA 1
ATOM 3213 C C . PHE A 1 409 ? 5.886 -16.775 -2.139 1.00 98.31 409 PHE A C 1
ATOM 3215 O O . PHE A 1 409 ? 6.291 -17.534 -3.026 1.00 98.31 409 PHE A O 1
ATOM 3222 N N . ILE A 1 410 ? 4.636 -16.323 -2.082 1.00 98.62 410 ILE A N 1
ATOM 3223 C CA . ILE A 1 410 ? 3.609 -16.573 -3.103 1.00 98.62 410 ILE A CA 1
ATOM 3224 C C . ILE A 1 410 ? 3.295 -15.291 -3.878 1.00 98.62 410 ILE A C 1
ATOM 3226 O O . ILE A 1 410 ? 3.696 -14.199 -3.467 1.00 98.62 410 ILE A O 1
ATOM 3230 N N . LYS A 1 411 ? 2.574 -15.427 -4.992 1.00 98.44 411 LYS A N 1
ATOM 3231 C CA . LYS A 1 411 ? 2.037 -14.302 -5.765 1.00 98.44 411 LYS A CA 1
ATOM 3232 C C . LYS A 1 411 ? 0.531 -14.184 -5.604 1.00 98.44 411 LYS A C 1
ATOM 3234 O O . LYS A 1 411 ? -0.177 -15.193 -5.617 1.00 98.44 411 LYS A O 1
ATOM 3239 N N . ASP A 1 412 ? 0.052 -12.951 -5.528 1.00 98.62 412 ASP A N 1
ATOM 3240 C CA . ASP A 1 412 ? -1.350 -12.643 -5.801 1.00 98.62 412 ASP A CA 1
ATOM 3241 C C . ASP A 1 412 ? -1.629 -12.623 -7.329 1.00 98.62 412 ASP A C 1
ATOM 3243 O O . ASP A 1 412 ? -0.704 -12.782 -8.135 1.00 98.62 412 ASP A O 1
ATOM 3247 N N . PRO A 1 413 ? -2.889 -12.438 -7.768 1.00 98.38 413 PRO A N 1
ATOM 3248 C CA . PRO A 1 413 ? -3.239 -12.411 -9.192 1.00 98.38 413 PRO A CA 1
ATOM 3249 C C . PRO A 1 413 ? -2.579 -11.295 -10.014 1.00 98.38 413 PRO A C 1
ATOM 3251 O O . PRO A 1 413 ? -2.491 -11.419 -11.237 1.00 98.38 413 PRO A O 1
ATOM 3254 N N . ASP A 1 414 ? -2.147 -10.214 -9.364 1.00 98.38 414 ASP A N 1
ATOM 3255 C CA . ASP A 1 414 ? -1.449 -9.081 -9.975 1.00 98.38 414 ASP A CA 1
ATOM 3256 C C . ASP A 1 414 ? 0.085 -9.250 -9.927 1.00 98.38 414 ASP A C 1
ATOM 3258 O O . ASP A 1 414 ? 0.826 -8.494 -10.557 1.00 98.38 414 ASP A O 1
ATOM 3262 N N . GLY A 1 415 ? 0.570 -10.296 -9.251 1.00 98.06 415 GLY A N 1
ATOM 3263 C CA . GLY A 1 415 ? 1.976 -10.661 -9.135 1.00 98.06 415 GLY A CA 1
ATOM 3264 C C . GLY A 1 415 ? 2.682 -10.087 -7.908 1.00 98.06 415 GLY A C 1
ATOM 3265 O O . GLY A 1 415 ? 3.887 -10.317 -7.771 1.00 98.06 415 GLY A O 1
ATOM 3266 N N . TYR A 1 416 ? 1.984 -9.367 -7.024 1.00 98.62 416 TYR A N 1
ATOM 3267 C CA . TYR A 1 416 ? 2.541 -8.878 -5.765 1.00 98.62 416 TYR A CA 1
ATOM 3268 C C . TYR A 1 416 ? 2.998 -10.040 -4.894 1.00 98.62 416 TYR A C 1
ATOM 3270 O O . TYR A 1 416 ? 2.355 -11.089 -4.824 1.00 98.62 416 TYR A O 1
ATOM 3278 N N . TRP A 1 417 ? 4.139 -9.849 -4.237 1.00 98.50 417 TRP A N 1
ATOM 3279 C CA . TRP A 1 417 ? 4.736 -10.884 -3.406 1.00 98.50 417 TRP A CA 1
ATOM 3280 C C . TRP A 1 417 ? 4.094 -10.861 -2.022 1.00 98.50 417 TRP A C 1
ATOM 3282 O O . TRP A 1 417 ? 3.867 -9.797 -1.439 1.00 98.50 417 TRP A O 1
ATOM 3292 N N . ILE A 1 418 ? 3.822 -12.052 -1.498 1.00 98.75 418 ILE A N 1
ATOM 3293 C CA . ILE A 1 418 ? 3.294 -12.257 -0.153 1.00 98.75 418 ILE A CA 1
ATOM 3294 C C . ILE A 1 418 ? 4.208 -13.251 0.554 1.00 98.75 418 ILE A C 1
ATOM 3296 O O . ILE A 1 418 ? 4.302 -14.413 0.152 1.00 98.75 418 ILE A O 1
ATOM 3300 N N . GLU A 1 419 ? 4.895 -12.778 1.586 1.00 98.44 419 GLU A N 1
ATOM 3301 C CA . GLU A 1 419 ? 5.724 -13.600 2.460 1.00 98.44 419 GLU A CA 1
ATOM 3302 C C . GLU A 1 419 ? 4.836 -14.447 3.374 1.00 98.44 419 GLU A C 1
ATOM 3304 O O . GLU A 1 419 ? 3.858 -13.962 3.947 1.00 98.44 419 GLU A O 1
ATOM 3309 N N . VAL A 1 420 ? 5.178 -15.723 3.519 1.00 98.25 420 VAL A N 1
ATOM 3310 C CA . VAL A 1 420 ? 4.499 -16.675 4.399 1.00 98.25 420 VAL A CA 1
ATOM 3311 C C . VAL A 1 420 ? 5.529 -17.208 5.380 1.00 98.25 420 VAL A C 1
ATOM 3313 O O . VAL A 1 420 ? 6.457 -17.924 4.989 1.00 98.25 420 VAL A O 1
ATOM 3316 N N . PHE A 1 421 ? 5.358 -16.857 6.651 1.00 96.75 421 PHE A N 1
ATOM 3317 C CA . PHE A 1 421 ? 6.358 -17.103 7.687 1.00 96.75 421 PHE A CA 1
ATOM 3318 C C . PHE A 1 421 ? 5.725 -17.540 9.009 1.00 96.75 421 PHE A C 1
ATOM 3320 O O . PHE A 1 421 ? 4.518 -17.425 9.216 1.00 96.75 421 PHE A O 1
ATOM 3327 N N . ASN A 1 422 ? 6.552 -18.031 9.928 1.00 95.38 422 ASN A N 1
ATOM 3328 C CA . ASN A 1 422 ? 6.158 -18.290 11.311 1.00 95.38 422 ASN A CA 1
ATOM 3329 C C . ASN A 1 422 ? 7.221 -17.718 12.252 1.00 95.38 422 ASN A C 1
ATOM 3331 O O . ASN A 1 422 ? 8.385 -18.118 12.197 1.00 95.38 422 ASN A O 1
ATOM 3335 N N . ALA A 1 423 ? 6.825 -16.801 13.136 1.00 90.25 423 ALA A N 1
ATOM 3336 C CA . ALA A 1 423 ? 7.737 -16.112 14.048 1.00 90.25 423 ALA A CA 1
ATOM 3337 C C . ALA A 1 423 ? 8.561 -17.060 14.944 1.00 90.25 423 ALA A C 1
ATOM 3339 O O . ALA A 1 423 ? 9.676 -16.722 15.326 1.00 90.25 423 ALA A O 1
ATOM 3340 N N . ASN A 1 424 ? 8.054 -18.261 15.236 1.00 85.50 424 ASN A N 1
ATOM 3341 C CA . ASN A 1 424 ? 8.741 -19.239 16.083 1.00 85.50 424 ASN A CA 1
ATOM 3342 C C . ASN A 1 424 ? 9.793 -20.074 15.338 1.00 85.50 424 ASN A C 1
ATOM 3344 O O . ASN A 1 424 ? 10.603 -20.735 15.981 1.00 85.50 424 ASN A O 1
ATOM 3348 N N . THR A 1 425 ? 9.773 -20.095 14.003 1.00 72.44 425 THR A N 1
ATOM 3349 C CA . THR A 1 425 ? 10.683 -20.927 13.193 1.00 72.44 425 THR A CA 1
ATOM 3350 C C . THR A 1 425 ? 11.555 -20.124 12.236 1.00 72.44 425 THR A C 1
ATOM 3352 O O . THR A 1 425 ? 12.514 -20.672 11.711 1.00 72.44 425 THR A O 1
ATOM 3355 N N . SER A 1 426 ? 11.243 -18.847 12.000 1.00 56.97 426 SER A N 1
ATOM 3356 C CA . SER A 1 426 ? 11.919 -18.013 10.988 1.00 56.97 426 SER A CA 1
ATOM 3357 C C . SER A 1 426 ? 13.219 -17.358 11.486 1.00 56.97 426 SER A C 1
ATOM 3359 O O . SER A 1 426 ? 13.856 -16.639 10.725 1.00 56.97 426 SER A O 1
ATOM 3361 N N . CYS A 1 427 ? 13.610 -17.597 12.745 1.00 44.81 427 CYS A N 1
ATOM 3362 C CA . CYS A 1 427 ? 14.742 -16.939 13.412 1.00 44.81 427 CYS A CA 1
ATOM 3363 C C . CYS A 1 427 ? 15.862 -17.895 13.872 1.00 44.81 427 CYS A C 1
ATOM 3365 O O . CYS A 1 427 ? 16.711 -17.464 14.649 1.00 44.81 427 CYS A O 1
ATOM 3367 N N . ASN A 1 428 ? 15.857 -19.163 13.439 1.00 34.72 428 ASN A N 1
ATOM 3368 C CA . ASN A 1 428 ? 16.875 -20.153 13.825 1.00 34.72 428 ASN A CA 1
ATOM 3369 C C . ASN A 1 428 ? 17.841 -20.479 12.690 1.00 34.72 428 ASN A C 1
ATOM 3371 O O . ASN A 1 428 ? 17.353 -20.745 11.567 1.00 34.72 428 ASN A O 1
#

pLDDT: mean 71.75, std 29.75, range [21.16, 98.88]

Sequence (428 aa):
MPAFDQEFHDVLSRLLRDYPKLWRPRGGPQCGLYQELAEKVSQEMQRQVSAKKVKNNLKEIRRRLERLDQGSSTQMKTCAYLWYAQELGYVQAAEVMSTLCEKQKSLGLEKEDTFRMPEDNDGLSTSAGAAPAQIKRRRAASPEAVSIKQEADDDPLTTAEGMNAYITSLTNSEAEELCEKSPDPPEAVYSKQDANVGPFTTAEGMDACTTGWTNSEAEELCEKSPDPPEDEYIKQEADAGSLTTAEGMNAYTTGWTNSEAGELCEKYPDPSTKDFIFQHTMYRIKDPRKSLPFYTGVLGMTLLQKLDFPEAKFSLYFMGYENSSDVPNDSSERTKWAMSRKATIELTHNWGTESDPDQKYHTGNADPWGFGHIGIMVPDVYAACKRFENLGVDFIKKPDEGRIKGLAFIKDPDGYWIEVFNANTSCN

Secondary structure (DSSP, 8-state):
-PPP-HHHHHHHHHHHTT-GGGTSTTSS--TTHHHHHHHHHHHHTTS---HHHHHHHHHHHHHHHHHHHTTS----S-STTHHHHHHHT-HHHHHHHHHHHHHHHHTT--------PPPP-----------------------------------GGGSHHHHHHHHS---TTSSSTTTTSPPPPPP--PPP----------------------TTTTHHHHTTPPPPP--S---SS--S-----TTS--SSSSPPPHHHHHHHS-SS--GGGTT----EEEEEES-HHHHHHIIIIIT--EEEEEEEETTTTEEEEEEES--GGGS-SSHHHHHHHHTT-SSEEEEEEETTTTT-SS-----SSSSSP---EEEEE-S-HHHHHHHHHHTT--EEE-TTSSSS-S-EEEE-TT--EEEEE-TTTTT-

InterPro domains:
  IPR004360 Glyoxalase/fosfomycin resistance/dioxygenase domain [PF00903] (278-420)
  IPR004361 Glyoxalase I [TIGR00068] (278-424)
  IPR018146 Glyoxalase I, conserved site [PS00934] (280-301)
  IPR029068 Glyoxalase/Bleomycin resistance protein/Dihydroxybiphenyl dioxygenase [G3DSA:3.10.180.10] (248-426)
  IPR029068 Glyoxalase/Bleomycin resistance protein/Dihydroxybiphenyl dioxygenase [SSF54593] (274-422)
  IPR037523 Vicinal oxygen chelate (VOC), core domain [PS51819] (277-423)